Protein AF-0000000083242405 (afdb_homodimer)

Solvent-accessible surface area (backbone atoms only — not comparable to full-atom values): 25392 Å² total; per-residue (Å²): 108,53,30,30,40,33,35,47,27,71,52,56,59,34,28,47,38,51,38,48,43,45,71,73,47,88,52,34,34,43,33,23,27,67,63,62,59,68,63,43,49,52,61,54,36,59,93,52,54,70,72,42,44,67,35,54,45,79,42,64,30,45,69,85,36,66,68,34,47,46,50,44,35,52,49,46,50,68,76,40,66,87,40,29,43,36,38,34,40,42,54,46,70,65,72,58,78,29,75,48,53,79,61,64,45,73,70,58,47,52,51,39,37,39,40,33,31,48,23,53,52,53,48,44,37,55,46,54,80,42,46,38,56,53,84,82,57,97,62,54,23,42,39,36,39,50,39,42,73,67,17,12,50,70,73,59,82,79,42,44,25,48,60,39,26,14,24,23,19,16,34,48,28,42,25,31,26,50,17,48,50,30,40,72,64,14,42,81,26,26,36,19,25,26,34,16,66,67,50,45,73,29,81,79,39,54,91,47,57,87,77,45,58,69,92,60,52,34,52,44,66,57,36,40,53,34,47,54,50,41,62,72,65,58,52,82,88,54,49,35,37,32,28,37,52,84,61,44,78,50,66,59,109,52,29,31,39,34,33,46,27,70,52,57,60,31,27,47,38,52,38,47,43,44,72,74,47,89,52,36,35,43,33,23,28,67,64,63,59,68,63,43,50,53,60,56,36,58,92,52,53,70,73,41,44,67,35,55,43,79,42,65,31,44,68,84,36,65,69,33,48,45,50,44,36,52,49,44,50,68,76,39,66,86,40,28,44,37,38,36,39,42,54,46,68,64,73,56,76,28,76,50,54,79,61,66,44,73,70,58,46,52,53,37,37,38,40,33,31,47,24,54,52,53,47,43,37,55,47,53,80,42,46,36,56,52,82,83,56,97,59,54,21,41,38,37,37,50,40,42,72,67,18,12,50,70,75,59,83,79,42,43,25,48,60,39,26,15,25,23,20,17,35,46,27,41,26,32,26,49,16,48,50,30,39,73,63,15,41,83,26,26,36,20,24,26,34,16,67,67,50,45,72,30,81,80,40,54,92,47,57,85,78,44,60,68,91,60,51,35,52,44,67,58,38,39,54,33,46,53,50,43,60,73,66,57,50,83,88,53,49,35,38,33,30,37,50,84,59,44,79,50,65,58

pLDDT: mean 96.56, std 4.3, range [77.0, 99.0]

Structure (mmCIF, N/CA/C/O backbone):
data_AF-0000000083242405-model_v1
#
loop_
_entity.id
_entity.type
_entity.pdbx_description
1 polymer Bgt-4537
#
loop_
_atom_site.group_PDB
_atom_site.id
_atom_site.type_symbol
_atom_site.label_atom_id
_atom_site.label_alt_id
_atom_site.label_comp_id
_atom_site.label_asym_id
_atom_site.label_entity_id
_atom_site.label_seq_id
_atom_site.pdbx_PDB_ins_code
_atom_site.Cartn_x
_atom_site.Cartn_y
_atom_site.Cartn_z
_atom_site.occupancy
_atom_site.B_iso_or_equiv
_atom_site.auth_seq_id
_atom_site.auth_comp_id
_atom_site.auth_asym_id
_atom_site.auth_atom_id
_atom_site.pdbx_PDB_model_num
ATOM 1 N N . MET A 1 1 ? 11.172 -29.344 -17.969 1 77.12 1 MET A N 1
ATOM 2 C CA . MET A 1 1 ? 9.992 -29.656 -17.172 1 77.12 1 MET A CA 1
ATOM 3 C C . MET A 1 1 ? 9.625 -28.5 -16.266 1 77.12 1 MET A C 1
ATOM 5 O O . MET A 1 1 ? 10.461 -27.641 -15.969 1 77.12 1 MET A O 1
ATOM 9 N N . ALA A 1 2 ? 8.297 -28.188 -16.031 1 94.62 2 ALA A N 1
ATOM 10 C CA . ALA A 1 2 ? 7.762 -27 -15.383 1 94.62 2 ALA A CA 1
ATOM 11 C C . ALA A 1 2 ? 6.801 -27.359 -14.258 1 94.62 2 ALA A C 1
ATOM 13 O O . ALA A 1 2 ? 6.367 -28.516 -14.156 1 94.62 2 ALA A O 1
ATOM 14 N N . TRP A 1 3 ? 6.672 -26.516 -13.273 1 98 3 TRP A N 1
ATOM 15 C CA . TRP A 1 3 ? 5.645 -26.672 -12.25 1 98 3 TRP A CA 1
ATOM 16 C C . TRP A 1 3 ? 4.945 -25.344 -11.969 1 98 3 TRP A C 1
ATOM 18 O O . TRP A 1 3 ? 5.367 -24.297 -12.461 1 98 3 TRP A O 1
ATOM 28 N N . SER A 1 4 ? 3.787 -25.453 -11.25 1 98.69 4 SER A N 1
ATOM 29 C CA . SER A 1 4 ? 3 -24.281 -10.891 1 98.69 4 SER A CA 1
ATOM 30 C C . SER A 1 4 ? 2.848 -24.156 -9.375 1 98.69 4 SER A C 1
ATOM 32 O O . SER A 1 4 ? 2.84 -25.172 -8.664 1 98.69 4 SER A O 1
ATOM 34 N N . LEU A 1 5 ? 2.809 -22.969 -8.922 1 98.94 5 LEU A N 1
ATOM 35 C CA . LEU A 1 5 ? 2.512 -22.641 -7.535 1 98.94 5 LEU A CA 1
ATOM 36 C C . LEU A 1 5 ? 1.135 -21.984 -7.41 1 98.94 5 LEU A C 1
ATOM 38 O O . LEU A 1 5 ? 0.806 -21.062 -8.156 1 98.94 5 LEU A O 1
ATOM 42 N N . VAL A 1 6 ? 0.273 -22.484 -6.551 1 98.94 6 VAL A N 1
ATOM 43 C CA . VAL A 1 6 ? -1.009 -21.875 -6.215 1 98.94 6 VAL A CA 1
ATOM 44 C C . VAL A 1 6 ? -1.101 -21.672 -4.703 1 98.94 6 VAL A C 1
ATOM 46 O O . VAL A 1 6 ? -1.102 -22.641 -3.936 1 98.94 6 VAL A O 1
ATOM 49 N N . THR A 1 7 ? -1.199 -20.469 -4.258 1 98.88 7 THR A N 1
ATOM 50 C CA . THR A 1 7 ? -1.2 -20.188 -2.826 1 98.88 7 THR A CA 1
ATOM 51 C C . THR A 1 7 ? -2.107 -19.016 -2.498 1 98.88 7 THR A C 1
ATOM 53 O O . THR A 1 7 ? -1.985 -17.938 -3.1 1 98.88 7 THR A O 1
ATOM 56 N N . PRO A 1 8 ? -3.086 -19.141 -1.518 1 98.62 8 PRO A N 1
ATOM 57 C CA . PRO A 1 8 ? -3.492 -20.422 -0.936 1 98.62 8 PRO A CA 1
ATOM 58 C C . PRO A 1 8 ? -4.488 -21.188 -1.811 1 98.62 8 PRO A C 1
ATOM 60 O O . PRO A 1 8 ? -4.922 -20.672 -2.846 1 98.62 8 PRO A O 1
ATOM 63 N N . ALA A 1 9 ? -4.789 -22.422 -1.416 1 98.62 9 ALA A N 1
ATOM 64 C CA . ALA A 1 9 ? -5.598 -23.25 -2.314 1 98.62 9 ALA A CA 1
ATOM 65 C C . ALA A 1 9 ? -6.695 -23.984 -1.549 1 98.62 9 ALA A C 1
ATOM 67 O O . ALA A 1 9 ? -7.316 -24.906 -2.074 1 98.62 9 ALA A O 1
ATOM 68 N N . SER A 1 10 ? -6.965 -23.656 -0.3 1 97.94 10 SER A N 1
ATOM 69 C CA . SER A 1 10 ? -7.898 -24.422 0.527 1 97.94 10 SER A CA 1
ATOM 70 C C . SER A 1 10 ? -9.344 -24.094 0.178 1 97.94 10 SER A C 1
ATOM 72 O O . SER A 1 10 ? -10.25 -24.875 0.443 1 97.94 10 SER A O 1
ATOM 74 N N . ARG A 1 11 ? -9.617 -22.875 -0.32 1 95.62 11 ARG A N 1
ATOM 75 C CA . ARG A 1 11 ? -10.961 -22.438 -0.695 1 95.62 11 ARG A CA 1
ATOM 76 C C . ARG A 1 11 ? -10.906 -21.359 -1.776 1 95.62 11 ARG A C 1
ATOM 78 O O . ARG A 1 11 ? -9.828 -20.969 -2.215 1 95.62 11 ARG A O 1
ATOM 85 N N . GLY A 1 12 ? -12.039 -20.984 -2.221 1 95.56 12 GLY A N 1
ATOM 86 C CA . GLY A 1 12 ? -12.156 -19.844 -3.115 1 95.56 12 GLY A CA 1
ATOM 87 C C . GLY A 1 12 ? -11.484 -20.078 -4.457 1 95.56 12 GLY A C 1
ATOM 88 O O . GLY A 1 12 ? -11.531 -21.172 -5.008 1 95.56 12 GLY A O 1
ATOM 89 N N . ILE A 1 13 ? -10.93 -19.031 -5.004 1 97.94 13 ILE A N 1
ATOM 90 C CA . ILE A 1 13 ? -10.359 -19.016 -6.348 1 97.94 13 ILE A CA 1
ATOM 91 C C . ILE A 1 13 ? -9.172 -19.969 -6.41 1 97.94 13 ILE A C 1
ATOM 93 O O . ILE A 1 13 ? -9.023 -20.734 -7.371 1 97.94 13 ILE A O 1
ATOM 97 N N . GLY A 1 14 ? -8.328 -20.016 -5.336 1 98.62 14 GLY A N 1
ATOM 98 C CA . GLY A 1 14 ? -7.164 -20.875 -5.316 1 98.62 14 GLY A CA 1
ATOM 99 C C . GLY A 1 14 ? -7.52 -22.359 -5.391 1 98.62 14 GLY A C 1
ATOM 100 O O . GLY A 1 14 ? -6.828 -23.125 -6.059 1 98.62 14 GLY A O 1
ATOM 101 N N . PHE A 1 15 ? -8.57 -22.719 -4.727 1 98.69 15 PHE A N 1
ATOM 102 C CA . PHE A 1 15 ? -9.047 -24.094 -4.746 1 98.69 15 PHE A CA 1
ATOM 103 C C . PHE A 1 15 ? -9.445 -24.516 -6.16 1 98.69 15 PHE A C 1
ATOM 105 O O . PHE A 1 15 ? -8.953 -25.516 -6.68 1 98.69 15 PHE A O 1
ATOM 112 N N . HIS A 1 16 ? -10.211 -23.719 -6.805 1 98.62 16 HIS A N 1
ATOM 113 C CA . HIS A 1 16 ? -10.719 -24.031 -8.133 1 98.62 16 HIS A CA 1
ATOM 114 C C . HIS A 1 16 ? -9.609 -23.953 -9.18 1 98.62 16 HIS A C 1
ATOM 116 O O . HIS A 1 16 ? -9.609 -24.703 -10.156 1 98.62 16 HIS A O 1
ATOM 122 N N . LEU A 1 17 ? -8.711 -23.031 -8.992 1 98.88 17 LEU A N 1
ATOM 123 C CA . LEU A 1 17 ? -7.578 -22.922 -9.906 1 98.88 17 LEU A CA 1
ATOM 124 C C . LEU A 1 17 ? -6.703 -24.172 -9.844 1 98.88 17 LEU A C 1
ATOM 126 O O . LEU A 1 17 ? -6.273 -24.672 -10.883 1 98.88 17 LEU A O 1
ATOM 130 N N . THR A 1 18 ? -6.453 -24.641 -8.641 1 98.88 18 THR A N 1
ATOM 131 C CA . THR A 1 18 ? -5.648 -25.844 -8.484 1 98.88 18 THR A CA 1
ATOM 132 C C . THR A 1 18 ? -6.281 -27.016 -9.219 1 98.88 18 THR A C 1
ATOM 134 O O . THR A 1 18 ? -5.605 -27.703 -9.984 1 98.88 18 THR A O 1
ATOM 137 N N . ARG A 1 19 ? -7.547 -27.203 -9.055 1 98.69 19 ARG A N 1
ATOM 138 C CA . ARG A 1 19 ? -8.258 -28.281 -9.734 1 98.69 19 ARG A CA 1
ATOM 139 C C . ARG A 1 19 ? -8.211 -28.094 -11.242 1 98.69 19 ARG A C 1
ATOM 141 O O . ARG A 1 19 ? -8.016 -29.062 -11.984 1 98.69 19 ARG A O 1
ATOM 148 N N . HIS A 1 20 ? -8.43 -26.891 -11.672 1 98.44 20 HIS A N 1
ATOM 149 C CA . HIS A 1 20 ? -8.383 -26.578 -13.094 1 98.44 20 HIS A CA 1
ATOM 150 C C . HIS A 1 20 ? -7.027 -26.938 -13.695 1 98.44 20 HIS A C 1
ATOM 152 O O . HIS A 1 20 ? -6.961 -27.578 -14.742 1 98.44 20 HIS A O 1
ATOM 158 N N . LEU A 1 21 ? -5.965 -26.594 -13.023 1 98.44 21 LEU A N 1
ATOM 159 C CA . LEU A 1 21 ? -4.621 -26.875 -13.523 1 98.44 21 LEU A CA 1
ATOM 160 C C . LEU A 1 21 ? -4.367 -28.375 -13.57 1 98.44 21 LEU A C 1
ATOM 162 O O . LEU A 1 21 ? -3.811 -28.875 -14.547 1 98.44 21 LEU A O 1
ATOM 166 N N . LEU A 1 22 ? -4.781 -29.078 -12.57 1 98.44 22 LEU A N 1
ATOM 167 C CA . LEU A 1 22 ? -4.578 -30.531 -12.516 1 98.44 22 LEU A CA 1
ATOM 168 C C . LEU A 1 22 ? -5.387 -31.234 -13.602 1 98.44 22 LEU A C 1
ATOM 170 O O . LEU A 1 22 ? -4.977 -32.281 -14.102 1 98.44 22 LEU A O 1
ATOM 174 N N . SER A 1 23 ? -6.469 -30.562 -14.008 1 97.44 23 SER A N 1
ATOM 175 C CA . SER A 1 23 ? -7.367 -31.188 -14.977 1 97.44 23 SER A CA 1
ATOM 176 C C . SER A 1 23 ? -6.973 -30.828 -16.406 1 97.44 23 SER A C 1
ATOM 178 O O . SER A 1 23 ? -7.27 -31.578 -17.344 1 97.44 23 SER A O 1
ATOM 180 N N . THR A 1 24 ? -6.309 -29.719 -16.562 1 96.12 24 THR A N 1
ATOM 181 C CA . THR A 1 24 ? -6.176 -29.203 -17.922 1 96.12 24 THR A CA 1
ATOM 182 C C . THR A 1 24 ? -4.711 -29.172 -18.344 1 96.12 24 THR A C 1
ATOM 184 O O . THR A 1 24 ? -4.406 -28.938 -19.516 1 96.12 24 THR A O 1
ATOM 187 N N . THR A 1 25 ? -3.797 -29.344 -17.453 1 95.56 25 THR A N 1
ATOM 188 C CA . THR A 1 25 ? -2.375 -29.359 -17.781 1 95.56 25 THR A CA 1
ATOM 189 C C . THR A 1 25 ? -1.729 -30.656 -17.297 1 95.56 25 THR A C 1
ATOM 191 O O . THR A 1 25 ? -2.371 -31.469 -16.625 1 95.56 25 THR A O 1
ATOM 194 N N . GLN A 1 26 ? -0.455 -30.891 -17.688 1 95.38 26 GLN A N 1
ATOM 195 C CA . GLN A 1 26 ? 0.288 -32.062 -17.266 1 95.38 26 GLN A CA 1
ATOM 196 C C . GLN A 1 26 ? 1.382 -31.703 -16.266 1 95.38 26 GLN A C 1
ATOM 198 O O . GLN A 1 26 ? 2.145 -32.562 -15.836 1 95.38 26 GLN A O 1
ATOM 203 N N . ILE A 1 27 ? 1.459 -30.469 -15.898 1 94.5 27 ILE A N 1
ATOM 204 C CA . ILE A 1 27 ? 2.578 -30.047 -15.062 1 94.5 27 ILE A CA 1
ATOM 205 C C . ILE A 1 27 ? 2.207 -30.203 -13.586 1 94.5 27 ILE A C 1
ATOM 207 O O . ILE A 1 27 ? 1.05 -30.016 -13.211 1 94.5 27 ILE A O 1
ATOM 211 N N . PRO A 1 28 ? 3.168 -30.5 -12.703 1 98 28 PRO A N 1
ATOM 212 C CA . PRO A 1 28 ? 2.941 -30.578 -11.258 1 98 28 PRO A CA 1
ATOM 213 C C . PRO A 1 28 ? 2.5 -29.25 -10.656 1 98 28 PRO A C 1
ATOM 215 O O . PRO A 1 28 ? 2.854 -28.188 -11.172 1 98 28 PRO A O 1
ATOM 218 N N . VAL A 1 29 ? 1.685 -29.359 -9.609 1 98.81 29 VAL A N 1
ATOM 219 C CA . VAL A 1 29 ? 1.188 -28.188 -8.891 1 98.81 29 VAL A CA 1
ATOM 220 C C . VAL A 1 29 ? 1.582 -28.266 -7.422 1 98.81 29 VAL A C 1
ATOM 222 O O . VAL A 1 29 ? 1.274 -29.25 -6.746 1 98.81 29 VAL A O 1
ATOM 225 N N . LEU A 1 30 ? 2.365 -27.328 -6.934 1 98.94 30 LEU A N 1
ATOM 226 C CA . LEU A 1 30 ? 2.504 -27.094 -5.5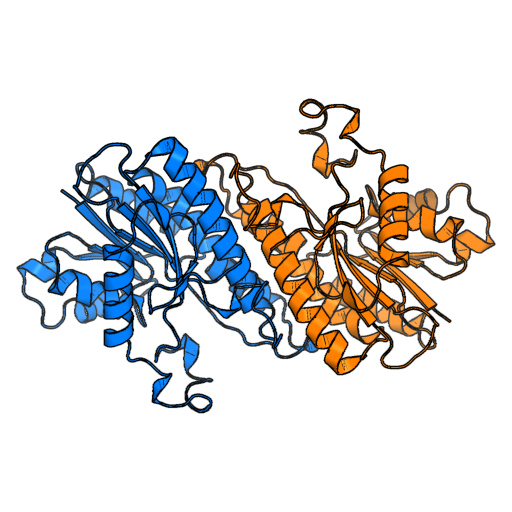 1 98.94 30 LEU A CA 1
ATOM 227 C C . LEU A 1 30 ? 1.429 -26.141 -4.996 1 98.94 30 LEU A C 1
ATOM 229 O O . LEU A 1 30 ? 1.359 -24.984 -5.438 1 98.94 30 LEU A O 1
ATOM 233 N N . ALA A 1 31 ? 0.563 -26.578 -4.148 1 98.94 31 ALA A N 1
ATOM 234 C CA . ALA A 1 31 ? -0.509 -25.797 -3.547 1 98.94 31 ALA A CA 1
ATOM 235 C C . ALA A 1 31 ? -0.327 -25.688 -2.037 1 98.94 31 ALA A C 1
ATOM 237 O O . ALA A 1 31 ? 0.392 -26.484 -1.432 1 98.94 31 ALA A O 1
ATOM 238 N N . THR A 1 32 ? -0.93 -24.656 -1.444 1 98.94 32 THR A N 1
ATOM 239 C CA . THR A 1 32 ? -0.753 -24.484 -0.006 1 98.94 32 THR A CA 1
ATOM 240 C C . THR A 1 32 ? -2.104 -24.359 0.693 1 98.94 32 THR A C 1
ATOM 242 O O . THR A 1 32 ? -3.084 -23.922 0.086 1 98.94 32 THR A O 1
ATOM 245 N N . ALA A 1 33 ? -2.139 -24.766 1.857 1 98.75 33 ALA A N 1
ATOM 246 C CA . ALA A 1 33 ? -3.256 -24.578 2.779 1 98.75 33 ALA A CA 1
ATOM 247 C C . ALA A 1 33 ? -2.76 -24.359 4.207 1 98.75 33 ALA A C 1
ATOM 249 O O . ALA A 1 33 ? -1.672 -24.812 4.566 1 98.75 33 ALA A O 1
ATOM 250 N N . ARG A 1 34 ? -3.527 -23.75 4.984 1 96.69 34 ARG A N 1
ATOM 251 C CA . ARG A 1 34 ? -3.102 -23.391 6.336 1 96.69 34 ARG A CA 1
ATOM 252 C C . ARG A 1 34 ? -3.379 -24.531 7.309 1 96.69 34 ARG A C 1
ATOM 254 O O . ARG A 1 34 ? -2.619 -24.75 8.258 1 96.69 34 ARG A O 1
ATOM 261 N N . LYS A 1 35 ? -4.445 -25.156 7.102 1 96.44 35 LYS A N 1
ATOM 262 C CA . LYS A 1 35 ? -4.867 -26.219 8.023 1 96.44 35 LYS A CA 1
ATOM 263 C C . LYS A 1 35 ? -5.602 -27.328 7.281 1 96.44 35 LYS A C 1
ATOM 265 O O . LYS A 1 35 ? -5.902 -27.203 6.09 1 96.44 35 LYS A O 1
ATOM 270 N N . ASP A 1 36 ? -5.766 -28.438 7.945 1 97.19 36 ASP A N 1
ATOM 271 C CA . ASP A 1 36 ? -6.574 -29.562 7.488 1 97.19 36 ASP A CA 1
ATOM 272 C C . ASP A 1 36 ? -6.102 -30.062 6.125 1 97.19 36 ASP A C 1
ATOM 274 O O . ASP A 1 36 ? -6.902 -30.203 5.199 1 97.19 36 ASP A O 1
ATOM 278 N N . LEU A 1 37 ? -4.836 -30.375 6.008 1 98.38 37 LEU A N 1
ATOM 279 C CA . LEU A 1 37 ? -4.234 -30.719 4.723 1 98.38 37 LEU A CA 1
ATOM 280 C C . LEU A 1 37 ? -4.875 -31.969 4.129 1 98.38 37 LEU A C 1
ATOM 282 O O . LEU A 1 37 ? -5.133 -32.031 2.922 1 98.38 37 LEU A O 1
ATOM 286 N N . ALA A 1 38 ? -5.109 -32.938 4.938 1 98.19 38 ALA A N 1
ATOM 287 C CA . ALA A 1 38 ? -5.668 -34.188 4.441 1 98.19 38 ALA A CA 1
ATOM 288 C C . ALA A 1 38 ? -7.023 -33.969 3.775 1 98.19 38 ALA A C 1
ATOM 290 O O . ALA A 1 38 ? -7.262 -34.438 2.666 1 98.19 38 ALA A O 1
ATOM 291 N N . SER A 1 39 ? -7.914 -33.219 4.453 1 98.56 39 SER A N 1
ATOM 292 C CA . SER A 1 39 ? -9.234 -32.906 3.906 1 98.56 39 SER A CA 1
ATOM 293 C C . SER A 1 39 ? -9.141 -32.062 2.65 1 98.56 39 SER A C 1
ATOM 295 O O . SER A 1 39 ? -9.867 -32.281 1.682 1 98.56 39 SER A O 1
ATOM 297 N N . VAL A 1 40 ? -8.289 -31.062 2.715 1 98.75 40 VAL A N 1
ATOM 298 C CA . VAL A 1 40 ? -8.102 -30.188 1.568 1 98.75 40 VAL A CA 1
ATOM 299 C C . VAL A 1 40 ? -7.582 -30.984 0.377 1 98.75 40 VAL A C 1
ATOM 301 O O . VAL A 1 40 ? -8.078 -30.844 -0.742 1 98.75 40 VAL A O 1
ATOM 304 N N . GLU A 1 41 ? -6.637 -31.828 0.604 1 98.75 41 GLU A N 1
ATOM 305 C CA . GLU A 1 41 ? -6.066 -32.656 -0.465 1 98.75 41 GLU A CA 1
ATOM 306 C C . GLU A 1 41 ? -7.121 -33.562 -1.099 1 98.75 41 GLU A C 1
ATOM 308 O O . GLU A 1 41 ? -7.215 -33.625 -2.324 1 98.75 41 GLU A O 1
ATOM 313 N N . ALA A 1 42 ? -7.852 -34.25 -0.265 1 98.62 42 ALA A N 1
ATOM 314 C CA . ALA A 1 42 ? -8.906 -35.125 -0.761 1 98.62 42 ALA A CA 1
ATOM 315 C C . ALA A 1 42 ? -9.891 -34.344 -1.641 1 98.62 42 ALA A C 1
ATOM 317 O O . ALA A 1 42 ? -10.312 -34.844 -2.688 1 98.62 42 ALA A O 1
ATOM 318 N N . ALA A 1 43 ? -10.227 -33.156 -1.192 1 98.75 43 ALA A N 1
ATOM 319 C CA . ALA A 1 43 ? -11.18 -32.344 -1.945 1 98.75 43 ALA A CA 1
ATOM 320 C C . ALA A 1 43 ? -10.578 -31.891 -3.271 1 98.75 43 ALA A C 1
ATOM 322 O O . ALA A 1 43 ? -11.266 -31.875 -4.297 1 98.75 43 ALA A O 1
ATOM 323 N N . LEU A 1 44 ? -9.352 -31.547 -3.279 1 98.81 44 LEU A N 1
ATOM 324 C CA . LEU A 1 44 ? -8.672 -31.031 -4.465 1 98.81 44 LEU A CA 1
ATOM 325 C C . LEU A 1 44 ? -8.578 -32.094 -5.551 1 98.81 44 LEU A C 1
ATOM 327 O O . LEU A 1 44 ? -8.68 -31.781 -6.738 1 98.81 44 LEU A O 1
ATOM 331 N N . VAL A 1 45 ? -8.445 -33.344 -5.184 1 98.62 45 VAL A N 1
ATOM 332 C CA . VAL A 1 45 ? -8.18 -34.375 -6.191 1 98.62 45 VAL A CA 1
ATOM 333 C C . VAL A 1 45 ? -9.438 -35.188 -6.441 1 98.62 45 VAL A C 1
ATOM 335 O O . VAL A 1 45 ? -9.43 -36.125 -7.242 1 98.62 45 VAL A O 1
ATOM 338 N N . ALA A 1 46 ? -10.469 -34.844 -5.695 1 98.5 46 ALA A N 1
ATOM 339 C CA . ALA A 1 46 ? -11.711 -35.594 -5.863 1 98.5 46 ALA A CA 1
ATOM 340 C C . ALA A 1 46 ? -12.141 -35.625 -7.328 1 98.5 46 ALA A C 1
ATOM 342 O O . ALA A 1 46 ? -12.219 -34.594 -7.98 1 98.5 46 ALA A O 1
ATOM 343 N N . GLY A 1 47 ? -12.344 -36.781 -7.848 1 98 47 GLY A N 1
ATOM 344 C CA . GLY A 1 47 ? -12.852 -36.969 -9.203 1 98 47 GLY A CA 1
ATOM 345 C C . GLY A 1 47 ? -11.758 -36.906 -10.25 1 98 47 GLY A C 1
ATOM 346 O O . GLY A 1 47 ? -12.023 -37.094 -11.445 1 98 47 GLY A O 1
ATOM 347 N N . LEU A 1 48 ? -10.508 -36.688 -9.914 1 97.81 48 LEU A N 1
ATOM 348 C CA . LEU A 1 48 ? -9.391 -36.688 -10.852 1 97.81 48 LEU A CA 1
ATOM 349 C C . LEU A 1 48 ? -8.781 -38.062 -11 1 97.81 48 LEU A C 1
ATOM 351 O O . LEU A 1 48 ? -8.977 -38.938 -10.133 1 97.81 48 LEU A O 1
ATOM 355 N N . SER A 1 49 ? -8.109 -38.312 -12.109 1 97.62 49 SER A N 1
ATOM 356 C CA . SER A 1 49 ? -7.375 -39.562 -12.289 1 97.62 49 SER A CA 1
ATOM 357 C C . SER A 1 49 ? -6.23 -39.688 -11.289 1 97.62 49 SER A C 1
ATOM 359 O O . SER A 1 49 ? -5.762 -38.688 -10.758 1 97.62 49 SER A O 1
ATOM 361 N N . ALA A 1 50 ? -5.754 -40.844 -11.086 1 97.44 50 ALA A N 1
ATOM 362 C CA . ALA A 1 50 ? -4.617 -41.094 -10.195 1 97.44 50 ALA A CA 1
ATOM 363 C C . ALA A 1 50 ? -3.377 -40.344 -10.688 1 97.44 50 ALA A C 1
ATOM 365 O O . ALA A 1 50 ? -2.605 -39.812 -9.883 1 97.44 50 ALA A O 1
ATOM 366 N N . ALA A 1 51 ? -3.264 -40.344 -11.984 1 97.5 51 ALA A N 1
ATOM 367 C CA . ALA A 1 51 ? -2.113 -39.656 -12.578 1 97.5 51 ALA A CA 1
ATOM 368 C C . ALA A 1 51 ? -2.156 -38.156 -12.312 1 97.5 51 ALA A C 1
ATOM 370 O O . ALA A 1 51 ? -1.131 -37.562 -12 1 97.5 51 ALA A O 1
ATOM 371 N N . ALA A 1 52 ? -3.355 -37.562 -12.422 1 97.69 52 ALA A N 1
ATOM 372 C CA . ALA A 1 52 ? -3.523 -36.125 -12.141 1 97.69 52 ALA A CA 1
ATOM 373 C C . ALA A 1 52 ? -3.316 -35.844 -10.656 1 97.69 52 ALA A C 1
ATOM 375 O O . ALA A 1 52 ? -2.646 -34.875 -10.305 1 97.69 52 ALA A O 1
ATOM 376 N N . ALA A 1 53 ? -3.863 -36.656 -9.781 1 98.19 53 ALA A N 1
ATOM 377 C CA . ALA A 1 53 ? -3.754 -36.5 -8.336 1 98.19 53 ALA A CA 1
ATOM 378 C C . ALA A 1 53 ? -2.299 -36.562 -7.883 1 98.19 53 ALA A C 1
ATOM 380 O O . ALA A 1 53 ? -1.892 -35.844 -6.969 1 98.19 53 ALA A O 1
ATOM 381 N N . ALA A 1 54 ? -1.516 -37.375 -8.57 1 97.88 54 ALA A N 1
ATOM 382 C CA . ALA A 1 54 ? -0.121 -37.594 -8.195 1 97.88 54 ALA A CA 1
ATOM 383 C C . ALA A 1 54 ? 0.728 -36.375 -8.469 1 97.88 54 ALA A C 1
ATOM 385 O O . ALA A 1 54 ? 1.837 -36.25 -7.945 1 97.88 54 ALA A O 1
ATOM 386 N N . ARG A 1 55 ? 0.205 -35.438 -9.281 1 98.06 55 ARG A N 1
ATOM 387 C CA . ARG A 1 55 ? 0.946 -34.25 -9.641 1 98.06 55 ARG A CA 1
ATOM 388 C C . ARG A 1 55 ? 0.75 -33.156 -8.602 1 98.06 55 ARG A C 1
ATOM 390 O O . ARG A 1 55 ? 1.396 -32.094 -8.672 1 98.06 55 ARG A O 1
ATOM 397 N N . LEU A 1 56 ? -0.137 -33.375 -7.625 1 98.75 56 LEU A N 1
ATOM 398 C CA . LEU A 1 56 ? -0.372 -32.375 -6.57 1 98.75 56 LEU A CA 1
ATOM 399 C C . LEU A 1 56 ? 0.614 -32.594 -5.422 1 98.75 56 LEU A C 1
ATOM 401 O O . LEU A 1 56 ? 0.789 -33.688 -4.926 1 98.75 56 LEU A O 1
ATOM 405 N N . THR A 1 57 ? 1.334 -31.594 -5.031 1 98.69 57 THR A N 1
ATOM 406 C CA . THR A 1 57 ? 2.021 -31.453 -3.752 1 98.69 57 THR A CA 1
ATOM 407 C C . THR A 1 57 ? 1.352 -30.391 -2.885 1 98.69 57 THR A C 1
ATOM 409 O O . THR A 1 57 ? 1.328 -29.219 -3.242 1 98.69 57 THR A O 1
ATOM 412 N N . LEU A 1 58 ? 0.712 -30.812 -1.802 1 98.81 58 LEU A N 1
ATOM 413 C CA . LEU A 1 58 ? 0.069 -29.875 -0.881 1 98.81 58 LEU A CA 1
ATOM 414 C C . LEU A 1 58 ? 0.917 -29.672 0.371 1 98.81 58 LEU A C 1
ATOM 416 O O . LEU A 1 58 ? 1.295 -30.641 1.031 1 98.81 58 LEU A O 1
ATOM 420 N N . VAL A 1 59 ? 1.279 -28.438 0.688 1 98.75 59 VAL A N 1
ATOM 421 C CA . VAL A 1 59 ? 2.109 -28.156 1.855 1 98.75 59 VAL A CA 1
ATOM 422 C C . VAL A 1 59 ? 1.408 -27.156 2.764 1 98.75 59 VAL A C 1
ATOM 424 O O . VAL A 1 59 ? 0.563 -26.375 2.309 1 98.75 59 VAL A O 1
ATOM 427 N N . GLN A 1 60 ? 1.74 -27.188 4.031 1 98.81 60 GLN A N 1
ATOM 428 C CA . GLN A 1 60 ? 1.162 -26.281 5.02 1 98.81 60 GLN A CA 1
ATOM 429 C C . GLN A 1 60 ? 1.863 -24.922 5 1 98.81 60 GLN A C 1
ATOM 431 O O . GLN A 1 60 ? 3.08 -24.844 5.176 1 98.81 60 GLN A O 1
ATOM 436 N N . VAL A 1 61 ? 1.056 -23.875 4.785 1 98.81 61 VAL A N 1
ATOM 437 C CA . VAL A 1 61 ? 1.591 -22.516 4.84 1 98.81 61 VAL A CA 1
ATOM 438 C C . VAL A 1 61 ? 0.592 -21.594 5.535 1 98.81 61 VAL A C 1
ATOM 440 O O . VAL A 1 61 ? -0.596 -21.594 5.207 1 98.81 61 VAL A O 1
ATOM 443 N N . ASP A 1 62 ? 1.04 -20.969 6.59 1 98.69 62 ASP A N 1
ATOM 444 C CA . ASP A 1 62 ? 0.419 -19.75 7.09 1 98.69 62 ASP A CA 1
ATOM 445 C C . ASP A 1 62 ? 1.096 -18.516 6.508 1 98.69 62 ASP A C 1
ATOM 447 O O . ASP A 1 62 ? 2.236 -18.203 6.855 1 98.69 62 ASP A O 1
ATOM 451 N N . LEU A 1 63 ? 0.381 -17.797 5.684 1 98.44 63 LEU A N 1
ATOM 452 C CA . LEU A 1 63 ? 0.976 -16.734 4.891 1 98.44 63 LEU A CA 1
ATOM 453 C C . LEU A 1 63 ? 1.385 -15.562 5.773 1 98.44 63 LEU A C 1
ATOM 455 O O . LEU A 1 63 ? 2.107 -14.664 5.332 1 98.44 63 LEU A O 1
ATOM 459 N N . THR A 1 64 ? 0.958 -15.531 7.055 1 97.31 64 THR A N 1
ATOM 460 C CA . THR A 1 64 ? 1.394 -14.484 7.973 1 97.31 64 THR A CA 1
ATOM 461 C C . THR A 1 64 ? 2.598 -14.953 8.789 1 97.31 64 THR A C 1
ATOM 463 O O . THR A 1 64 ? 3.057 -14.242 9.688 1 97.31 64 THR A O 1
ATOM 466 N N . ASP A 1 65 ? 3.1 -16.156 8.492 1 98.31 65 ASP A N 1
ATOM 467 C CA . ASP A 1 65 ? 4.285 -16.734 9.125 1 98.31 65 ASP A CA 1
ATOM 468 C C . ASP A 1 65 ? 5.363 -17.047 8.086 1 98.31 65 ASP A C 1
ATOM 470 O O . ASP A 1 65 ? 5.285 -18.047 7.371 1 98.31 65 ASP A O 1
ATOM 474 N N . GLU A 1 66 ? 6.41 -16.297 8.062 1 98.5 66 GLU A N 1
ATOM 475 C CA . GLU A 1 66 ? 7.438 -16.438 7.035 1 98.5 66 GLU A CA 1
ATOM 476 C C . GLU A 1 66 ? 8.109 -17.812 7.117 1 98.5 66 GLU A C 1
ATOM 478 O O . GLU A 1 66 ? 8.508 -18.375 6.098 1 98.5 66 GLU A O 1
ATOM 483 N N . GLY A 1 67 ? 8.289 -18.266 8.352 1 98.69 67 GLY A N 1
ATOM 484 C CA . GLY A 1 67 ? 8.891 -19.578 8.508 1 98.69 67 GLY A CA 1
ATOM 485 C C . GLY A 1 67 ? 8.172 -20.656 7.73 1 98.69 67 GLY A C 1
ATOM 486 O O . GLY A 1 67 ? 8.805 -21.531 7.133 1 98.69 67 GLY A O 1
ATOM 487 N N . SER A 1 68 ? 6.863 -20.641 7.711 1 98.75 68 SER A N 1
ATOM 488 C CA . SER A 1 68 ? 6.09 -21.641 6.977 1 98.75 68 SER A CA 1
ATOM 489 C C . SER A 1 68 ? 6.25 -21.453 5.469 1 98.75 68 SER A C 1
ATOM 491 O O . SER A 1 68 ? 6.25 -22.438 4.719 1 98.75 68 SER A O 1
ATOM 493 N N . ILE A 1 69 ? 6.395 -20.219 4.988 1 98.88 69 ILE A N 1
ATOM 494 C CA . ILE A 1 69 ? 6.637 -19.938 3.576 1 98.88 69 ILE A CA 1
ATOM 495 C C . ILE A 1 69 ? 8 -20.484 3.17 1 98.88 69 ILE A C 1
ATOM 497 O O . ILE A 1 69 ? 8.133 -21.125 2.133 1 98.88 69 ILE A O 1
ATOM 501 N N . ALA A 1 70 ? 8.969 -20.219 4.02 1 98.81 70 ALA A N 1
ATOM 502 C CA . ALA A 1 70 ? 10.32 -20.703 3.775 1 98.81 70 ALA A CA 1
ATOM 503 C C . ALA A 1 70 ? 10.344 -22.234 3.709 1 98.81 70 ALA A C 1
ATOM 505 O O . ALA A 1 70 ? 11.031 -22.812 2.863 1 98.81 70 ALA A O 1
ATOM 506 N N . ALA A 1 71 ? 9.648 -22.875 4.594 1 98.81 71 ALA A N 1
ATOM 507 C CA . ALA A 1 71 ? 9.57 -24.328 4.609 1 98.81 71 ALA A CA 1
ATOM 508 C C . ALA A 1 71 ? 8.945 -24.859 3.322 1 98.81 71 ALA A C 1
ATOM 510 O O . ALA A 1 71 ? 9.391 -25.875 2.777 1 98.81 71 ALA A O 1
ATOM 511 N N . ALA A 1 72 ? 7.906 -24.203 2.867 1 98.88 72 ALA A N 1
ATOM 512 C CA . ALA A 1 72 ? 7.273 -24.578 1.609 1 98.88 72 ALA A CA 1
ATOM 513 C C . ALA A 1 72 ? 8.242 -24.453 0.441 1 98.88 72 ALA A C 1
ATOM 515 O O . ALA A 1 72 ? 8.297 -25.328 -0.433 1 98.88 72 ALA A O 1
ATOM 516 N N . ALA A 1 73 ? 9.016 -23.391 0.399 1 98.75 73 ALA A N 1
ATOM 517 C CA . ALA A 1 73 ? 10.016 -23.188 -0.647 1 98.75 73 ALA A CA 1
ATOM 518 C C . ALA A 1 73 ? 11.078 -24.281 -0.596 1 98.75 73 ALA A C 1
ATOM 520 O O . ALA A 1 73 ? 11.555 -24.75 -1.636 1 98.75 73 ALA A O 1
ATOM 521 N N . ALA A 1 74 ? 11.445 -24.656 0.615 1 98.62 74 ALA A N 1
ATOM 522 C CA . ALA A 1 74 ? 12.406 -25.75 0.765 1 98.62 74 ALA A CA 1
ATOM 523 C C . ALA A 1 74 ? 11.859 -27.062 0.19 1 98.62 74 ALA A C 1
ATOM 525 O O . ALA A 1 74 ? 12.586 -27.812 -0.457 1 98.62 74 ALA A O 1
ATOM 526 N N . THR A 1 75 ? 10.625 -27.312 0.416 1 98.44 75 THR A N 1
ATOM 527 C CA . THR A 1 75 ? 9.969 -28.484 -0.169 1 98.44 75 THR A CA 1
ATOM 528 C C . THR A 1 75 ? 10.008 -28.406 -1.693 1 98.44 75 THR A C 1
ATOM 530 O O . THR A 1 75 ? 10.305 -29.406 -2.355 1 98.44 75 THR A O 1
ATOM 533 N N . ALA A 1 76 ? 9.688 -27.25 -2.215 1 98.38 76 ALA A N 1
ATOM 534 C CA . ALA A 1 76 ? 9.727 -27.062 -3.664 1 98.38 76 ALA A CA 1
ATOM 535 C C . ALA A 1 76 ? 11.125 -27.328 -4.215 1 98.38 76 ALA A C 1
ATOM 537 O O . ALA A 1 76 ? 11.273 -27.953 -5.273 1 98.38 76 ALA A O 1
ATOM 538 N N . ARG A 1 77 ? 12.133 -26.859 -3.488 1 97.81 77 ARG A N 1
ATOM 539 C CA . ARG A 1 77 ? 13.508 -27.047 -3.92 1 97.81 77 ARG A CA 1
ATOM 540 C C . ARG A 1 77 ? 13.844 -28.531 -4.051 1 97.81 77 ARG A C 1
ATOM 542 O O . ARG A 1 77 ? 14.555 -28.922 -4.977 1 97.81 77 ARG A O 1
ATOM 549 N N . THR A 1 78 ? 13.375 -29.312 -3.17 1 97.19 78 THR A N 1
ATOM 550 C CA . THR A 1 78 ? 13.633 -30.734 -3.164 1 97.19 78 THR A CA 1
ATOM 551 C C . THR A 1 78 ? 12.797 -31.453 -4.23 1 97.19 78 THR A C 1
ATOM 553 O O . THR A 1 78 ? 13.32 -32.25 -5.016 1 97.19 78 THR A O 1
ATOM 556 N N . ARG A 1 79 ? 11.602 -31.094 -4.328 1 96.12 79 ARG A N 1
ATOM 557 C CA . ARG A 1 79 ? 10.648 -31.797 -5.18 1 96.12 79 ARG A CA 1
ATOM 558 C C . ARG A 1 79 ? 10.859 -31.438 -6.648 1 96.12 79 ARG A C 1
ATOM 560 O O . ARG A 1 79 ? 10.664 -32.281 -7.527 1 96.12 79 ARG A O 1
ATOM 567 N N . PHE A 1 80 ? 11.234 -30.172 -6.859 1 96.62 80 PHE A N 1
ATOM 568 C CA . PHE A 1 80 ? 11.281 -29.688 -8.234 1 96.62 80 PHE A CA 1
ATOM 569 C C . PHE A 1 80 ? 12.695 -29.266 -8.609 1 96.62 80 PHE A C 1
ATOM 571 O O . PHE A 1 80 ? 12.883 -28.297 -9.367 1 96.62 80 PHE A O 1
ATOM 578 N N . ALA A 1 81 ? 13.789 -29.797 -8.102 1 91.94 81 ALA A N 1
ATOM 579 C CA . ALA A 1 81 ? 15.195 -29.438 -8.227 1 91.94 81 ALA A CA 1
ATOM 580 C C . ALA A 1 81 ? 15.594 -29.266 -9.695 1 91.94 81 ALA A C 1
ATOM 582 O O . ALA A 1 81 ? 16.422 -28.422 -10.023 1 91.94 81 ALA A O 1
ATOM 583 N N . LYS A 1 82 ? 15.008 -29.969 -10.688 1 90.38 82 LYS A N 1
ATOM 584 C CA . LYS A 1 82 ? 15.461 -29.906 -12.078 1 90.38 82 LYS A CA 1
ATOM 585 C C . LYS A 1 82 ? 14.422 -29.219 -12.961 1 90.38 82 LYS A C 1
ATOM 587 O O . LYS A 1 82 ? 14.484 -29.328 -14.188 1 90.38 82 LYS A O 1
ATOM 592 N N . THR A 1 83 ? 13.477 -28.609 -12.305 1 94.06 83 THR A N 1
ATOM 593 C CA . THR A 1 83 ? 12.414 -27.938 -13.047 1 94.06 83 THR A CA 1
ATOM 594 C C . THR A 1 83 ? 12.242 -26.5 -12.562 1 94.06 83 THR A C 1
ATOM 596 O O . THR A 1 83 ? 12.867 -26.094 -11.578 1 94.06 83 THR A O 1
ATOM 599 N N . ARG A 1 84 ? 11.57 -25.75 -13.375 1 97.31 84 ARG A N 1
ATOM 600 C CA . ARG A 1 84 ? 11.414 -24.328 -13.094 1 97.31 84 ARG A CA 1
ATOM 601 C C . ARG A 1 84 ? 9.945 -23.953 -12.891 1 97.31 84 ARG A C 1
ATOM 603 O O . ARG A 1 84 ? 9.055 -24.625 -13.43 1 97.31 84 ARG A O 1
ATOM 610 N N . LEU A 1 85 ? 9.812 -22.953 -12.07 1 98.38 85 LEU A N 1
ATOM 611 C CA . LEU A 1 85 ? 8.477 -22.406 -11.859 1 98.38 85 LEU A CA 1
ATOM 612 C C . LEU A 1 85 ? 7.977 -21.703 -13.117 1 98.38 85 LEU A C 1
ATOM 614 O O . LEU A 1 85 ? 8.633 -20.797 -13.633 1 98.38 85 LEU A O 1
ATOM 618 N N . ARG A 1 86 ? 6.797 -22.125 -13.609 1 97.25 86 ARG A N 1
ATOM 619 C CA . ARG A 1 86 ? 6.25 -21.594 -14.852 1 97.25 86 ARG A CA 1
ATOM 620 C C . ARG A 1 86 ? 5.082 -20.656 -14.57 1 97.25 86 ARG A C 1
ATOM 622 O O . ARG A 1 86 ? 4.898 -19.656 -15.273 1 97.25 86 ARG A O 1
ATOM 629 N N . ARG A 1 87 ? 4.285 -21.047 -13.656 1 98.19 87 ARG A N 1
ATOM 630 C CA . ARG A 1 87 ? 3.135 -20.2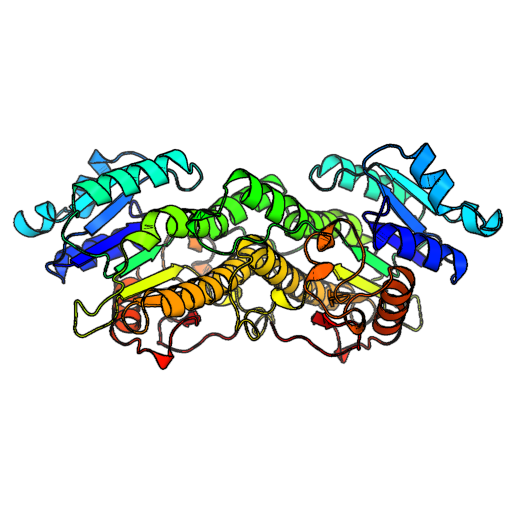34 -13.25 1 98.19 87 ARG A CA 1
ATOM 631 C C . ARG A 1 87 ? 3.053 -20.125 -11.734 1 98.19 87 ARG A C 1
ATOM 633 O O . ARG A 1 87 ? 2.992 -21.141 -11.039 1 98.19 87 ARG A O 1
ATOM 640 N N . ALA A 1 88 ? 3.156 -18.984 -11.258 1 98.88 88 ALA A N 1
ATOM 641 C CA . ALA A 1 88 ? 2.941 -18.703 -9.836 1 98.88 88 ALA A CA 1
ATOM 642 C C . ALA A 1 88 ? 1.697 -17.844 -9.625 1 98.88 88 ALA A C 1
ATOM 644 O O . ALA A 1 88 ? 1.591 -16.75 -10.188 1 98.88 88 ALA A O 1
ATOM 645 N N . PHE A 1 89 ? 0.78 -18.391 -8.883 1 98.94 89 PHE A N 1
ATOM 646 C CA . PHE A 1 89 ? -0.443 -17.672 -8.531 1 98.94 89 PHE A CA 1
ATOM 647 C C . PHE A 1 89 ? -0.472 -17.344 -7.047 1 98.94 89 PHE A C 1
ATOM 649 O O . PHE A 1 89 ? -0.767 -18.203 -6.219 1 98.94 89 PHE A O 1
ATOM 656 N N . CYS A 1 90 ? -0.169 -16.109 -6.707 1 98.88 90 CYS A N 1
ATOM 657 C CA . CYS A 1 90 ? -0.226 -15.57 -5.352 1 98.88 90 CYS A CA 1
ATOM 658 C C . CYS A 1 90 ? -1.563 -14.891 -5.09 1 98.88 90 CYS A C 1
ATOM 660 O O . CYS A 1 90 ? -1.753 -13.727 -5.453 1 98.88 90 CYS A O 1
ATOM 662 N N . LEU A 1 91 ? -2.461 -15.531 -4.305 1 98.69 91 LEU A N 1
ATOM 663 C CA . LEU A 1 91 ? -3.873 -15.172 -4.355 1 98.69 91 LEU A CA 1
ATOM 664 C C . LEU A 1 91 ? -4.379 -14.773 -2.973 1 98.69 91 LEU A C 1
ATOM 666 O O . LEU A 1 91 ? -5.586 -14.805 -2.717 1 98.69 91 LEU A O 1
ATOM 670 N N . PRO A 1 92 ? -3.512 -14.508 -2.031 1 97.75 92 PRO A N 1
ATOM 671 C CA . PRO A 1 92 ? -4.082 -14.141 -0.734 1 97.75 92 PRO A CA 1
ATOM 672 C C . PRO A 1 92 ? -4.898 -12.852 -0.798 1 97.75 92 PRO A C 1
ATOM 674 O O . PRO A 1 92 ? -4.684 -12.023 -1.686 1 97.75 92 PRO A O 1
ATOM 677 N N . GLY A 1 93 ? -5.844 -12.781 0.104 1 96.12 93 GLY A N 1
ATOM 678 C CA . GLY A 1 93 ? -6.598 -11.539 0.211 1 96.12 93 GLY A CA 1
ATOM 679 C C . GLY A 1 93 ? -7.641 -11.57 1.312 1 96.12 93 GLY A C 1
ATOM 680 O O . GLY A 1 93 ? -8.258 -12.609 1.563 1 96.12 93 GLY A O 1
ATOM 681 N N . GLN A 1 94 ? -7.844 -10.555 1.923 1 96.75 94 GLN A N 1
ATOM 682 C CA . GLN A 1 94 ? -8.984 -10.289 2.795 1 96.75 94 GLN A CA 1
ATOM 683 C C . GLN A 1 94 ? -9.539 -8.883 2.568 1 96.75 94 GLN A C 1
ATOM 685 O O . GLN A 1 94 ? -8.812 -7.988 2.133 1 96.75 94 GLN A O 1
ATOM 690 N N . LEU A 1 95 ? -10.797 -8.781 2.793 1 96.38 95 LEU A N 1
ATOM 691 C CA . LEU A 1 95 ? -11.484 -7.523 2.51 1 96.38 95 LEU A CA 1
ATOM 692 C C . LEU A 1 95 ? -12.258 -7.039 3.734 1 96.38 95 LEU A C 1
ATOM 694 O O . LEU A 1 95 ? -13.086 -7.77 4.281 1 96.38 95 LEU A O 1
ATOM 698 N N . TRP A 1 96 ? -11.914 -5.918 4.223 1 94.94 96 TRP A N 1
ATOM 699 C CA . TRP A 1 96 ? -12.711 -5.113 5.145 1 94.94 96 TRP A CA 1
ATOM 700 C C . TRP A 1 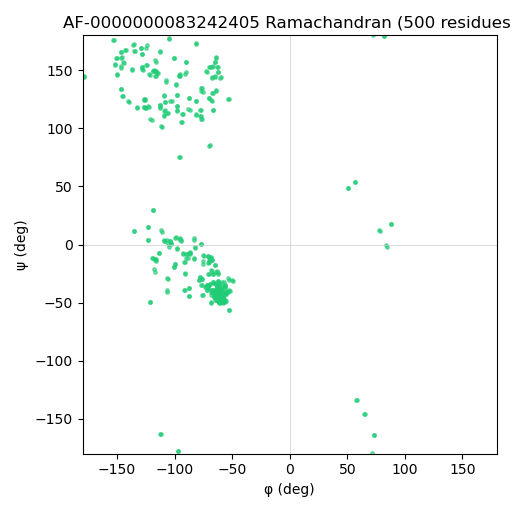96 ? -13.172 -3.822 4.484 1 94.94 96 TRP A C 1
ATOM 702 O O . TRP A 1 96 ? -12.352 -2.98 4.109 1 94.94 96 TRP A O 1
ATOM 712 N N . ALA A 1 97 ? -14.414 -3.637 4.34 1 94.19 97 ALA A N 1
ATOM 713 C CA . ALA A 1 97 ? -14.961 -2.539 3.547 1 94.19 97 ALA A CA 1
ATOM 714 C C . ALA A 1 97 ? -15.305 -1.343 4.43 1 94.19 97 ALA A C 1
ATOM 716 O O . ALA A 1 97 ? -16.484 -1.061 4.676 1 94.19 97 ALA A O 1
ATOM 717 N N . GLU A 1 98 ? -14.32 -0.589 4.883 1 97.81 98 GLU A N 1
ATOM 718 C CA . GLU A 1 98 ? -14.586 0.637 5.629 1 97.81 98 GLU A CA 1
ATOM 719 C C . GLU A 1 98 ? -15.25 1.689 4.746 1 97.81 98 GLU A C 1
ATOM 721 O O . GLU A 1 98 ? -14.742 2.014 3.67 1 97.81 98 GLU A O 1
ATOM 726 N N . ARG A 1 99 ? -16.344 2.283 5.195 1 96.62 99 ARG A N 1
ATOM 727 C CA . ARG A 1 99 ? -17.047 3.279 4.402 1 96.62 99 ARG A CA 1
ATOM 728 C C . ARG A 1 99 ? -16.688 4.691 4.848 1 96.62 99 ARG A C 1
ATOM 730 O O . ARG A 1 99 ? -16.938 5.66 4.125 1 96.62 99 ARG A O 1
ATOM 737 N N . ALA A 1 100 ? -16.141 4.793 6.004 1 97.94 100 ALA A N 1
ATOM 738 C CA . ALA A 1 100 ? -15.742 6.074 6.582 1 97.94 100 ALA A CA 1
ATOM 739 C C . ALA A 1 100 ? -14.539 5.91 7.508 1 97.94 100 ALA A C 1
ATOM 741 O O . ALA A 1 100 ? -14.281 4.812 8.008 1 97.94 100 ALA A O 1
ATOM 742 N N . PRO A 1 101 ? -13.82 7.039 7.773 1 98.62 101 PRO A N 1
ATOM 743 C CA . PRO A 1 101 ? -12.625 6.984 8.625 1 98.62 101 PRO A CA 1
ATOM 744 C C . PRO A 1 101 ? -12.914 6.398 10.008 1 98.62 101 PRO A C 1
ATOM 746 O O . PRO A 1 101 ? -12.086 5.664 10.555 1 98.62 101 PRO A O 1
ATOM 749 N N . ARG A 1 102 ? -14.07 6.637 10.57 1 98.12 102 ARG A N 1
ATOM 750 C CA . ARG A 1 102 ? -14.391 6.188 11.922 1 98.12 102 ARG A CA 1
ATOM 751 C C . ARG A 1 102 ? -14.422 4.664 12 1 98.12 102 ARG A C 1
ATOM 753 O O . ARG A 1 102 ? -14.359 4.09 13.086 1 98.12 102 ARG A O 1
ATOM 760 N N . GLN A 1 103 ? -14.516 3.965 10.891 1 98.5 103 GLN A N 1
ATOM 761 C CA . GLN A 1 103 ? -14.641 2.512 10.844 1 98.5 103 GLN A CA 1
ATOM 762 C C . GLN A 1 103 ? -13.273 1.845 10.781 1 98.5 103 GLN A C 1
ATOM 764 O O . GLN A 1 103 ? -13.172 0.618 10.844 1 98.5 103 GLN A O 1
ATOM 769 N N . LEU A 1 104 ? -12.234 2.68 10.602 1 98.81 104 LEU A N 1
ATOM 770 C CA . LEU A 1 104 ? -10.891 2.115 10.57 1 98.81 104 LEU A CA 1
ATOM 771 C C . LEU A 1 104 ? -10.531 1.486 11.914 1 98.81 104 LEU A C 1
ATOM 773 O O . LEU A 1 104 ? -10.852 2.043 12.969 1 98.81 104 LEU A O 1
ATOM 777 N N . ASP A 1 105 ? -10.016 0.278 11.875 1 98.38 105 ASP A N 1
ATOM 778 C CA . ASP A 1 105 ? -9.633 -0.506 13.047 1 98.38 105 ASP A CA 1
ATOM 779 C C . ASP A 1 105 ? -8.18 -0.97 12.945 1 98.38 105 ASP A C 1
ATOM 781 O O . ASP A 1 105 ? -7.797 -1.613 11.969 1 98.38 105 ASP A O 1
ATOM 785 N N . ALA A 1 106 ? -7.383 -0.651 13.961 1 98.62 106 ALA A N 1
ATOM 786 C CA . ALA A 1 106 ? -5.941 -0.898 13.914 1 98.62 106 ALA A CA 1
ATOM 787 C C . ALA A 1 106 ? -5.648 -2.371 13.648 1 98.62 106 ALA A C 1
ATOM 789 O O . ALA A 1 106 ? -4.797 -2.701 12.812 1 98.62 106 ALA A O 1
ATOM 790 N N . ALA A 1 107 ? -6.277 -3.23 14.383 1 98.5 107 ALA A N 1
ATOM 791 C CA . ALA A 1 107 ? -6.035 -4.664 14.227 1 98.5 107 ALA A CA 1
ATOM 792 C C . ALA A 1 107 ? -6.395 -5.129 12.812 1 98.5 107 ALA A C 1
ATOM 794 O O . ALA A 1 107 ? -5.66 -5.91 12.211 1 98.5 107 ALA A O 1
ATOM 795 N N . GLN A 1 108 ? -7.5 -4.641 12.234 1 98.44 108 GLN A N 1
ATOM 796 C CA . GLN A 1 108 ? -7.934 -4.996 10.891 1 98.44 108 GLN A CA 1
ATOM 797 C C . GLN A 1 108 ? -6.973 -4.445 9.836 1 98.44 108 GLN A C 1
ATOM 799 O O . GLN A 1 108 ? -6.688 -5.113 8.844 1 98.44 108 GLN A O 1
ATOM 804 N N . LEU A 1 109 ? -6.539 -3.227 10.07 1 98.88 109 LEU A N 1
ATOM 805 C CA . LEU A 1 109 ? -5.559 -2.637 9.172 1 98.88 109 LEU A CA 1
ATOM 806 C C . LEU A 1 109 ? -4.305 -3.5 9.094 1 98.88 109 LEU A C 1
ATOM 808 O O . LEU A 1 109 ? -3.852 -3.848 7.996 1 98.88 109 LEU A O 1
ATOM 812 N N . HIS A 1 110 ? -3.783 -3.859 10.258 1 98.75 110 HIS A N 1
ATOM 813 C CA . HIS A 1 110 ? -2.578 -4.68 10.289 1 98.75 110 HIS A CA 1
ATOM 814 C C . HIS A 1 110 ? -2.812 -6.031 9.625 1 98.75 110 HIS A C 1
ATOM 816 O O . HIS A 1 110 ? -1.964 -6.508 8.867 1 98.75 110 HIS A O 1
ATOM 822 N N . ALA A 1 111 ? -3.928 -6.629 9.898 1 98.62 111 ALA A N 1
ATOM 823 C CA . ALA A 1 111 ? -4.25 -7.926 9.305 1 98.62 111 ALA A CA 1
ATOM 824 C C . ALA A 1 111 ? -4.363 -7.828 7.789 1 98.62 111 ALA A C 1
ATOM 826 O O . ALA A 1 111 ? -3.869 -8.695 7.066 1 98.62 111 ALA A O 1
ATOM 827 N N . THR A 1 112 ? -4.992 -6.797 7.277 1 98.75 112 THR A N 1
ATOM 828 C CA . THR A 1 112 ? -5.184 -6.598 5.844 1 98.75 112 THR A CA 1
ATOM 829 C C . THR A 1 112 ? -3.838 -6.457 5.133 1 98.75 112 THR A C 1
ATOM 831 O O . THR A 1 112 ? -3.58 -7.148 4.145 1 98.75 112 THR A O 1
ATOM 834 N N . PHE A 1 113 ? -2.945 -5.648 5.637 1 98.88 113 PHE A N 1
ATOM 835 C CA . PHE A 1 113 ? -1.666 -5.441 4.965 1 98.88 113 PHE A CA 1
ATOM 836 C C . PHE A 1 113 ? -0.78 -6.676 5.098 1 98.88 113 PHE A C 1
ATOM 838 O O . PHE A 1 113 ? -0.013 -6.996 4.188 1 98.88 113 PHE A O 1
ATOM 845 N N . ALA A 1 114 ? -0.866 -7.359 6.262 1 98.81 114 ALA A N 1
ATOM 846 C CA . ALA A 1 114 ? -0.095 -8.586 6.445 1 98.81 114 ALA A CA 1
ATOM 847 C C . ALA A 1 114 ? -0.437 -9.617 5.375 1 98.81 114 ALA A C 1
ATOM 849 O O . ALA A 1 114 ? 0.457 -10.203 4.762 1 98.81 114 ALA A O 1
ATOM 850 N N . LEU A 1 115 ? -1.69 -9.75 5.129 1 98.69 115 LEU A N 1
ATOM 851 C CA . LEU A 1 115 ? -2.123 -10.82 4.238 1 98.69 115 LEU A CA 1
ATOM 852 C C . LEU A 1 115 ? -2.107 -10.352 2.783 1 98.69 115 LEU A C 1
ATOM 854 O O . LEU A 1 115 ? -1.64 -11.078 1.902 1 98.69 115 LEU A O 1
ATOM 858 N N . ASN A 1 116 ? -2.598 -9.148 2.48 1 98.81 116 ASN A N 1
ATOM 859 C CA . ASN A 1 116 ? -2.793 -8.703 1.105 1 98.81 116 ASN A CA 1
ATOM 860 C C . ASN A 1 116 ? -1.481 -8.258 0.467 1 98.81 116 ASN A C 1
ATOM 862 O O . ASN A 1 116 ? -1.323 -8.336 -0.753 1 98.81 116 ASN A O 1
ATOM 866 N N . THR A 1 117 ? -0.581 -7.75 1.278 1 98.94 117 THR A N 1
ATOM 867 C CA . THR A 1 117 ? 0.573 -7.082 0.69 1 98.94 117 THR A CA 1
ATOM 868 C C . THR A 1 117 ? 1.872 -7.738 1.148 1 98.94 117 THR A C 1
ATOM 870 O O . THR A 1 117 ? 2.709 -8.117 0.325 1 98.94 117 THR A O 1
ATOM 873 N N . ILE A 1 118 ? 2.014 -7.934 2.412 1 98.94 118 ILE A N 1
ATOM 874 C CA . ILE A 1 118 ? 3.277 -8.422 2.953 1 98.94 118 ILE A CA 1
ATOM 875 C C . ILE A 1 118 ? 3.459 -9.891 2.586 1 98.94 118 ILE A C 1
ATOM 877 O O . ILE A 1 118 ? 4.562 -10.32 2.24 1 98.94 118 ILE A O 1
ATOM 881 N N . ALA A 1 119 ? 2.389 -10.672 2.631 1 98.94 119 ALA A N 1
ATOM 882 C CA . ALA A 1 119 ? 2.475 -12.078 2.248 1 98.94 119 ALA A CA 1
ATOM 883 C C . ALA A 1 119 ? 2.979 -12.227 0.816 1 98.94 119 ALA A C 1
ATOM 885 O O . ALA A 1 119 ? 3.918 -12.984 0.558 1 98.94 119 ALA A O 1
ATOM 886 N N . PRO A 1 120 ? 2.432 -11.516 -0.142 1 98.94 120 PRO A N 1
ATOM 887 C CA . PRO A 1 120 ? 2.975 -11.578 -1.501 1 98.94 120 PRO A CA 1
ATOM 888 C C . PRO A 1 120 ? 4.461 -11.227 -1.557 1 98.94 120 PRO A C 1
ATOM 890 O O . PRO A 1 120 ? 5.219 -11.852 -2.301 1 98.94 120 PRO A O 1
ATOM 893 N N . LEU A 1 121 ? 4.922 -10.25 -0.83 1 98.94 121 LEU A N 1
ATOM 894 C CA . LEU A 1 121 ? 6.332 -9.883 -0.777 1 98.94 121 LEU A CA 1
ATOM 895 C C . LEU A 1 121 ? 7.176 -11.047 -0.257 1 98.94 121 LEU A C 1
ATOM 897 O O . LEU A 1 121 ? 8.242 -11.336 -0.802 1 98.94 121 LEU A O 1
ATOM 901 N N . LEU A 1 122 ? 6.703 -11.688 0.744 1 98.94 122 LEU A N 1
ATOM 902 C CA . LEU A 1 122 ? 7.453 -12.797 1.33 1 98.94 122 LEU A CA 1
ATOM 903 C C . LEU A 1 122 ? 7.449 -14.008 0.404 1 98.94 122 LEU A C 1
ATOM 905 O O . LEU A 1 122 ? 8.43 -14.75 0.348 1 98.94 122 LEU A O 1
ATOM 909 N N . LEU A 1 123 ? 6.348 -14.219 -0.304 1 98.94 123 LEU A N 1
ATOM 910 C CA . LEU A 1 123 ? 6.324 -15.266 -1.324 1 98.94 123 LEU A CA 1
ATOM 911 C C . LEU A 1 123 ? 7.359 -14.984 -2.408 1 98.94 123 LEU A C 1
ATOM 913 O O . LEU A 1 123 ? 8.062 -15.898 -2.848 1 98.94 123 LEU A O 1
ATOM 917 N N . ILE A 1 124 ? 7.445 -13.758 -2.846 1 98.94 124 ILE A N 1
ATOM 918 C CA . ILE A 1 124 ? 8.453 -13.352 -3.824 1 98.94 124 ILE A CA 1
ATOM 919 C C . ILE A 1 124 ? 9.844 -13.648 -3.281 1 98.94 124 ILE A C 1
ATOM 921 O O . ILE A 1 124 ? 10.68 -14.242 -3.979 1 98.94 124 ILE A O 1
ATOM 925 N N . LYS A 1 125 ? 10.078 -13.32 -2.043 1 98.94 125 LYS A N 1
ATOM 926 C CA . LYS A 1 125 ? 11.375 -13.539 -1.406 1 98.94 125 LYS A CA 1
ATOM 927 C C . LYS A 1 125 ? 11.789 -15 -1.507 1 98.94 125 LYS A C 1
ATOM 929 O O . LYS A 1 125 ? 12.93 -15.305 -1.863 1 98.94 125 LYS A O 1
ATOM 934 N N . HIS A 1 126 ? 10.914 -15.875 -1.307 1 98.88 126 HIS A N 1
ATOM 935 C CA . HIS A 1 126 ? 11.297 -17.266 -1.09 1 98.88 126 HIS A CA 1
ATOM 936 C C . HIS A 1 126 ? 11.117 -18.094 -2.357 1 98.88 126 HIS A C 1
ATOM 938 O O . HIS A 1 126 ? 11.742 -19.141 -2.516 1 98.88 126 HIS A O 1
ATOM 944 N N . PHE A 1 127 ? 10.281 -17.609 -3.344 1 98.88 127 PHE A N 1
ATOM 945 C CA . PHE A 1 127 ? 9.953 -18.484 -4.469 1 98.88 127 PHE A CA 1
ATOM 946 C C . PHE A 1 127 ? 10.484 -17.891 -5.773 1 98.88 127 PHE A C 1
ATOM 948 O O . PHE A 1 127 ? 10.531 -18.578 -6.793 1 98.88 127 PHE A O 1
ATOM 955 N N . SER A 1 128 ? 10.898 -16.609 -5.797 1 98.31 128 SER A N 1
ATOM 956 C CA . SER A 1 128 ? 11.273 -15.961 -7.051 1 98.31 128 SER A CA 1
ATOM 957 C C . SER A 1 128 ? 12.469 -16.656 -7.699 1 98.31 128 SER A C 1
ATOM 959 O O . SER A 1 128 ? 12.609 -16.641 -8.922 1 98.31 128 SER A O 1
ATOM 961 N N . ALA A 1 129 ? 13.289 -17.328 -6.875 1 97.06 129 ALA A N 1
ATOM 962 C CA . ALA A 1 129 ? 14.508 -17.953 -7.379 1 97.06 129 ALA A CA 1
ATOM 963 C C . ALA A 1 129 ? 14.195 -19.156 -8.258 1 97.06 129 ALA A C 1
ATOM 965 O O . ALA A 1 129 ? 15.062 -19.656 -8.977 1 97.06 129 ALA A O 1
ATOM 966 N N . PHE A 1 130 ? 13 -19.641 -8.234 1 98.31 130 PHE A N 1
ATOM 967 C CA . PHE A 1 130 ? 12.617 -20.812 -9.016 1 98.31 130 PHE A CA 1
ATOM 968 C C . PHE A 1 130 ? 12.273 -20.422 -10.445 1 98.31 130 PHE A C 1
ATOM 970 O O . PHE A 1 130 ? 12.102 -21.281 -11.312 1 98.31 130 PHE A O 1
ATOM 977 N N . LEU A 1 131 ? 12.094 -19.078 -10.766 1 98.38 131 LEU A N 1
ATOM 978 C CA . LEU A 1 131 ? 11.758 -18.625 -12.109 1 98.38 131 LEU A CA 1
ATOM 979 C C . LEU A 1 131 ? 12.953 -18.766 -13.055 1 98.38 131 LEU A C 1
ATOM 981 O O . LEU A 1 131 ? 14.102 -18.641 -12.625 1 98.38 131 LEU A O 1
ATOM 985 N N . PRO A 1 132 ? 12.695 -19.016 -14.32 1 96.94 132 PRO A N 1
ATOM 986 C CA . PRO A 1 132 ? 13.789 -19.297 -15.242 1 96.94 132 PRO A CA 1
ATOM 987 C C . PRO A 1 132 ? 14.555 -18.047 -15.664 1 96.94 132 PRO A C 1
ATOM 989 O O . PRO A 1 132 ? 13.945 -17.047 -16.047 1 96.94 132 PRO A O 1
ATOM 992 N N . ALA A 1 133 ? 15.805 -18.125 -15.648 1 94.25 133 ALA A N 1
ATOM 993 C CA . ALA A 1 133 ? 16.672 -17.047 -16.109 1 94.25 133 ALA A CA 1
ATOM 994 C C . ALA A 1 133 ? 17 -17.203 -17.594 1 94.25 133 ALA A C 1
ATOM 996 O O . ALA A 1 133 ? 17.516 -16.266 -18.219 1 94.25 133 ALA A O 1
ATOM 997 N N . THR A 1 134 ? 16.734 -18.375 -18.125 1 93.31 134 THR A N 1
ATOM 998 C CA . THR A 1 134 ? 16.969 -18.688 -19.531 1 93.31 134 THR A CA 1
ATOM 999 C C . THR A 1 134 ? 15.719 -19.297 -20.172 1 93.31 134 THR A C 1
ATOM 1001 O O . THR A 1 134 ? 14.773 -19.656 -19.453 1 93.31 134 THR A O 1
ATOM 1004 N N . ALA A 1 135 ? 15.773 -19.391 -21.469 1 89.81 135 ALA A N 1
ATOM 1005 C CA . ALA A 1 135 ? 14.648 -19.938 -22.219 1 89.81 135 ALA A CA 1
ATOM 1006 C C . ALA A 1 135 ? 14.445 -21.422 -21.906 1 89.81 135 ALA A C 1
ATOM 1008 O O . ALA A 1 135 ? 15.336 -22.234 -22.141 1 89.81 135 ALA A O 1
ATOM 1009 N N . VAL A 1 136 ? 13.375 -21.688 -21.344 1 88.31 136 VAL A N 1
ATOM 1010 C CA . VAL A 1 136 ? 13.047 -23.078 -21.047 1 88.31 136 VAL A CA 1
ATOM 1011 C C . VAL A 1 136 ? 11.797 -23.484 -21.828 1 88.31 136 VAL A C 1
ATOM 1013 O O . VAL A 1 136 ? 11.539 -24.688 -22.016 1 88.31 136 VAL A O 1
ATOM 1016 N N . ALA A 1 137 ? 10.992 -22.531 -22.203 1 88.12 137 ALA A N 1
ATOM 1017 C CA . ALA A 1 137 ? 9.758 -22.75 -22.953 1 88.12 137 ALA A CA 1
ATOM 1018 C C . ALA A 1 137 ? 9.555 -21.641 -23.984 1 88.12 137 ALA A C 1
ATOM 1020 O O . ALA A 1 137 ? 10.258 -20.625 -23.953 1 88.12 137 ALA A O 1
ATOM 1021 N N . ALA A 1 138 ? 8.633 -21.938 -24.812 1 87.31 138 ALA A N 1
ATOM 1022 C CA . ALA A 1 138 ? 8.336 -20.969 -25.875 1 87.31 138 ALA A CA 1
ATOM 1023 C C . ALA A 1 138 ? 7.656 -19.734 -25.312 1 87.31 138 ALA A C 1
ATOM 1025 O O . ALA A 1 138 ? 7.785 -18.641 -25.875 1 87.31 138 ALA A O 1
ATOM 1026 N N . THR A 1 139 ? 6.996 -19.953 -24.188 1 91 139 THR A N 1
ATOM 1027 C CA . THR A 1 139 ? 6.309 -18.828 -23.562 1 91 139 THR A CA 1
ATOM 1028 C C . THR A 1 139 ? 6.941 -18.5 -22.219 1 91 139 THR A C 1
ATOM 1030 O O . THR A 1 139 ? 7.469 -19.375 -21.531 1 91 139 THR A O 1
ATOM 1033 N N . PRO A 1 140 ? 6.934 -17.281 -21.844 1 94.81 140 PRO A N 1
ATOM 1034 C CA . PRO A 1 140 ? 7.551 -16.859 -20.594 1 94.81 140 PRO A CA 1
ATOM 1035 C C . PRO A 1 140 ? 6.82 -17.406 -19.359 1 94.81 140 PRO A C 1
ATOM 1037 O O . PRO A 1 140 ? 5.621 -17.688 -19.438 1 94.81 140 PRO A O 1
ATOM 1040 N N . ALA A 1 141 ? 7.566 -17.578 -18.234 1 97.19 141 ALA A N 1
ATOM 1041 C CA . ALA A 1 141 ? 6.957 -17.797 -16.938 1 97.19 141 ALA A CA 1
ATOM 1042 C C . ALA A 1 141 ? 6.207 -16.562 -16.453 1 97.19 141 ALA A C 1
ATOM 1044 O O . ALA A 1 141 ? 6.609 -15.438 -16.734 1 97.19 141 ALA A O 1
ATOM 1045 N N . VAL A 1 142 ? 5.09 -16.781 -15.773 1 98.38 142 VAL A N 1
ATOM 1046 C CA . VAL A 1 142 ? 4.285 -15.664 -15.312 1 98.38 142 VAL A CA 1
ATOM 1047 C C . VAL A 1 142 ? 4.043 -15.789 -13.805 1 98.38 142 VAL A C 1
ATOM 1049 O O . VAL A 1 142 ? 3.635 -16.844 -13.328 1 98.38 142 VAL A O 1
ATOM 1052 N N . TRP A 1 143 ? 4.406 -14.75 -13.086 1 98.88 143 TRP A N 1
ATOM 1053 C CA . TRP A 1 143 ? 4.062 -14.555 -11.68 1 98.88 143 TRP A CA 1
ATOM 1054 C C . TRP A 1 143 ? 2.855 -13.641 -11.531 1 98.88 143 TRP A C 1
ATOM 1056 O O . TRP A 1 143 ? 2.912 -12.461 -11.906 1 98.88 143 TRP A O 1
ATOM 1066 N N . LEU A 1 144 ? 1.772 -14.156 -11.023 1 98.94 144 LEU A N 1
ATOM 1067 C CA . LEU A 1 144 ? 0.545 -13.383 -10.883 1 98.94 144 LEU A CA 1
ATOM 1068 C C . LEU A 1 144 ? 0.263 -13.062 -9.422 1 98.94 144 LEU A C 1
ATOM 1070 O O . LEU A 1 144 ? 0.214 -13.961 -8.586 1 98.94 144 LEU A O 1
ATOM 1074 N N . ASN A 1 145 ? 0.137 -11.781 -9.078 1 98.94 145 ASN A N 1
ATOM 1075 C CA . ASN A 1 145 ? -0.365 -11.32 -7.785 1 98.94 145 ASN A CA 1
ATOM 1076 C C . ASN A 1 145 ? -1.839 -10.93 -7.859 1 98.94 145 ASN A C 1
ATOM 1078 O O . ASN A 1 145 ? -2.256 -10.242 -8.797 1 98.94 145 ASN A O 1
ATOM 1082 N N . MET A 1 146 ? -2.582 -11.344 -6.84 1 98.75 146 MET A N 1
ATOM 1083 C CA . MET A 1 146 ? -4.004 -11.016 -6.812 1 98.75 146 MET A CA 1
ATOM 1084 C C . MET A 1 146 ? -4.223 -9.57 -6.387 1 98.75 146 MET A C 1
ATOM 1086 O O . MET A 1 146 ? -3.92 -9.203 -5.25 1 98.75 146 MET A O 1
ATOM 1090 N N . SER A 1 147 ? -4.645 -8.789 -7.281 1 98.75 147 SER A N 1
ATOM 1091 C CA . SER A 1 147 ? -5.059 -7.414 -7.02 1 98.75 147 SER A CA 1
ATOM 1092 C C . SER A 1 147 ? -6.562 -7.242 -7.223 1 98.75 147 SER A C 1
ATOM 1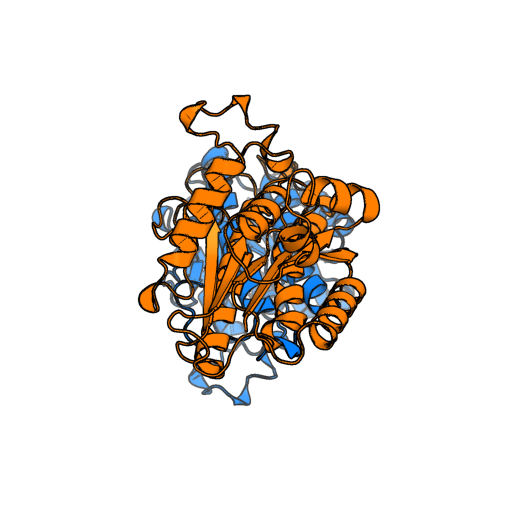094 O O . SER A 1 147 ? -7.336 -8.172 -6.992 1 98.75 147 SER A O 1
ATOM 1096 N N . ALA A 1 148 ? -7.051 -6.117 -7.355 1 98.38 148 ALA A N 1
ATOM 1097 C CA . ALA A 1 148 ? -8.43 -5.723 -7.617 1 98.38 148 ALA A CA 1
ATOM 1098 C C . ALA A 1 148 ? -8.492 -4.391 -8.359 1 98.38 148 ALA A C 1
ATOM 1100 O O . ALA A 1 148 ? -7.551 -3.596 -8.297 1 98.38 148 ALA A O 1
ATOM 1101 N N . ARG A 1 149 ? -9.555 -4.195 -9.078 1 97.81 149 ARG A N 1
ATOM 1102 C CA . ARG A 1 149 ? -9.742 -2.924 -9.773 1 97.81 149 ARG A CA 1
ATOM 1103 C C . ARG A 1 149 ? -9.688 -1.754 -8.797 1 97.81 149 ARG A C 1
ATOM 1105 O O . ARG A 1 149 ? -9.133 -0.699 -9.117 1 97.81 149 ARG A O 1
ATOM 1112 N N . VAL A 1 150 ? -10.219 -1.93 -7.574 1 98 150 VAL A N 1
ATOM 1113 C CA . VAL A 1 150 ? -10.289 -0.846 -6.602 1 98 150 VAL A CA 1
ATOM 1114 C C . VAL A 1 150 ? -8.883 -0.473 -6.137 1 98 150 VAL A C 1
ATOM 1116 O O . VAL A 1 150 ? -8.688 0.562 -5.496 1 98 150 VAL A O 1
ATOM 1119 N N . GLY A 1 151 ? -7.875 -1.277 -6.465 1 98.62 151 GLY A N 1
ATOM 1120 C CA . GLY A 1 151 ? -6.492 -0.929 -6.176 1 98.62 151 GLY A CA 1
ATOM 1121 C C . GLY A 1 151 ? -5.965 0.197 -7.047 1 98.62 151 GLY A C 1
ATOM 1122 O O . GLY A 1 151 ? -4.871 0.712 -6.812 1 98.62 151 GLY A O 1
ATOM 1123 N N . SER A 1 152 ? -6.707 0.592 -8.07 1 98.88 152 SER A N 1
ATOM 1124 C CA . SER A 1 152 ? -6.355 1.718 -8.93 1 98.88 152 SER A CA 1
ATOM 1125 C C . SER A 1 152 ? -6.668 3.049 -8.25 1 98.88 152 SER A C 1
ATOM 1127 O O . SER A 1 152 ? -7.832 3.361 -7.988 1 98.88 152 SER A O 1
ATOM 1129 N N . THR A 1 153 ? -5.609 3.791 -7.996 1 98.81 153 THR A N 1
ATOM 1130 C CA . THR A 1 153 ? -5.812 5.145 -7.484 1 98.81 153 THR A CA 1
ATOM 1131 C C . THR A 1 153 ? -6.375 6.055 -8.57 1 98.81 153 THR A C 1
ATOM 1133 O O . THR A 1 153 ? -7.23 6.898 -8.297 1 98.81 153 THR A O 1
ATOM 1136 N N . THR A 1 154 ? -5.953 5.816 -9.812 1 98.5 154 THR A N 1
ATOM 1137 C CA . THR A 1 154 ? -6.379 6.594 -10.969 1 98.5 154 THR A CA 1
ATOM 1138 C C . THR A 1 154 ? -7.883 6.453 -11.188 1 98.5 154 THR A C 1
ATOM 1140 O O . THR A 1 154 ? -8.562 7.43 -11.508 1 98.5 154 THR A O 1
ATOM 1143 N N . ASP A 1 155 ? -8.406 5.289 -10.945 1 97.44 155 ASP A N 1
ATOM 1144 C CA . ASP A 1 155 ? -9.805 4.996 -11.273 1 97.44 155 ASP A CA 1
ATOM 1145 C C . ASP A 1 155 ? -10.695 5.117 -10.039 1 97.44 155 ASP A C 1
ATOM 1147 O O . ASP A 1 155 ? -11.875 4.758 -10.078 1 97.44 155 ASP A O 1
ATOM 1151 N N . ASN A 1 156 ? -10.156 5.566 -8.93 1 98.44 156 ASN A N 1
ATOM 1152 C CA . ASN A 1 156 ? -10.938 5.684 -7.707 1 98.44 156 ASN A CA 1
ATOM 1153 C C . ASN A 1 156 ? -11.867 6.898 -7.746 1 98.44 156 ASN A C 1
ATOM 1155 O O . ASN A 1 156 ? -11.406 8.039 -7.625 1 98.44 156 ASN A O 1
ATOM 1159 N N . ARG A 1 157 ? -13.172 6.684 -7.875 1 97.19 157 ARG A N 1
ATOM 1160 C CA . ARG A 1 157 ? -14.141 7.773 -7.922 1 97.19 157 ARG A CA 1
ATOM 1161 C C . ARG A 1 157 ? -15.141 7.664 -6.773 1 97.19 157 ARG A C 1
ATOM 1163 O O . ARG A 1 157 ? -15.898 8.602 -6.512 1 97.19 157 ARG A O 1
ATOM 1170 N N . LEU A 1 158 ? -15.094 6.504 -6.109 1 96.12 158 LEU A N 1
ATOM 1171 C CA . LEU A 1 158 ? -16.156 6.242 -5.145 1 96.12 158 LEU A CA 1
ATOM 1172 C C . LEU A 1 158 ? -15.641 6.391 -3.717 1 96.12 158 LEU A C 1
ATOM 1174 O O . LEU A 1 158 ? -16.391 6.746 -2.812 1 96.12 158 LEU A O 1
ATOM 1178 N N . GLY A 1 159 ? -14.375 6.129 -3.508 1 97.56 159 GLY A N 1
ATOM 1179 C CA . GLY A 1 159 ? -13.828 6.129 -2.16 1 97.56 159 GLY A CA 1
ATOM 1180 C C . GLY A 1 159 ? -14.25 4.918 -1.346 1 97.56 159 GLY A C 1
ATOM 1181 O O . GLY A 1 159 ? -14.594 3.877 -1.905 1 97.56 159 GLY A O 1
ATOM 1182 N N . GLY A 1 160 ? -14.07 5 -0.005 1 97.75 160 GLY A N 1
ATOM 1183 C CA . GLY A 1 160 ? -14.352 3.857 0.849 1 97.75 160 GLY A CA 1
ATOM 1184 C C . GLY A 1 160 ? -13.328 2.744 0.705 1 97.75 160 GLY A C 1
ATOM 1185 O O . GLY A 1 160 ? -12.336 2.893 -0.015 1 97.75 160 GLY A O 1
ATOM 1186 N N . TRP A 1 161 ? -13.57 1.632 1.514 1 98.12 161 TRP A N 1
ATOM 1187 C CA . TRP A 1 161 ? -12.711 0.457 1.48 1 98.12 161 TRP A CA 1
ATOM 1188 C C . TRP A 1 161 ? -11.242 0.853 1.634 1 98.12 161 TRP A C 1
ATOM 1190 O O . TRP A 1 161 ? -10.391 0.4 0.87 1 98.12 161 TRP A O 1
ATOM 1200 N N . TYR A 1 162 ? -10.969 1.662 2.609 1 98.81 162 TYR A N 1
ATOM 1201 C CA . TYR A 1 162 ? -9.672 2.309 2.779 1 98.81 162 TYR A CA 1
ATOM 1202 C C . TYR A 1 162 ? -8.547 1.284 2.762 1 98.81 162 TYR A C 1
ATOM 1204 O O . TYR A 1 162 ? -7.637 1.366 1.931 1 98.81 162 TYR A O 1
ATOM 1212 N N . SER A 1 163 ? -8.625 0.297 3.662 1 98.75 163 SER A N 1
ATOM 1213 C CA . SER A 1 163 ? -7.531 -0.654 3.824 1 98.75 163 SER A CA 1
ATOM 1214 C C . SER A 1 163 ? -7.383 -1.54 2.594 1 98.75 163 SER A C 1
ATOM 1216 O O . SER A 1 163 ? -6.262 -1.825 2.16 1 98.75 163 SER A O 1
ATOM 1218 N N . TYR A 1 164 ? -8.516 -1.951 2.012 1 98.75 164 TYR A N 1
ATOM 1219 C CA . TYR A 1 164 ? -8.477 -2.848 0.862 1 98.75 164 TYR A CA 1
ATOM 1220 C C . TYR A 1 164 ? -7.895 -2.145 -0.358 1 98.75 164 TYR A C 1
ATOM 1222 O O . TYR A 1 164 ? -6.969 -2.658 -0.995 1 98.75 164 TYR A O 1
ATOM 1230 N N . ARG A 1 165 ? -8.398 -0.914 -0.69 1 98.88 165 ARG A N 1
ATOM 1231 C CA . ARG A 1 165 ? -7.879 -0.133 -1.808 1 98.88 165 ARG A CA 1
ATOM 1232 C C . ARG A 1 165 ? -6.379 0.093 -1.665 1 98.88 165 ARG A C 1
ATOM 1234 O O . ARG A 1 165 ? -5.617 -0.14 -2.607 1 98.88 165 ARG A O 1
ATOM 1241 N N . ALA A 1 166 ? -5.992 0.506 -0.5 1 98.94 166 ALA A N 1
ATOM 1242 C CA . ALA A 1 166 ? -4.59 0.833 -0.259 1 98.94 166 ALA A CA 1
ATOM 1243 C C . ALA A 1 166 ? -3.711 -0.409 -0.372 1 98.94 166 ALA A C 1
ATOM 1245 O O . ALA A 1 166 ? -2.623 -0.357 -0.953 1 98.94 166 ALA A O 1
ATOM 1246 N N . SER A 1 167 ? -4.152 -1.531 0.179 1 98.94 167 SER A N 1
ATOM 1247 C CA . SER A 1 167 ? -3.369 -2.762 0.131 1 98.94 167 SER A CA 1
ATOM 1248 C C . SER A 1 167 ? -3.199 -3.252 -1.303 1 98.94 167 SER A C 1
ATOM 1250 O O . SER A 1 167 ? -2.143 -3.775 -1.664 1 98.94 167 SER A O 1
ATOM 1252 N N . LYS A 1 168 ? -4.262 -3.117 -2.096 1 98.94 168 LYS A N 1
ATOM 1253 C CA . LYS A 1 168 ? -4.191 -3.582 -3.479 1 98.94 168 LYS A CA 1
ATOM 1254 C C . LYS A 1 168 ? -3.395 -2.613 -4.348 1 98.94 168 LYS A C 1
ATOM 1256 O O . LYS A 1 168 ? -2.715 -3.029 -5.285 1 98.94 168 LYS A O 1
ATOM 1261 N N . ALA A 1 169 ? -3.398 -1.297 -4.023 1 98.94 169 ALA A N 1
ATOM 1262 C CA . ALA A 1 169 ? -2.469 -0.366 -4.656 1 98.94 169 ALA A CA 1
ATOM 1263 C C . ALA A 1 169 ? -1.021 -0.754 -4.371 1 98.94 169 ALA A C 1
ATOM 1265 O O . ALA A 1 169 ? -0.166 -0.688 -5.254 1 98.94 169 ALA A O 1
ATOM 1266 N N . ALA A 1 170 ? -0.773 -1.138 -3.152 1 99 170 ALA A N 1
ATOM 1267 C CA . ALA A 1 170 ? 0.556 -1.603 -2.766 1 99 170 ALA A CA 1
ATOM 1268 C C . ALA A 1 170 ? 0.952 -2.85 -3.551 1 99 170 ALA A C 1
ATOM 1270 O O . ALA A 1 170 ? 2.094 -2.973 -3.998 1 99 170 ALA A O 1
ATOM 1271 N N . VAL A 1 171 ? 0.026 -3.742 -3.738 1 98.94 171 VAL A N 1
ATOM 1272 C CA . VAL A 1 171 ? 0.286 -4.965 -4.492 1 98.94 171 VAL A CA 1
ATOM 1273 C C . VAL A 1 171 ? 0.678 -4.617 -5.926 1 98.94 171 VAL A C 1
ATOM 1275 O O . VAL A 1 171 ? 1.59 -5.223 -6.492 1 98.94 171 VAL A O 1
ATOM 1278 N N . ASN A 1 172 ? -0.015 -3.678 -6.551 1 98.94 172 ASN A N 1
ATOM 1279 C CA . ASN A 1 172 ? 0.336 -3.236 -7.895 1 98.94 172 ASN A CA 1
ATOM 1280 C C . ASN A 1 172 ? 1.756 -2.68 -7.949 1 98.94 172 ASN A C 1
ATOM 1282 O O . ASN A 1 172 ? 2.496 -2.947 -8.898 1 98.94 172 ASN A O 1
ATOM 1286 N N . SER A 1 173 ? 2.102 -1.892 -6.938 1 98.94 173 SER A N 1
ATOM 1287 C CA . SER A 1 173 ? 3.459 -1.367 -6.844 1 98.94 173 SER A CA 1
ATOM 1288 C C . SER A 1 173 ? 4.48 -2.494 -6.711 1 98.94 173 SER A C 1
ATOM 1290 O O . SER A 1 173 ? 5.508 -2.488 -7.391 1 98.94 173 SER A O 1
ATOM 1292 N N . VAL A 1 174 ? 4.211 -3.482 -5.871 1 98.94 174 VAL A N 1
ATOM 1293 C CA . VAL A 1 174 ? 5.066 -4.648 -5.672 1 98.94 174 VAL A CA 1
ATOM 1294 C C . VAL A 1 174 ? 5.25 -5.387 -6.996 1 98.94 174 VAL A C 1
ATOM 1296 O O . VAL A 1 174 ? 6.363 -5.773 -7.348 1 98.94 174 VAL A O 1
ATOM 1299 N N . THR A 1 175 ? 4.168 -5.539 -7.727 1 98.94 175 THR A N 1
ATOM 1300 C CA . THR A 1 175 ? 4.18 -6.266 -8.992 1 98.94 175 THR A CA 1
ATOM 1301 C C . THR A 1 175 ? 5.094 -5.574 -10 1 98.94 175 THR A C 1
ATOM 1303 O O . THR A 1 175 ? 5.93 -6.223 -10.633 1 98.94 175 THR A O 1
ATOM 1306 N N . LYS A 1 176 ? 4.922 -4.273 -10.125 1 98.94 176 LYS A N 1
ATOM 1307 C CA . LYS A 1 176 ? 5.754 -3.506 -11.047 1 98.94 176 LYS A CA 1
ATOM 1308 C C . LYS A 1 176 ? 7.23 -3.607 -10.68 1 98.94 176 LYS A C 1
ATOM 1310 O O . LYS A 1 176 ? 8.07 -3.869 -11.539 1 98.94 176 LYS A O 1
ATOM 1315 N N . THR A 1 177 ? 7.531 -3.432 -9.43 1 98.94 177 THR A N 1
ATOM 1316 C CA . THR A 1 177 ? 8.906 -3.48 -8.945 1 98.94 177 THR A CA 1
ATOM 1317 C C . THR A 1 177 ? 9.508 -4.863 -9.164 1 98.94 177 THR A C 1
ATOM 1319 O O . THR A 1 177 ? 10.648 -4.984 -9.625 1 98.94 177 THR A O 1
ATOM 1322 N N . PHE A 1 178 ? 8.773 -5.91 -8.828 1 98.94 178 PHE A N 1
ATOM 1323 C CA . PHE A 1 178 ? 9.25 -7.277 -9 1 98.94 178 PHE A CA 1
ATOM 1324 C C . PHE A 1 178 ? 9.477 -7.59 -10.477 1 98.94 178 PHE A C 1
ATOM 1326 O O . PHE A 1 178 ? 10.445 -8.266 -10.828 1 98.94 178 PHE A O 1
ATOM 1333 N N . ASP A 1 179 ? 8.578 -7.102 -11.328 1 98.88 179 ASP A N 1
ATOM 1334 C CA . ASP A 1 179 ? 8.742 -7.336 -12.766 1 98.88 179 ASP A CA 1
ATOM 1335 C C . ASP A 1 179 ? 10.039 -6.73 -13.273 1 98.88 179 ASP A C 1
ATOM 1337 O O . ASP A 1 179 ? 10.711 -7.312 -14.133 1 98.88 179 ASP A O 1
ATOM 1341 N N . LEU A 1 180 ? 10.328 -5.551 -12.805 1 98.75 180 LEU A N 1
ATOM 1342 C CA . LEU A 1 180 ? 11.594 -4.93 -13.195 1 98.75 180 LEU A CA 1
ATOM 1343 C C . LEU A 1 180 ? 12.773 -5.781 -12.75 1 98.75 180 LEU A C 1
ATOM 1345 O O . LEU A 1 180 ? 13.773 -5.891 -13.469 1 98.75 180 LEU A O 1
ATOM 1349 N N . HIS A 1 181 ? 12.672 -6.355 -11.594 1 98.81 181 HIS A N 1
ATOM 1350 C CA . HIS A 1 181 ? 13.688 -7.293 -11.141 1 98.81 181 HIS A CA 1
ATOM 1351 C C . HIS A 1 181 ? 13.781 -8.5 -12.062 1 98.81 181 HIS A C 1
ATOM 1353 O O . HIS A 1 181 ? 14.875 -8.922 -12.43 1 98.81 181 HIS A O 1
ATOM 1359 N N . LEU A 1 182 ? 12.617 -9.047 -12.438 1 98.5 182 LEU A N 1
ATOM 1360 C CA . LEU A 1 182 ? 12.586 -10.203 -13.32 1 98.5 182 LEU A CA 1
ATOM 1361 C C . LEU A 1 182 ? 13.18 -9.859 -14.688 1 98.5 182 LEU A C 1
ATOM 1363 O O . LEU A 1 182 ? 13.875 -10.672 -15.289 1 98.5 182 LEU A O 1
ATOM 1367 N N . GLN A 1 183 ? 12.844 -8.68 -15.156 1 97.75 183 GLN A N 1
ATOM 1368 C CA . GLN A 1 183 ? 13.398 -8.242 -16.438 1 97.75 183 GLN A CA 1
ATOM 1369 C C . GLN A 1 183 ? 14.922 -8.234 -16.391 1 97.75 183 GLN A C 1
ATOM 1371 O O . GLN A 1 183 ? 15.578 -8.664 -17.344 1 97.75 183 GLN A O 1
ATOM 1376 N N . ALA A 1 184 ? 15.477 -7.773 -15.328 1 97.69 184 ALA A N 1
ATOM 1377 C CA . ALA A 1 184 ? 16.922 -7.703 -15.18 1 97.69 184 ALA A CA 1
ATOM 1378 C C . ALA A 1 184 ? 17.531 -9.094 -15.023 1 97.69 184 ALA A C 1
ATOM 1380 O O . ALA A 1 184 ? 18.578 -9.398 -15.609 1 97.69 184 ALA A O 1
ATOM 1381 N N . ARG A 1 185 ? 16.859 -9.93 -14.359 1 97.19 185 ARG A N 1
ATOM 1382 C CA . ARG A 1 185 ? 17.422 -11.219 -13.992 1 97.19 185 ARG A CA 1
ATOM 1383 C C . ARG A 1 185 ? 17.094 -12.273 -15.039 1 97.19 185 ARG A C 1
ATOM 1385 O O . ARG A 1 185 ? 17.922 -13.148 -15.32 1 97.19 185 ARG A O 1
ATOM 1392 N N . CYS A 1 186 ? 15.867 -12.234 -15.586 1 96.94 186 CYS A N 1
ATOM 1393 C CA . CYS A 1 186 ? 15.344 -13.32 -16.406 1 96.94 186 CYS A CA 1
ATOM 1394 C C . CYS A 1 186 ? 15.148 -12.875 -17.844 1 96.94 186 CYS A C 1
ATOM 1396 O O . CYS A 1 186 ? 14.836 -13.688 -18.719 1 96.94 186 CYS A O 1
ATOM 1398 N N . GLY A 1 187 ? 15.32 -11.57 -18.125 1 96.06 187 GLY A N 1
ATOM 1399 C CA . GLY A 1 187 ? 15 -11.078 -19.453 1 96.06 187 GLY A CA 1
ATOM 1400 C C . GLY A 1 187 ? 13.562 -11.328 -19.859 1 96.06 187 GLY A C 1
ATOM 1401 O O . GLY A 1 187 ? 12.641 -11.047 -19.094 1 96.06 187 GLY A O 1
ATOM 1402 N N . PRO A 1 188 ? 13.336 -11.82 -21.062 1 95.56 188 PRO A N 1
ATOM 1403 C CA . PRO A 1 188 ? 11.969 -12.055 -21.516 1 95.56 188 PRO A CA 1
ATOM 1404 C C . PRO A 1 188 ? 11.398 -13.391 -21.047 1 95.56 188 PRO A C 1
ATOM 1406 O O . PRO A 1 188 ? 10.297 -13.781 -21.453 1 95.56 188 PRO A O 1
ATOM 1409 N N . HIS A 1 189 ? 12.117 -14.125 -20.25 1 96.25 189 HIS A N 1
ATOM 1410 C CA . HIS A 1 189 ? 11.766 -15.508 -19.938 1 96.25 189 HIS A CA 1
ATOM 1411 C C . HIS A 1 189 ? 10.836 -15.586 -18.734 1 96.25 189 HIS A C 1
ATOM 1413 O O . HIS A 1 189 ? 10.273 -16.641 -18.438 1 96.25 189 HIS A O 1
ATOM 1419 N N . ALA A 1 190 ? 10.656 -14.477 -17.984 1 97.69 190 ALA A N 1
ATOM 1420 C CA . ALA A 1 190 ? 9.719 -14.398 -16.875 1 97.69 190 ALA A CA 1
ATOM 1421 C C . ALA A 1 190 ? 9.18 -12.977 -16.703 1 97.69 190 ALA A C 1
ATOM 1423 O O . ALA A 1 190 ? 9.891 -12 -16.953 1 97.69 190 ALA A O 1
ATOM 1424 N N . MET A 1 191 ? 7.969 -12.883 -16.297 1 98.25 191 MET A N 1
ATOM 1425 C CA . MET A 1 191 ? 7.34 -11.586 -16.031 1 98.25 191 MET A CA 1
ATOM 1426 C C . MET A 1 191 ? 6.359 -11.68 -14.867 1 98.25 191 MET A C 1
ATOM 1428 O O . MET A 1 191 ? 5.988 -12.773 -14.453 1 98.25 191 MET A O 1
ATOM 1432 N N . ALA A 1 192 ? 6.023 -10.562 -14.297 1 98.81 192 ALA A N 1
ATOM 1433 C CA . ALA A 1 192 ? 5.02 -10.461 -13.242 1 98.81 192 ALA A CA 1
ATOM 1434 C C . ALA A 1 192 ? 3.83 -9.617 -13.688 1 98.81 192 ALA A C 1
ATOM 1436 O O . ALA A 1 192 ? 3.98 -8.711 -14.508 1 98.81 192 ALA A O 1
ATOM 1437 N N . MET A 1 193 ? 2.689 -9.93 -13.164 1 98.81 193 MET A N 1
ATOM 1438 C CA . MET A 1 193 ? 1.472 -9.156 -13.383 1 98.81 193 MET A CA 1
ATOM 1439 C C . MET A 1 193 ? 0.581 -9.188 -12.148 1 98.81 193 MET A C 1
ATOM 1441 O O . MET A 1 193 ? 0.682 -10.094 -11.328 1 98.81 193 MET A O 1
ATOM 1445 N N . SER A 1 194 ? -0.179 -8.156 -12.008 1 98.75 194 SER A N 1
ATOM 1446 C CA . SER A 1 194 ? -1.299 -8.203 -11.07 1 98.75 194 SER A CA 1
ATOM 1447 C C . SER A 1 194 ? -2.617 -8.453 -11.797 1 98.75 194 SER A C 1
ATOM 1449 O O . SER A 1 194 ? -2.705 -8.281 -13.016 1 98.75 194 SER A O 1
ATOM 1451 N N . TYR A 1 195 ? -3.643 -8.914 -11.031 1 98.88 195 TYR A N 1
ATOM 1452 C CA . TYR A 1 195 ? -4.836 -9.422 -11.711 1 98.88 195 TYR A CA 1
ATOM 1453 C C . TYR A 1 195 ? -6.086 -9.125 -10.891 1 98.88 195 TYR A C 1
ATOM 1455 O O . TYR A 1 195 ? -6.086 -9.281 -9.664 1 98.88 195 TYR A O 1
ATOM 1463 N N . HIS A 1 196 ? -7.09 -8.641 -11.516 1 98.69 196 HIS A N 1
ATOM 1464 C CA . HIS A 1 196 ? -8.438 -8.477 -10.977 1 98.69 196 HIS A CA 1
ATOM 1465 C C . HIS A 1 196 ? -9.398 -9.508 -11.555 1 98.69 196 HIS A C 1
ATOM 1467 O O . HIS A 1 196 ? -9.766 -9.438 -12.727 1 98.69 196 HIS A O 1
ATOM 1473 N N . PRO A 1 197 ? -9.883 -10.391 -10.773 1 97.94 197 PRO A N 1
ATOM 1474 C CA . PRO A 1 197 ? -10.664 -11.516 -11.289 1 97.94 197 PRO A CA 1
ATOM 1475 C C . PRO A 1 197 ? -12.125 -11.156 -11.547 1 97.94 197 PRO A C 1
ATOM 1477 O O . PRO A 1 197 ? -12.875 -11.961 -12.094 1 97.94 197 PRO A O 1
ATOM 1480 N N . GLY A 1 198 ? -12.492 -9.914 -11.219 1 95.88 198 GLY A N 1
ATOM 1481 C CA . GLY A 1 198 ? -13.914 -9.625 -11.109 1 95.88 198 GLY A CA 1
ATOM 1482 C C . GLY A 1 198 ? -14.508 -10.031 -9.773 1 95.88 198 GLY A C 1
ATOM 1483 O O . GLY A 1 198 ? -13.781 -10.43 -8.859 1 95.88 198 GLY A O 1
ATOM 1484 N N . THR A 1 199 ? -15.766 -9.812 -9.562 1 94.44 199 THR A N 1
ATOM 1485 C CA . THR A 1 199 ? -16.422 -10.266 -8.336 1 94.44 199 THR A CA 1
ATOM 1486 C C . THR A 1 199 ? -16.797 -11.742 -8.438 1 94.44 199 THR A C 1
ATOM 1488 O O . THR A 1 199 ? -17.656 -12.109 -9.227 1 94.44 199 THR A O 1
ATOM 1491 N N . VAL A 1 200 ? -16.109 -12.531 -7.633 1 94.69 200 VAL A N 1
ATOM 1492 C CA . VAL A 1 200 ? -16.25 -13.977 -7.695 1 94.69 200 VAL A CA 1
ATOM 1493 C C . VAL A 1 200 ? -17.016 -14.477 -6.477 1 94.69 200 VAL A C 1
ATOM 1495 O O . VAL A 1 200 ? -16.812 -13.984 -5.363 1 94.69 200 VAL A O 1
ATOM 1498 N N . LYS A 1 201 ? -17.875 -15.414 -6.633 1 92.31 201 LYS A N 1
ATOM 1499 C CA . LYS A 1 201 ? -18.656 -16 -5.547 1 92.31 201 LYS A CA 1
ATOM 1500 C C . LYS A 1 201 ? -17.781 -16.812 -4.613 1 92.31 201 LYS A C 1
ATOM 1502 O O . LYS A 1 201 ? -17.656 -18.031 -4.777 1 92.31 201 LYS A O 1
ATOM 1507 N N . THR A 1 202 ? -17.188 -16.172 -3.678 1 92.75 202 THR A N 1
ATOM 1508 C CA . THR A 1 202 ? -16.359 -16.75 -2.611 1 92.75 202 THR A CA 1
ATOM 1509 C C . THR A 1 202 ? -16.703 -16.109 -1.269 1 92.75 202 THR A C 1
ATOM 1511 O O . THR A 1 202 ? -17.484 -15.156 -1.209 1 92.75 202 THR A O 1
ATOM 1514 N N . ASP A 1 203 ? -16.172 -16.641 -0.216 1 86.94 203 ASP A N 1
ATOM 1515 C CA . ASP A 1 203 ? -16.406 -16.078 1.113 1 86.94 203 ASP A CA 1
ATOM 1516 C C . ASP A 1 203 ? -15.977 -14.625 1.185 1 86.94 203 ASP A C 1
ATOM 1518 O O . ASP A 1 203 ? -16.578 -13.828 1.907 1 86.94 203 ASP A O 1
ATOM 1522 N N . LEU A 1 204 ? -14.969 -14.211 0.465 1 85.75 204 LEU A N 1
ATOM 1523 C CA . LEU A 1 204 ? -14.414 -12.859 0.479 1 85.75 204 LEU A CA 1
ATOM 1524 C C . LEU A 1 204 ? -15.461 -11.844 0.022 1 85.75 204 LEU A C 1
ATOM 1526 O O . LEU A 1 204 ? -15.516 -10.727 0.547 1 85.75 204 LEU A O 1
ATOM 1530 N N . SER A 1 205 ? -16.344 -12.234 -0.855 1 85.75 205 SER A N 1
ATOM 1531 C CA . SER A 1 205 ? -17.266 -11.297 -1.479 1 85.75 205 SER A CA 1
ATOM 1532 C C . SER A 1 205 ? -18.703 -11.508 -0.978 1 85.75 205 SER A C 1
ATOM 1534 O O . SER A 1 205 ? -19.641 -10.891 -1.48 1 85.75 205 SER A O 1
ATOM 1536 N N . LYS A 1 206 ? -18.953 -12.398 -0.037 1 86.56 206 LYS A N 1
ATOM 1537 C CA . LYS A 1 206 ? -20.266 -12.875 0.392 1 86.56 206 LYS A CA 1
ATOM 1538 C C . LYS A 1 206 ? -21.188 -11.711 0.739 1 86.56 206 LYS A C 1
ATOM 1540 O O . LYS A 1 206 ? -22.375 -11.711 0.364 1 86.56 206 LYS A O 1
ATOM 1545 N N . ASN A 1 207 ? -20.641 -10.734 1.358 1 83.38 207 ASN A N 1
ATOM 1546 C CA . ASN A 1 207 ? -21.453 -9.617 1.834 1 83.38 207 ASN A CA 1
ATOM 1547 C C . ASN A 1 207 ? -21.828 -8.672 0.696 1 83.38 207 ASN A C 1
ATOM 1549 O O . ASN A 1 207 ? -22.625 -7.762 0.882 1 83.38 207 ASN A O 1
ATOM 1553 N N . TYR A 1 208 ? -21.375 -9 -0.507 1 83.69 208 TYR A N 1
ATOM 1554 C CA . TYR A 1 208 ? -21.594 -8.055 -1.599 1 83.69 208 TYR A CA 1
ATOM 1555 C C . TYR A 1 208 ? -22.359 -8.711 -2.742 1 83.69 208 TYR A C 1
ATOM 1557 O O . TYR A 1 208 ? -22.625 -8.078 -3.768 1 83.69 208 TYR A O 1
ATOM 1565 N N . TRP A 1 209 ? -22.75 -9.969 -2.521 1 81.81 209 TRP A N 1
ATOM 1566 C CA . TRP A 1 209 ? -23.438 -10.727 -3.564 1 81.81 209 TRP A CA 1
ATOM 1567 C C . TRP A 1 209 ? -24.766 -10.07 -3.932 1 81.81 209 TRP A C 1
ATOM 1569 O O . TRP A 1 209 ? -25.125 -10.016 -5.105 1 81.81 209 TRP A O 1
ATOM 1579 N N . ASP A 1 210 ? -25.359 -9.477 -2.904 1 79.31 210 ASP A N 1
ATOM 1580 C CA . ASP A 1 210 ? -26.734 -8.984 -3.092 1 79.31 210 ASP A CA 1
ATOM 1581 C C . ASP A 1 210 ? -26.734 -7.574 -3.676 1 79.31 210 ASP A C 1
ATOM 1583 O O . ASP A 1 210 ? -27.781 -7.066 -4.078 1 79.31 210 ASP A O 1
ATOM 1587 N N . THR A 1 211 ? -25.594 -7.008 -3.75 1 77.31 211 THR A N 1
ATOM 1588 C CA . THR A 1 211 ? -25.531 -5.629 -4.219 1 77.31 211 THR A CA 1
ATOM 1589 C C . THR A 1 211 ? -25.172 -5.578 -5.703 1 77.31 211 THR A C 1
ATOM 1591 O O . THR A 1 211 ? -25.203 -4.512 -6.316 1 77.31 211 THR A O 1
ATOM 1594 N N . LEU A 1 212 ? -24.922 -6.707 -6.27 1 78.81 212 LEU A N 1
ATOM 1595 C CA . LEU A 1 212 ? -24.469 -6.73 -7.656 1 78.81 212 LEU A CA 1
ATOM 1596 C C . LEU A 1 212 ? -25.469 -7.461 -8.539 1 78.81 212 LEU A C 1
ATOM 1598 O O . LEU A 1 212 ? -26.141 -8.398 -8.094 1 78.81 212 LEU A O 1
ATOM 1602 N N . PRO A 1 213 ? -25.547 -6.926 -9.734 1 79.06 213 PRO A N 1
ATOM 1603 C CA . PRO A 1 213 ? -26.297 -7.746 -10.695 1 79.06 213 PRO A CA 1
ATOM 1604 C C . PRO A 1 213 ? -25.656 -9.125 -10.891 1 79.06 213 PRO A C 1
ATOM 1606 O O . PRO A 1 213 ? -24.438 -9.266 -10.859 1 79.06 213 PRO A O 1
ATOM 1609 N N . PRO A 1 214 ? -26.547 -10.086 -11.062 1 78.88 214 PRO A N 1
ATOM 1610 C CA . PRO A 1 214 ? -26.078 -11.469 -11.195 1 78.88 214 PRO A CA 1
ATOM 1611 C C . PRO A 1 214 ? -25.016 -11.625 -12.281 1 78.88 214 PRO A C 1
ATOM 1613 O O . PRO A 1 214 ? -24.094 -12.445 -12.148 1 78.88 214 PRO A O 1
ATOM 1616 N N . GLU A 1 215 ? -25.125 -10.781 -13.273 1 81.12 215 GLU A N 1
ATOM 1617 C CA . GLU A 1 215 ? -24.203 -10.922 -14.398 1 81.12 215 GLU A CA 1
ATOM 1618 C C . GLU A 1 215 ? -22.812 -10.422 -14.031 1 81.12 215 GLU A C 1
ATOM 1620 O O . GLU A 1 215 ? -21.844 -10.695 -14.75 1 81.12 215 GLU A O 1
ATOM 1625 N N . LYS A 1 216 ? -22.75 -9.781 -12.883 1 84.19 216 LYS A N 1
ATOM 1626 C CA . LYS A 1 216 ? -21.453 -9.25 -12.453 1 84.19 216 LYS A CA 1
ATOM 1627 C C . LYS A 1 216 ? -20.844 -10.125 -11.359 1 84.19 216 LYS A C 1
ATOM 1629 O O . LYS A 1 216 ? -19.781 -9.805 -10.82 1 84.19 216 LYS A O 1
ATOM 1634 N N . LEU A 1 217 ? -21.562 -11.211 -11.07 1 90.56 217 LEU A N 1
ATOM 1635 C CA . LEU A 1 217 ? -21.094 -12.188 -10.094 1 90.56 217 LEU A CA 1
ATOM 1636 C C . LEU A 1 217 ? -20.672 -13.484 -10.789 1 90.56 217 LEU A C 1
ATOM 1638 O O . LEU A 1 217 ? -21.5 -14.188 -11.352 1 90.56 217 LEU A O 1
ATOM 1642 N N . PHE A 1 218 ? -19.375 -13.758 -10.695 1 94.69 218 PHE A N 1
ATOM 1643 C CA . PHE A 1 218 ? -18.828 -14.891 -11.438 1 94.69 218 PHE A CA 1
ATOM 1644 C C . PHE A 1 218 ? -18.766 -16.141 -10.57 1 94.69 218 PHE A C 1
ATOM 1646 O O . PHE A 1 218 ? -18.5 -16.047 -9.367 1 94.69 218 PHE A O 1
ATOM 1653 N N . SER A 1 219 ? -19 -17.312 -11.234 1 94.75 219 SER A N 1
ATOM 1654 C CA . SER A 1 219 ? -18.625 -18.562 -10.578 1 94.75 219 SER A CA 1
ATOM 1655 C C . SER A 1 219 ? -17.109 -18.703 -10.484 1 94.75 219 SER A C 1
ATOM 1657 O O . SER A 1 219 ? -16.375 -18.156 -11.305 1 94.75 219 SER A O 1
ATOM 1659 N N . PRO A 1 220 ? -16.625 -19.422 -9.5 1 95.12 220 PRO A N 1
ATOM 1660 C CA . PRO A 1 220 ? -15.188 -19.641 -9.414 1 95.12 220 PRO A CA 1
ATOM 1661 C C . PRO A 1 220 ? -14.625 -20.312 -10.664 1 95.12 220 PRO A C 1
ATOM 1663 O O . PRO A 1 220 ? -13.516 -20 -11.094 1 95.12 220 PRO A O 1
ATOM 1666 N N . GLU A 1 221 ? -15.352 -21.25 -11.312 1 95.44 221 GLU A N 1
ATOM 1667 C CA . GLU A 1 221 ? -14.906 -21.938 -12.523 1 95.44 221 GLU A CA 1
ATOM 1668 C C . GLU A 1 221 ? -14.719 -20.969 -13.68 1 95.44 221 GLU A C 1
ATOM 1670 O O . GLU A 1 221 ? -13.719 -21.031 -14.398 1 95.44 221 GLU A O 1
ATOM 1675 N N . PHE A 1 222 ? -15.68 -20.094 -13.82 1 96.81 222 PHE A N 1
ATOM 1676 C CA . PHE A 1 222 ? -15.57 -19.062 -14.852 1 96.81 222 PHE A CA 1
ATOM 1677 C C . PHE A 1 222 ? -14.359 -18.172 -14.586 1 96.81 222 PHE A C 1
ATOM 1679 O O . PHE A 1 222 ? -13.594 -17.875 -15.508 1 96.81 222 PHE A O 1
ATOM 1686 N N . ALA A 1 223 ? -14.203 -17.75 -13.359 1 97.94 223 ALA A N 1
ATOM 1687 C CA . ALA A 1 223 ? -13.125 -16.844 -12.969 1 97.94 223 ALA A CA 1
ATOM 1688 C C . ALA A 1 223 ? -11.766 -17.469 -13.25 1 97.94 223 ALA A C 1
ATOM 1690 O O . ALA A 1 223 ? -10.859 -16.797 -13.766 1 97.94 223 ALA A O 1
ATOM 1691 N N . VAL A 1 224 ? -11.602 -18.734 -12.977 1 98.19 224 VAL A N 1
ATOM 1692 C CA . VAL A 1 224 ? -10.312 -19.375 -13.164 1 98.19 224 VAL A CA 1
ATOM 1693 C C . VAL A 1 224 ? -10.047 -19.578 -14.656 1 98.19 224 VAL A C 1
ATOM 1695 O O . VAL A 1 224 ? -8.898 -19.5 -15.102 1 98.19 224 VAL A O 1
ATOM 1698 N N . GLY A 1 225 ? -11.117 -19.891 -15.43 1 97.94 225 GLY A N 1
ATOM 1699 C CA . GLY A 1 225 ? -10.961 -19.953 -16.875 1 97.94 225 GLY A CA 1
ATOM 1700 C C . GLY A 1 225 ? -10.453 -18.656 -17.469 1 97.94 225 GLY A C 1
ATOM 1701 O O . GLY A 1 225 ? -9.516 -18.656 -18.281 1 97.94 225 GLY A O 1
ATOM 1702 N N . LYS A 1 226 ? -11.055 -17.562 -17.062 1 98.31 226 LYS A N 1
ATOM 1703 C CA . LYS A 1 226 ? -10.648 -16.234 -17.562 1 98.31 226 LYS A CA 1
ATOM 1704 C C . LYS A 1 226 ? -9.227 -15.906 -17.109 1 98.31 226 LYS A C 1
ATOM 1706 O O . LYS A 1 226 ? -8.438 -15.367 -17.891 1 98.31 226 LYS A O 1
ATOM 1711 N N . MET A 1 227 ? -8.914 -16.266 -15.906 1 98.69 227 MET A N 1
ATOM 1712 C CA . MET A 1 227 ? -7.582 -16 -15.367 1 98.69 227 MET A CA 1
ATOM 1713 C C . MET A 1 227 ? -6.508 -16.703 -16.188 1 98.69 227 MET A C 1
ATOM 1715 O O . MET A 1 227 ? -5.52 -16.094 -16.594 1 98.69 227 MET A O 1
ATOM 1719 N N . THR A 1 228 ? -6.68 -18.031 -16.453 1 98.12 228 THR A N 1
ATOM 1720 C CA . THR A 1 228 ? -5.684 -18.797 -17.188 1 98.12 228 THR A CA 1
ATOM 1721 C C . THR A 1 228 ? -5.598 -18.312 -18.641 1 98.12 228 THR A C 1
ATOM 1723 O O . THR A 1 228 ? -4.512 -18.281 -19.219 1 98.12 228 THR A O 1
ATOM 1726 N N . GLU A 1 229 ? -6.734 -17.859 -19.172 1 97.94 229 GLU A N 1
ATOM 1727 C CA . GLU A 1 229 ? -6.738 -17.297 -20.516 1 97.94 229 GLU A CA 1
ATOM 1728 C C . GLU A 1 229 ? -5.898 -16.016 -20.578 1 97.94 229 GLU A C 1
ATOM 1730 O O . GLU A 1 229 ? -5.074 -15.859 -21.484 1 97.94 229 GLU A O 1
ATOM 1735 N N . VAL A 1 230 ? -6.098 -15.109 -19.625 1 98.19 230 VAL A N 1
ATOM 1736 C CA . VAL A 1 230 ? -5.355 -13.852 -19.594 1 98.19 230 VAL A CA 1
ATOM 1737 C C . VAL A 1 230 ? -3.867 -14.141 -19.422 1 98.19 230 VAL A C 1
ATOM 1739 O O . VAL A 1 230 ? -3.031 -13.555 -20.109 1 98.19 230 VAL A O 1
ATOM 1742 N N . VAL A 1 231 ? -3.51 -15.031 -18.547 1 97.69 231 VAL A N 1
ATOM 1743 C CA . VAL A 1 231 ? -2.119 -15.375 -18.266 1 97.69 231 VAL A CA 1
ATOM 1744 C C . VAL A 1 231 ? -1.479 -15.984 -19.516 1 97.69 231 VAL A C 1
ATOM 1746 O O . VAL A 1 231 ? -0.354 -15.633 -19.875 1 97.69 231 VAL A O 1
ATOM 1749 N N . ASP A 1 232 ? -2.168 -16.891 -20.203 1 95.31 232 ASP A N 1
ATOM 1750 C CA . ASP A 1 232 ? -1.648 -17.594 -21.359 1 95.31 232 ASP A CA 1
ATOM 1751 C C . ASP A 1 232 ? -1.452 -16.656 -22.547 1 95.31 232 ASP A C 1
ATOM 1753 O O . ASP A 1 232 ? -0.637 -16.922 -23.422 1 95.31 232 ASP A O 1
ATOM 1757 N N . ASN A 1 233 ? -2.176 -15.539 -22.516 1 94.5 233 ASN A N 1
ATOM 1758 C CA . ASN A 1 233 ? -2.131 -14.633 -23.656 1 94.5 233 ASN A CA 1
ATOM 1759 C C . ASN A 1 233 ? -1.261 -13.414 -23.375 1 94.5 233 ASN A C 1
ATOM 1761 O O . ASN A 1 233 ? -1.172 -12.5 -24.188 1 94.5 233 ASN A O 1
ATOM 1765 N N . LEU A 1 234 ? -0.699 -13.375 -22.203 1 92.69 234 LEU A N 1
ATOM 1766 C CA . LEU A 1 234 ? 0.152 -12.234 -21.859 1 92.69 234 LEU A CA 1
ATOM 1767 C C . LEU A 1 234 ? 1.448 -12.266 -22.656 1 92.69 234 LEU A C 1
ATOM 1769 O O . LEU A 1 234 ? 2.107 -13.305 -22.75 1 92.69 234 LEU A O 1
ATOM 1773 N N . ASP A 1 235 ? 1.771 -11.156 -23.359 1 88.44 235 ASP A N 1
ATOM 1774 C CA . ASP A 1 235 ? 3.062 -11.039 -24.031 1 88.44 235 ASP A CA 1
ATOM 1775 C C . ASP A 1 235 ? 3.996 -10.109 -23.266 1 88.44 235 ASP A C 1
ATOM 1777 O O . ASP A 1 235 ? 3.611 -9.539 -22.234 1 88.44 235 ASP A O 1
ATOM 1781 N N . VAL A 1 236 ? 5.195 -9.992 -23.75 1 86.5 236 VAL A N 1
ATOM 1782 C CA . VAL A 1 236 ? 6.25 -9.297 -23.016 1 86.5 236 VAL A CA 1
ATOM 1783 C C . VAL A 1 236 ? 5.879 -7.828 -22.844 1 86.5 236 VAL A C 1
ATOM 1785 O O . VAL A 1 236 ? 6.25 -7.199 -21.859 1 86.5 236 VAL A O 1
ATOM 1788 N N . ASP A 1 237 ? 5.027 -7.332 -23.703 1 89.5 237 ASP A N 1
ATOM 1789 C CA . ASP A 1 237 ? 4.621 -5.934 -23.625 1 89.5 237 ASP A CA 1
ATOM 1790 C C . ASP A 1 237 ? 3.639 -5.711 -22.469 1 89.5 237 ASP A C 1
ATOM 1792 O O . ASP A 1 237 ? 3.408 -4.574 -22.062 1 89.5 237 ASP A O 1
ATOM 1796 N N . GLY A 1 238 ? 3.1 -6.754 -22 1 92.62 238 GLY A N 1
ATOM 1797 C CA . GLY A 1 238 ? 2.104 -6.676 -20.938 1 92.62 238 GLY A CA 1
ATOM 1798 C C . GLY A 1 238 ? 2.689 -6.863 -19.547 1 92.62 238 GLY A C 1
ATOM 1799 O O . GLY A 1 238 ? 1.959 -6.875 -18.562 1 92.62 238 GLY A O 1
ATOM 1800 N N . ARG A 1 239 ? 4.023 -6.953 -19.484 1 97.62 239 ARG A N 1
ATOM 1801 C CA . ARG A 1 239 ? 4.684 -7.207 -18.203 1 97.62 239 ARG A CA 1
ATOM 1802 C C . ARG A 1 239 ? 4.477 -6.043 -17.234 1 97.62 239 ARG A C 1
ATOM 1804 O O . ARG A 1 239 ? 4.375 -4.891 -17.656 1 97.62 239 ARG A O 1
ATOM 1811 N N . GLY A 1 240 ? 4.359 -6.316 -15.969 1 98.38 240 GLY A N 1
ATOM 1812 C CA . GLY A 1 240 ? 4.414 -5.359 -14.875 1 98.38 240 GLY A CA 1
ATOM 1813 C C . GLY A 1 240 ? 3.131 -4.566 -14.711 1 98.38 240 GLY A C 1
ATOM 1814 O O . GLY A 1 240 ? 3.107 -3.549 -14.008 1 98.38 240 GLY A O 1
ATOM 1815 N N . LYS A 1 241 ? 2.055 -4.996 -15.383 1 98.5 241 LYS A N 1
ATOM 1816 C CA . LYS A 1 241 ? 0.807 -4.238 -15.367 1 98.5 241 LYS A CA 1
ATOM 1817 C C . LYS A 1 241 ? -0.289 -5 -14.625 1 98.5 241 LYS A C 1
ATOM 1819 O O . LYS A 1 241 ? -0.112 -6.172 -14.273 1 98.5 241 LYS A O 1
ATOM 1824 N N . CYS A 1 242 ? -1.319 -4.32 -14.305 1 98.75 242 CYS A N 1
ATOM 1825 C CA . CYS A 1 242 ? -2.514 -4.93 -13.734 1 98.75 242 CYS A CA 1
ATOM 1826 C C . CYS A 1 242 ? -3.57 -5.172 -14.805 1 98.75 242 CYS A C 1
ATOM 1828 O O . CYS A 1 242 ? -3.936 -4.254 -15.539 1 98.75 242 CYS A O 1
ATOM 1830 N N . TYR A 1 243 ? -4.066 -6.375 -14.859 1 98.75 243 TYR A N 1
ATOM 1831 C CA . TYR A 1 243 ? -5.082 -6.738 -15.844 1 98.75 243 TYR A CA 1
ATOM 1832 C C . TYR A 1 243 ? -6.375 -7.172 -15.164 1 98.75 243 TYR A C 1
ATOM 1834 O O . TYR A 1 243 ? -6.344 -7.738 -14.07 1 98.75 243 TYR A O 1
ATOM 1842 N N . ASP A 1 244 ? -7.484 -6.898 -15.859 1 98.31 244 ASP A N 1
ATOM 1843 C CA . ASP A 1 244 ? -8.734 -7.477 -15.375 1 98.31 244 ASP A CA 1
ATOM 1844 C C . ASP A 1 244 ? -9.07 -8.766 -16.125 1 98.31 244 ASP A C 1
ATOM 1846 O O . ASP A 1 244 ? -8.297 -9.211 -16.984 1 98.31 244 ASP A O 1
ATOM 1850 N N . TRP A 1 245 ? -10.203 -9.367 -15.828 1 98 245 TRP A N 1
ATOM 1851 C CA . TRP A 1 245 ? -10.594 -10.688 -16.328 1 98 245 TRP A CA 1
ATOM 1852 C C . TRP A 1 245 ? -10.844 -10.656 -17.828 1 98 245 TRP A C 1
ATOM 1854 O O . TRP A 1 245 ? -10.883 -11.703 -18.469 1 98 245 TRP A O 1
ATOM 1864 N N . ARG A 1 246 ? -10.953 -9.477 -18.406 1 97.38 246 ARG A N 1
ATOM 1865 C CA . ARG A 1 246 ? -11.148 -9.352 -19.844 1 97.38 246 ARG A CA 1
ATOM 1866 C C . ARG A 1 246 ? -9.812 -9.203 -20.578 1 97.38 246 ARG A C 1
ATOM 1868 O O . ARG A 1 246 ? -9.773 -9.117 -21.797 1 97.38 246 ARG A O 1
ATOM 1875 N N . GLY A 1 247 ? -8.758 -9.055 -19.844 1 97.56 247 GLY A N 1
ATOM 1876 C CA . GLY A 1 247 ? -7.457 -8.828 -20.438 1 97.56 247 GLY A CA 1
ATOM 1877 C C . GLY A 1 247 ? -7.168 -7.359 -20.688 1 97.56 247 GLY A C 1
ATOM 1878 O O . GLY A 1 247 ? -6.312 -7.023 -21.516 1 97.56 247 GLY A O 1
ATOM 1879 N N . GLU A 1 248 ? -7.895 -6.535 -20.062 1 97.69 248 GLU A N 1
ATOM 1880 C CA . GLU A 1 248 ? -7.684 -5.098 -20.203 1 97.69 248 GLU A CA 1
ATOM 1881 C C . GLU A 1 248 ? -6.816 -4.555 -19.062 1 97.69 248 GLU A C 1
ATOM 1883 O O . GLU A 1 248 ? -6.945 -4.988 -17.922 1 97.69 248 GLU A O 1
ATOM 1888 N N . VAL A 1 249 ? -6.008 -3.582 -19.391 1 98.19 249 VAL A N 1
ATOM 1889 C CA . VAL A 1 249 ? -5.102 -2.998 -18.422 1 98.19 249 VAL A CA 1
ATOM 1890 C C . VAL A 1 249 ? -5.879 -2.076 -17.469 1 98.19 249 VAL A C 1
ATOM 1892 O O . VAL A 1 249 ? -6.715 -1.288 -17.922 1 98.19 249 VAL A O 1
ATOM 1895 N N . ILE A 1 250 ? -5.676 -2.219 -16.203 1 98.56 250 ILE A N 1
ATOM 1896 C CA . ILE A 1 250 ? -6.145 -1.299 -15.172 1 98.56 250 ILE A CA 1
ATOM 1897 C C . ILE A 1 250 ? -5.02 -0.347 -14.773 1 98.56 250 ILE A C 1
ATOM 1899 O O . ILE A 1 250 ? -3.947 -0.787 -14.352 1 98.56 250 ILE A O 1
ATOM 1903 N N . PRO A 1 251 ? -5.223 0.979 -14.969 1 98.56 251 PRO A N 1
ATOM 1904 C CA . PRO A 1 251 ? -4.148 1.906 -14.602 1 98.56 251 PRO A CA 1
ATOM 1905 C C . PRO A 1 251 ? -3.863 1.918 -13.102 1 98.56 251 PRO A C 1
ATOM 1907 O O . PRO A 1 251 ? -4.711 1.51 -12.305 1 98.56 251 PRO A O 1
ATOM 1910 N N . PRO A 1 252 ? -2.672 2.324 -12.734 1 98.25 252 PRO A N 1
ATOM 1911 C CA . PRO A 1 252 ? -2.389 2.402 -11.297 1 98.25 252 PRO A CA 1
ATOM 1912 C C . PRO A 1 252 ? -3.289 3.4 -10.57 1 98.25 252 PRO A C 1
ATOM 1914 O O . PRO A 1 252 ? -3.732 4.387 -11.172 1 98.25 252 PRO A O 1
ATOM 1917 N N . MET B 1 1 ? -11.398 30.906 13.992 1 77 1 MET B N 1
ATOM 1918 C CA . MET B 1 1 ? -10.031 30.641 14.43 1 77 1 MET B CA 1
ATOM 1919 C C . MET B 1 1 ? -9.586 29.25 14 1 77 1 MET B C 1
ATOM 1921 O O . MET B 1 1 ? -10.414 28.391 13.711 1 77 1 MET B O 1
ATOM 1925 N N . ALA B 1 2 ? -8.266 29.031 13.609 1 94.75 2 ALA B N 1
ATOM 1926 C CA . ALA B 1 2 ? -7.723 27.828 12.961 1 94.75 2 ALA B CA 1
ATOM 1927 C C . ALA B 1 2 ? -6.5 27.312 13.711 1 94.75 2 ALA B C 1
ATOM 1929 O O . ALA B 1 2 ? -5.934 28 14.555 1 94.75 2 ALA B O 1
ATOM 1930 N N . TRP B 1 3 ? -6.246 26.031 13.625 1 98 3 TRP B N 1
ATOM 1931 C CA . TRP B 1 3 ? -5.004 25.453 14.141 1 98 3 TRP B CA 1
ATOM 1932 C C . TRP B 1 3 ? -4.406 24.469 13.141 1 98 3 TRP B C 1
ATOM 1934 O O . TRP B 1 3 ? -5.039 24.141 12.133 1 98 3 TRP B O 1
ATOM 1944 N N . SER B 1 4 ? -3.117 24.094 13.398 1 98.69 4 SER B N 1
ATOM 1945 C CA . SER B 1 4 ? -2.4 23.172 12.539 1 98.69 4 SER B CA 1
ATOM 1946 C C . SER B 1 4 ? -1.923 21.953 13.32 1 98.69 4 SER B C 1
ATOM 1948 O O . SER B 1 4 ? -1.647 22.047 14.523 1 98.69 4 SER B O 1
ATOM 1950 N N . LEU B 1 5 ? -1.906 20.859 12.664 1 98.94 5 LEU B N 1
ATOM 1951 C CA . LEU B 1 5 ? -1.34 19.609 13.18 1 98.94 5 LEU B CA 1
ATOM 1952 C C . LEU B 1 5 ? -0.047 19.266 12.453 1 98.94 5 LEU B C 1
ATOM 1954 O O . LEU B 1 5 ? 0.004 19.281 11.219 1 98.94 5 LEU B O 1
ATOM 1958 N N . VAL B 1 6 ? 1.028 19 13.164 1 98.94 6 VAL B N 1
ATOM 1959 C CA . VAL B 1 6 ? 2.279 18.5 12.617 1 98.94 6 VAL B CA 1
ATOM 1960 C C . VAL B 1 6 ? 2.686 17.219 13.344 1 98.94 6 VAL B C 1
ATOM 1962 O O . VAL B 1 6 ? 2.965 17.25 14.547 1 98.94 6 VAL B O 1
ATOM 1965 N N . THR B 1 7 ? 2.756 16.141 12.656 1 98.88 7 THR B N 1
ATOM 1966 C CA . THR B 1 7 ? 3.053 14.867 13.312 1 98.88 7 THR B CA 1
ATOM 1967 C C . THR B 1 7 ? 3.879 13.961 12.398 1 98.88 7 THR B C 1
ATOM 1969 O O . THR B 1 7 ? 3.506 13.727 11.25 1 98.88 7 THR B O 1
ATOM 1972 N N . PRO B 1 8 ? 5.062 13.406 12.883 1 98.62 8 PRO B N 1
ATOM 1973 C CA . PRO B 1 8 ? 5.723 13.82 14.125 1 98.62 8 PRO B CA 1
ATOM 1974 C C . PRO B 1 8 ? 6.574 15.07 13.953 1 98.62 8 PRO B C 1
ATOM 1976 O O . PRO B 1 8 ? 6.699 15.594 12.844 1 98.62 8 PRO B O 1
ATOM 1979 N N . ALA B 1 9 ? 7.082 15.586 15.078 1 98.62 9 ALA B N 1
ATOM 1980 C CA . ALA B 1 9 ? 7.75 16.875 14.977 1 98.62 9 ALA B CA 1
ATOM 1981 C C . ALA B 1 9 ? 9.062 16.875 15.75 1 98.62 9 ALA B C 1
ATOM 1983 O O . ALA B 1 9 ? 9.648 17.938 16 1 98.62 9 ALA B O 1
ATOM 1984 N N . SER B 1 10 ? 9.578 15.75 16.203 1 97.94 10 SER B N 1
ATOM 1985 C CA . SER B 1 10 ? 10.75 15.703 17.078 1 97.94 10 SER B CA 1
ATOM 1986 C C . SER B 1 10 ? 12.039 15.906 16.281 1 97.94 10 SER B C 1
ATOM 1988 O O . SER B 1 10 ? 13.055 16.312 16.844 1 97.94 10 SER B O 1
ATOM 1990 N N . ARG B 1 11 ? 12.062 15.539 14.992 1 95.69 11 ARG B N 1
ATOM 1991 C CA . ARG B 1 11 ? 13.227 15.695 14.133 1 95.69 11 ARG B CA 1
ATOM 1992 C C . ARG B 1 11 ? 12.812 15.844 12.672 1 95.69 11 ARG B C 1
ATOM 1994 O O . ARG B 1 11 ? 11.625 15.828 12.352 1 95.69 11 ARG B O 1
ATOM 2001 N N . GLY B 1 12 ? 13.773 16.062 11.852 1 95.62 12 GLY B N 1
ATOM 2002 C CA . GLY B 1 12 ? 13.555 16.031 10.414 1 95.62 12 GLY B CA 1
ATOM 2003 C C . GLY B 1 12 ? 12.625 17.125 9.93 1 95.62 12 GLY B C 1
ATOM 2004 O O . GLY B 1 12 ? 12.672 18.25 10.438 1 95.62 12 GLY B O 1
ATOM 2005 N N . ILE B 1 13 ? 11.859 16.828 8.93 1 98 13 ILE B N 1
ATOM 2006 C CA . ILE B 1 13 ? 11 17.781 8.242 1 98 13 ILE B CA 1
ATOM 2007 C C . ILE B 1 13 ? 9.938 18.312 9.203 1 98 13 ILE B C 1
ATOM 2009 O O . ILE B 1 13 ? 9.664 19.516 9.234 1 98 13 ILE B O 1
ATOM 2013 N N . GLY B 1 14 ? 9.375 17.422 10.07 1 98.62 14 GLY B N 1
ATOM 2014 C CA . GLY B 1 14 ? 8.344 17.844 11.016 1 98.62 14 GLY B CA 1
ATOM 2015 C C . GLY B 1 14 ? 8.828 18.875 12.016 1 98.62 14 GLY B C 1
ATOM 2016 O O . GLY B 1 14 ? 8.094 19.797 12.359 1 98.62 14 GLY B O 1
ATOM 2017 N N . PHE B 1 15 ? 10.031 18.703 12.461 1 98.69 15 PHE B N 1
ATOM 2018 C CA . PHE B 1 15 ? 10.641 19.641 13.391 1 98.69 15 PHE B CA 1
ATOM 2019 C C . PHE B 1 15 ? 10.75 21.031 12.766 1 98.69 15 PHE B C 1
ATOM 2021 O O . PHE B 1 15 ? 10.273 22.016 13.336 1 98.69 15 PHE B O 1
ATOM 2028 N N . HIS B 1 16 ? 11.266 21.109 11.594 1 98.62 16 HIS B N 1
ATOM 2029 C CA . HIS B 1 16 ? 11.492 22.391 10.922 1 98.62 16 HIS B CA 1
ATOM 2030 C C . HIS B 1 16 ? 10.172 23.016 10.477 1 98.62 16 HIS B C 1
ATOM 2032 O O . HIS B 1 16 ? 10.031 24.234 10.469 1 98.62 16 HIS B O 1
ATOM 2038 N N . LEU B 1 17 ? 9.242 22.188 10.078 1 98.88 17 LEU B N 1
ATOM 2039 C CA . LEU B 1 17 ? 7.93 22.688 9.703 1 98.88 17 LEU B CA 1
ATOM 2040 C C . LEU B 1 17 ? 7.23 23.328 10.891 1 98.88 17 LEU B C 1
ATOM 2042 O O . LEU B 1 17 ? 6.637 24.406 10.758 1 98.88 17 LEU B O 1
ATOM 2046 N N . THR B 1 18 ? 7.305 22.688 12.039 1 98.88 18 THR B N 1
ATOM 2047 C CA . THR B 1 18 ? 6.688 23.234 13.234 1 98.88 18 THR B CA 1
ATOM 2048 C C . THR B 1 18 ? 7.262 24.625 13.547 1 98.88 18 THR B C 1
ATOM 2050 O O . THR B 1 18 ? 6.516 25.578 13.773 1 98.88 18 THR B O 1
ATOM 2053 N N . ARG B 1 19 ? 8.547 24.75 13.508 1 98.62 19 ARG B N 1
ATOM 2054 C CA . ARG B 1 19 ? 9.195 26.031 13.766 1 98.62 19 ARG B CA 1
ATOM 2055 C C . ARG B 1 19 ? 8.797 27.062 12.727 1 98.62 19 ARG B C 1
ATOM 2057 O O . ARG B 1 19 ? 8.547 28.219 13.055 1 98.62 19 ARG B O 1
ATOM 2064 N N . HIS B 1 20 ? 8.773 26.656 11.492 1 98.5 20 HIS B N 1
ATOM 2065 C CA . HIS B 1 20 ? 8.375 27.531 10.406 1 98.5 20 HIS B CA 1
ATOM 2066 C C . HIS B 1 20 ? 6.973 28.078 10.625 1 98.5 20 HIS B C 1
ATOM 2068 O O . HIS B 1 20 ? 6.742 29.281 10.492 1 98.5 20 HIS B O 1
ATOM 2074 N N . LEU B 1 21 ? 6.059 27.234 11 1 98.5 21 LEU B N 1
ATOM 2075 C CA . LEU B 1 21 ? 4.676 27.641 11.219 1 98.5 21 LEU B CA 1
ATOM 2076 C C . LEU B 1 21 ? 4.582 28.609 12.398 1 98.5 21 LEU B C 1
ATOM 2078 O O . LEU B 1 21 ? 3.881 29.625 12.32 1 98.5 21 LEU B O 1
ATOM 2082 N N . LEU B 1 22 ? 5.281 28.344 13.453 1 98.44 22 LEU B N 1
ATOM 2083 C CA . LEU B 1 22 ? 5.25 29.203 14.633 1 98.44 22 LEU B CA 1
ATOM 2084 C C . LEU B 1 22 ? 5.867 30.562 14.336 1 98.44 22 LEU B C 1
ATOM 2086 O O . LEU B 1 22 ? 5.473 31.562 14.922 1 98.44 22 LEU B O 1
ATOM 2090 N N . SER B 1 23 ? 6.754 30.562 13.344 1 97.44 23 SER B N 1
ATOM 2091 C CA . SER B 1 23 ? 7.477 31.797 13.031 1 97.44 23 SER B CA 1
ATOM 2092 C C . SER B 1 23 ? 6.738 32.625 11.984 1 97.44 23 SER B C 1
ATOM 2094 O O . SER B 1 23 ? 6.895 33.844 11.93 1 97.44 23 SER B O 1
ATOM 2096 N N . THR B 1 24 ? 5.949 31.969 11.188 1 96.12 24 THR B N 1
ATOM 2097 C CA . THR B 1 24 ? 5.461 32.656 10.008 1 96.12 24 THR B CA 1
ATOM 2098 C C . THR B 1 24 ? 3.943 32.812 10.062 1 96.12 24 THR B C 1
ATOM 2100 O O . THR B 1 24 ? 3.359 33.531 9.25 1 96.12 24 THR B O 1
ATOM 2103 N N . THR B 1 25 ? 3.275 32.156 10.93 1 95.56 25 THR B N 1
ATOM 2104 C CA . THR B 1 25 ? 1.827 32.25 11.062 1 95.56 25 THR B CA 1
ATOM 2105 C C . THR B 1 25 ? 1.448 32.625 12.492 1 95.56 25 THR B C 1
ATOM 2107 O O . THR B 1 25 ? 2.307 32.688 13.375 1 95.56 25 THR B O 1
ATOM 2110 N N . GLN B 1 26 ? 0.145 32.969 12.727 1 95.38 26 GLN B N 1
ATOM 2111 C CA . GLN B 1 26 ? -0.357 33.312 14.055 1 95.38 26 GLN B CA 1
ATOM 2112 C C . GLN B 1 26 ? -1.235 32.188 14.617 1 95.38 26 GLN B C 1
ATOM 2114 O O . GLN B 1 26 ? -1.802 32.312 15.703 1 95.38 26 GLN B O 1
ATOM 2119 N N . ILE B 1 27 ? -1.341 31.109 13.914 1 94.5 27 ILE B N 1
ATOM 2120 C CA . ILE B 1 27 ? -2.283 30.078 14.328 1 94.5 27 ILE B CA 1
ATOM 2121 C C . ILE B 1 27 ? -1.587 29.078 15.258 1 94.5 27 ILE B C 1
ATOM 2123 O O . ILE B 1 27 ? -0.401 28.781 15.086 1 94.5 27 ILE B O 1
ATOM 2127 N N . PRO B 1 28 ? -2.297 28.5 16.234 1 98.06 28 PRO B N 1
ATOM 2128 C CA . PRO B 1 28 ? -1.751 27.469 17.109 1 98.06 28 PRO B CA 1
ATOM 2129 C C . PRO B 1 28 ? -1.327 26.203 16.359 1 98.06 28 PRO B C 1
ATOM 2131 O O . PRO B 1 28 ? -1.897 25.891 15.312 1 98.06 28 PRO B O 1
ATOM 2134 N N . VAL B 1 29 ? -0.296 25.547 16.891 1 98.81 29 VAL B N 1
ATOM 2135 C CA . VAL B 1 29 ? 0.221 24.312 16.312 1 98.81 29 VAL B CA 1
ATOM 2136 C C . VAL B 1 29 ? 0.177 23.203 17.359 1 98.81 29 VAL B C 1
ATOM 2138 O O . VAL B 1 29 ? 0.727 23.344 18.453 1 98.81 29 VAL B O 1
ATOM 2141 N N . LEU B 1 30 ? -0.562 22.141 17.094 1 98.94 30 LEU B N 1
ATOM 2142 C CA . LEU B 1 30 ? -0.399 20.891 17.812 1 98.94 30 LEU B CA 1
ATOM 2143 C C . LEU B 1 30 ? 0.651 20 17.141 1 98.94 30 LEU B C 1
ATOM 2145 O O . LEU B 1 30 ? 0.492 19.625 15.984 1 98.94 30 LEU B O 1
ATOM 2149 N N . ALA B 1 31 ? 1.719 19.719 17.812 1 98.94 31 ALA B N 1
ATOM 2150 C CA . ALA B 1 31 ? 2.807 18.875 17.328 1 98.94 31 ALA B CA 1
ATOM 2151 C C . ALA B 1 31 ? 2.959 17.625 18.188 1 98.94 31 ALA B C 1
ATOM 2153 O O . ALA B 1 31 ? 2.482 17.594 19.328 1 98.94 31 ALA B O 1
ATOM 2154 N N . THR B 1 32 ? 3.578 16.594 17.625 1 98.94 32 THR B N 1
ATOM 2155 C CA . THR B 1 32 ? 3.715 15.375 18.406 1 98.94 32 THR B CA 1
ATOM 2156 C C . THR B 1 32 ? 5.168 14.906 18.422 1 98.94 32 THR B C 1
ATOM 2158 O O . THR B 1 32 ? 5.93 15.195 17.5 1 98.94 32 THR B O 1
ATOM 2161 N N . ALA B 1 33 ? 5.508 14.266 19.438 1 98.75 33 ALA B N 1
ATOM 2162 C CA . ALA B 1 33 ? 6.777 13.555 19.578 1 98.75 33 ALA B CA 1
ATOM 2163 C C . ALA B 1 33 ? 6.594 12.273 20.391 1 98.75 33 ALA B C 1
ATOM 2165 O O . ALA B 1 33 ? 5.676 12.172 21.203 1 98.75 33 ALA B O 1
ATOM 2166 N N . ARG B 1 34 ? 7.457 11.383 20.219 1 96.62 34 ARG B N 1
ATOM 2167 C CA . ARG B 1 34 ? 7.312 10.078 20.859 1 96.62 34 ARG B CA 1
ATOM 2168 C C . ARG B 1 34 ? 7.922 10.086 22.25 1 96.62 34 ARG B C 1
ATOM 2170 O O . ARG B 1 34 ? 7.426 9.406 23.156 1 96.62 34 ARG B O 1
ATOM 2177 N N . LYS B 1 35 ? 8.977 10.758 22.391 1 96.38 35 LYS B N 1
ATOM 2178 C CA . LYS B 1 35 ? 9.703 10.766 23.656 1 96.38 35 LYS B CA 1
ATOM 2179 C C . LYS B 1 35 ? 10.359 12.125 23.891 1 96.38 35 LYS B C 1
ATOM 2181 O O . LYS B 1 35 ? 10.375 12.984 23.016 1 96.38 35 LYS B O 1
ATOM 2186 N N . ASP B 1 36 ? 10.781 12.336 25.094 1 97.19 36 ASP B N 1
ATOM 2187 C CA . ASP B 1 36 ? 11.578 13.492 25.5 1 97.19 36 ASP B CA 1
ATOM 2188 C C . ASP B 1 36 ? 10.867 14.797 25.172 1 97.19 36 ASP B C 1
ATOM 2190 O O . ASP B 1 36 ? 11.445 15.68 24.531 1 97.19 36 ASP B O 1
ATOM 2194 N N . LEU B 1 37 ? 9.648 14.961 25.625 1 98.38 37 LEU B N 1
ATOM 2195 C CA . LEU B 1 37 ? 8.812 16.094 25.234 1 98.38 37 LEU B CA 1
ATOM 2196 C C . LEU B 1 37 ? 9.43 17.406 25.688 1 98.38 37 LEU B C 1
ATOM 2198 O O . LEU B 1 37 ? 9.414 18.391 24.953 1 98.38 37 LEU B O 1
ATOM 2202 N N . ALA B 1 38 ? 9.945 17.422 26.875 1 98.19 38 ALA B N 1
ATOM 2203 C CA . ALA B 1 38 ? 10.508 18.656 27.406 1 98.19 38 ALA B CA 1
ATOM 2204 C C . ALA B 1 38 ? 11.648 19.172 26.516 1 98.19 38 ALA B C 1
ATOM 2206 O O . ALA B 1 38 ? 11.688 20.359 26.172 1 98.19 38 ALA B O 1
ATOM 2207 N N . SER B 1 39 ? 12.586 18.266 26.156 1 98.56 39 SER B N 1
ATOM 2208 C CA . SER B 1 39 ? 13.711 18.641 25.312 1 98.56 39 SER B CA 1
ATOM 2209 C C . SER B 1 39 ? 13.242 19.047 23.922 1 98.56 39 SER B C 1
ATOM 2211 O O . SER B 1 39 ? 13.758 20 23.344 1 98.56 39 SER B O 1
ATOM 2213 N N . VAL B 1 40 ? 12.328 18.281 23.391 1 98.75 40 VAL B N 1
ATOM 2214 C CA . VAL B 1 40 ? 11.789 18.578 22.062 1 98.75 40 VAL B CA 1
ATOM 2215 C C . VAL B 1 40 ? 11.102 19.938 22.078 1 98.75 40 VAL B C 1
ATOM 2217 O O . VAL B 1 40 ? 11.32 20.766 21.172 1 98.75 40 VAL B O 1
ATOM 2220 N N . GLU B 1 41 ? 10.336 20.203 23.078 1 98.75 41 GLU B N 1
ATOM 2221 C CA . GLU B 1 41 ? 9.625 21.484 23.188 1 98.75 41 GLU B CA 1
ATOM 2222 C C . GLU B 1 41 ? 10.602 22.656 23.25 1 98.75 41 GLU B C 1
ATOM 2224 O O . GLU B 1 41 ? 10.422 23.656 22.562 1 98.75 41 GLU B O 1
ATOM 2229 N N . ALA B 1 42 ? 11.57 22.531 24.125 1 98.62 42 ALA B N 1
ATOM 2230 C CA . ALA B 1 42 ? 12.578 23.578 24.266 1 98.62 42 ALA B CA 1
ATOM 2231 C C . ALA B 1 42 ? 13.25 23.875 22.922 1 98.62 42 ALA B C 1
ATOM 2233 O O . ALA B 1 42 ? 13.484 25.031 22.578 1 98.62 42 ALA B O 1
ATOM 2234 N N . ALA B 1 43 ? 13.555 22.812 22.203 1 98.75 43 ALA B N 1
ATOM 2235 C CA . ALA B 1 43 ? 14.211 22.969 20.906 1 98.75 43 ALA B CA 1
ATOM 2236 C C . ALA B 1 43 ? 13.281 23.625 19.906 1 98.75 43 ALA B C 1
ATOM 2238 O O . ALA B 1 43 ? 13.711 24.484 19.109 1 98.75 43 ALA B O 1
ATOM 2239 N N . LEU B 1 44 ? 12.062 23.281 19.906 1 98.81 44 LEU B N 1
ATOM 2240 C CA . LEU B 1 44 ? 11.078 23.781 18.953 1 98.81 44 LEU B CA 1
ATOM 2241 C C . LEU B 1 44 ? 10.859 25.281 19.125 1 98.81 44 LEU B C 1
ATOM 2243 O O . LEU B 1 44 ? 10.648 26.016 18.156 1 98.81 44 LEU B O 1
ATOM 2247 N N . VAL B 1 45 ? 10.938 25.797 20.344 1 98.62 45 VAL B N 1
ATOM 2248 C CA . VAL B 1 45 ? 10.562 27.188 20.562 1 98.62 45 VAL B CA 1
ATOM 2249 C C . VAL B 1 45 ? 11.812 28.031 20.766 1 98.62 45 VAL B C 1
ATOM 2251 O O . VAL B 1 45 ? 11.719 29.234 21.016 1 98.62 45 VAL B O 1
ATOM 2254 N N . ALA B 1 46 ? 12.945 27.344 20.703 1 98.5 46 ALA B N 1
ATOM 2255 C CA . ALA B 1 46 ? 14.188 28.078 20.891 1 98.5 46 ALA B CA 1
ATOM 2256 C C . ALA B 1 46 ? 14.273 29.266 19.938 1 98.5 46 ALA B C 1
ATOM 2258 O O . ALA B 1 46 ? 14.094 29.125 18.734 1 98.5 46 ALA B O 1
ATOM 2259 N N . GLY B 1 47 ? 14.484 30.438 20.484 1 98 47 GLY B N 1
ATOM 2260 C CA . GLY B 1 47 ? 14.68 31.625 19.688 1 98 47 GLY B CA 1
ATOM 2261 C C . GLY B 1 47 ? 13.383 32.281 19.266 1 98 47 GLY B C 1
ATOM 2262 O O . GLY B 1 47 ? 13.391 33.344 18.609 1 98 47 GLY B O 1
ATOM 2263 N N . LEU B 1 48 ? 12.234 31.75 19.578 1 97.81 48 LEU B N 1
ATOM 2264 C CA . LEU B 1 48 ? 10.938 32.344 19.25 1 97.81 48 LEU B CA 1
ATOM 2265 C C . LEU B 1 48 ? 10.469 33.281 20.375 1 97.81 48 LEU B C 1
ATOM 2267 O O . LEU B 1 48 ? 10.945 33.188 21.5 1 97.81 48 LEU B O 1
ATOM 2271 N N . SER B 1 49 ? 9.594 34.219 20.047 1 97.56 49 SER B N 1
ATOM 2272 C CA . SER B 1 49 ? 8.977 35.062 21.047 1 97.56 49 SER B CA 1
ATOM 2273 C C . SER B 1 49 ? 8.102 34.25 22 1 97.56 49 SER B C 1
ATOM 2275 O O . SER B 1 49 ? 7.656 33.156 21.656 1 97.56 49 SER B O 1
ATOM 2277 N N . ALA B 1 50 ? 7.812 34.781 23.125 1 97.44 50 ALA B N 1
ATOM 2278 C CA . ALA B 1 50 ? 6.934 34.125 24.094 1 97.44 50 ALA B CA 1
ATOM 2279 C C . ALA B 1 50 ? 5.543 33.906 23.516 1 97.44 50 ALA B C 1
ATOM 2281 O O . ALA B 1 50 ? 4.918 32.875 23.766 1 97.44 50 ALA B O 1
ATOM 2282 N N . ALA B 1 51 ? 5.145 34.875 22.75 1 97.5 51 ALA B N 1
ATOM 2283 C CA . ALA B 1 51 ? 3.826 34.781 22.125 1 97.5 51 ALA B CA 1
ATOM 2284 C C . ALA B 1 51 ? 3.766 33.625 21.141 1 97.5 51 ALA B C 1
ATOM 2286 O O . ALA B 1 51 ? 2.773 32.906 21.078 1 97.5 51 ALA B O 1
ATOM 2287 N N . ALA B 1 52 ? 4.832 33.469 20.344 1 97.69 52 ALA B N 1
ATOM 2288 C CA . ALA B 1 52 ? 4.902 32.344 19.391 1 97.69 52 ALA B CA 1
ATOM 2289 C C . ALA B 1 52 ? 5.004 31.016 20.094 1 97.69 52 ALA B C 1
ATOM 2291 O O . ALA B 1 52 ? 4.332 30.047 19.719 1 97.69 52 ALA B O 1
ATOM 2292 N N . ALA B 1 53 ? 5.816 30.938 21.125 1 98.19 53 ALA B N 1
ATOM 2293 C CA . ALA B 1 53 ? 6.02 29.703 21.906 1 98.19 53 ALA B CA 1
ATOM 2294 C C . ALA B 1 53 ? 4.723 29.25 22.547 1 98.19 53 ALA B C 1
ATOM 2296 O O . ALA B 1 53 ? 4.457 28.047 22.656 1 98.19 53 ALA B O 1
ATOM 2297 N N . ALA B 1 54 ? 3.893 30.203 22.938 1 97.94 54 ALA B N 1
ATOM 2298 C CA . ALA B 1 54 ? 2.65 29.906 23.641 1 97.94 54 ALA B CA 1
ATOM 2299 C C . ALA B 1 54 ? 1.634 29.25 22.719 1 97.94 54 ALA B C 1
ATOM 2301 O O . ALA B 1 54 ? 0.661 28.656 23.188 1 97.94 54 ALA B O 1
ATOM 2302 N N . ARG B 1 55 ? 1.864 29.328 21.422 1 98.06 55 ARG B N 1
ATOM 2303 C CA . ARG B 1 55 ? 0.936 28.766 20.438 1 98.06 55 ARG B CA 1
ATOM 2304 C C . ARG B 1 55 ? 1.242 27.297 20.188 1 98.06 55 ARG B C 1
ATOM 2306 O O . ARG B 1 55 ? 0.49 26.609 19.484 1 98.06 55 ARG B O 1
ATOM 2313 N N . LEU B 1 56 ? 2.34 26.781 20.75 1 98.75 56 LEU B N 1
ATOM 2314 C CA . LEU B 1 56 ? 2.699 25.375 20.578 1 98.75 56 LEU B CA 1
ATOM 2315 C C . LEU B 1 56 ? 2.023 24.516 21.641 1 98.75 56 LEU B C 1
ATOM 2317 O O . LEU B 1 56 ? 2.088 24.828 22.828 1 98.75 56 LEU B O 1
ATOM 2321 N N . THR B 1 57 ? 1.317 23.516 21.281 1 98.69 57 THR B N 1
ATOM 2322 C CA . THR B 1 57 ? 0.926 22.375 22.094 1 98.69 57 THR B CA 1
ATOM 2323 C C . THR B 1 57 ? 1.661 21.109 21.656 1 98.69 57 THR B C 1
ATOM 2325 O O . THR B 1 57 ? 1.486 20.641 20.531 1 98.69 57 THR B O 1
ATOM 2328 N N . LEU B 1 58 ? 2.555 20.594 22.484 1 98.81 58 LEU B N 1
ATOM 2329 C CA . LEU B 1 58 ? 3.285 19.375 22.188 1 98.81 58 LEU B CA 1
ATOM 2330 C C . LEU B 1 58 ? 2.725 18.188 22.984 1 98.81 58 LEU B C 1
ATOM 2332 O O . LEU B 1 58 ? 2.605 18.266 24.203 1 98.81 58 LEU B O 1
ATOM 2336 N N . VAL B 1 59 ? 2.324 17.125 22.297 1 98.75 59 VAL B N 1
ATOM 2337 C CA . VAL B 1 59 ? 1.751 15.969 22.984 1 98.75 59 VAL B CA 1
ATOM 2338 C C . VAL B 1 59 ? 2.531 14.711 22.594 1 98.75 59 VAL B C 1
ATOM 2340 O O . VAL B 1 59 ? 3.168 14.664 21.547 1 98.75 59 VAL B O 1
ATOM 2343 N N . GLN B 1 60 ? 2.5 13.719 23.469 1 98.81 60 GLN B N 1
ATOM 2344 C CA . GLN B 1 60 ? 3.186 12.453 23.234 1 98.81 60 GLN B CA 1
ATOM 2345 C C . GLN B 1 60 ? 2.357 11.531 22.344 1 98.81 60 GLN B C 1
ATOM 2347 O O . GLN B 1 60 ? 1.21 11.219 22.672 1 98.81 60 GLN B O 1
ATOM 2352 N N . VAL B 1 61 ? 2.979 11.117 21.234 1 98.81 61 VAL B N 1
ATOM 2353 C CA . VAL B 1 61 ? 2.328 10.156 20.359 1 98.81 61 VAL B CA 1
ATOM 2354 C C . VAL B 1 61 ? 3.355 9.148 19.844 1 98.81 61 VAL B C 1
ATOM 2356 O O . VAL B 1 61 ? 4.434 9.531 19.375 1 98.81 61 VAL B O 1
ATOM 2359 N N . ASP B 1 62 ? 3.088 7.891 20.094 1 98.69 62 ASP B N 1
ATOM 2360 C CA . ASP B 1 62 ? 3.672 6.797 19.312 1 98.69 62 ASP B CA 1
ATOM 2361 C C . ASP B 1 62 ? 2.752 6.383 18.172 1 98.69 62 ASP B C 1
ATOM 2363 O O . ASP B 1 62 ? 1.692 5.797 18.406 1 98.69 62 ASP B O 1
ATOM 2367 N N . LEU B 1 63 ? 3.189 6.645 16.984 1 98.44 63 LEU B N 1
ATOM 2368 C CA . LEU B 1 63 ? 2.32 6.512 15.812 1 98.44 63 LEU B CA 1
ATOM 2369 C C . LEU B 1 63 ? 1.998 5.047 15.539 1 98.44 63 LEU B C 1
ATOM 2371 O O . LEU B 1 63 ? 1.102 4.738 14.75 1 98.44 63 LEU B O 1
ATOM 2375 N N . THR B 1 64 ? 2.695 4.102 16.188 1 97.31 64 THR B N 1
ATOM 2376 C CA . THR B 1 64 ? 2.367 2.686 16.047 1 97.31 64 THR B CA 1
ATOM 2377 C C . THR B 1 64 ? 1.436 2.229 17.156 1 97.31 64 THR B C 1
ATOM 2379 O O . THR B 1 64 ? 1.107 1.044 17.266 1 97.31 64 THR B O 1
ATOM 2382 N N . ASP B 1 65 ? 1.024 3.162 18.031 1 98.31 65 ASP B N 1
ATOM 2383 C CA . ASP B 1 65 ? 0.081 2.92 19.125 1 98.31 65 ASP B CA 1
ATOM 2384 C C . ASP B 1 65 ? -1.166 3.789 18.969 1 98.31 65 ASP B C 1
ATOM 2386 O O . ASP B 1 65 ? -1.144 4.98 19.297 1 98.31 65 ASP B O 1
ATOM 2390 N N . GLU B 1 66 ? -2.268 3.219 18.609 1 98.5 66 GLU B N 1
ATOM 2391 C CA . GLU B 1 66 ? -3.48 3.984 18.344 1 98.5 66 GLU B CA 1
ATOM 2392 C C . GLU B 1 66 ? -3.969 4.711 19.594 1 98.5 66 GLU B C 1
ATOM 2394 O O . GLU B 1 66 ? -4.523 5.809 19.5 1 98.5 66 GLU B O 1
ATOM 2399 N N . GLY B 1 67 ? -3.811 4.039 20.719 1 98.69 67 GLY B N 1
ATOM 2400 C CA . GLY B 1 67 ? -4.219 4.688 21.953 1 98.69 67 GLY B CA 1
ATOM 2401 C C . GLY B 1 67 ? -3.58 6.051 22.156 1 98.69 67 GLY B C 1
ATOM 2402 O O . GLY B 1 67 ? -4.238 6.988 22.609 1 98.69 67 GLY B O 1
ATOM 2403 N N . SER B 1 68 ? -2.318 6.199 21.828 1 98.75 68 SER B N 1
ATOM 2404 C CA . SER B 1 68 ? -1.633 7.48 21.969 1 98.75 68 SER B CA 1
ATOM 2405 C C . SER B 1 68 ? -2.15 8.5 20.969 1 98.75 68 SER B C 1
ATOM 2407 O O . SER B 1 68 ? -2.213 9.695 21.266 1 98.75 68 SER B O 1
ATOM 2409 N N . ILE B 1 69 ? -2.529 8.055 19.766 1 98.88 69 ILE B N 1
ATOM 2410 C CA . ILE B 1 69 ? -3.115 8.93 18.75 1 98.88 69 ILE B CA 1
ATOM 2411 C C . ILE B 1 69 ? -4.473 9.438 19.234 1 98.88 69 ILE B C 1
ATOM 2413 O O . ILE B 1 69 ? -4.766 10.633 19.125 1 98.88 69 ILE B O 1
ATOM 2417 N N . ALA B 1 70 ? -5.242 8.516 19.766 1 98.81 70 ALA B N 1
ATOM 2418 C CA . ALA B 1 70 ? -6.555 8.875 20.297 1 98.81 70 ALA B CA 1
ATOM 2419 C C . ALA B 1 70 ? -6.43 9.891 21.422 1 98.81 70 ALA B C 1
ATOM 2421 O O . ALA B 1 70 ? -7.223 10.828 21.516 1 98.81 70 ALA B O 1
ATOM 2422 N N . ALA B 1 71 ? -5.484 9.695 22.281 1 98.81 71 ALA B N 1
ATOM 2423 C CA . ALA B 1 71 ? -5.254 10.617 23.391 1 98.81 71 ALA B CA 1
ATOM 2424 C C . ALA B 1 71 ? -4.875 12 22.891 1 98.81 71 ALA B C 1
ATOM 2426 O O . ALA B 1 71 ? -5.32 13.016 23.422 1 98.81 71 ALA B O 1
ATOM 2427 N N . ALA B 1 72 ? -4.051 12.055 21.875 1 98.88 72 ALA B N 1
ATOM 2428 C CA . ALA B 1 72 ? -3.68 13.328 21.266 1 98.88 72 ALA B CA 1
ATOM 2429 C C . ALA B 1 72 ? -4.898 14.031 20.688 1 98.88 72 ALA B C 1
ATOM 2431 O O . ALA B 1 72 ? -5.051 15.25 20.828 1 98.88 72 ALA B O 1
ATOM 2432 N N . ALA B 1 73 ? -5.77 13.297 20.016 1 98.75 73 ALA B N 1
ATOM 2433 C CA . ALA B 1 73 ? -6.996 13.867 19.453 1 98.75 73 ALA B CA 1
ATOM 2434 C C . ALA B 1 73 ? -7.898 14.406 20.562 1 98.75 73 ALA B C 1
ATOM 2436 O O . ALA B 1 73 ? -8.547 15.438 20.406 1 98.75 73 ALA B O 1
ATOM 2437 N N . ALA B 1 74 ? -7.941 13.688 21.672 1 98.62 74 ALA B N 1
ATOM 2438 C CA . ALA B 1 74 ? -8.719 14.164 22.812 1 98.62 74 ALA B CA 1
ATOM 2439 C C . ALA B 1 74 ? -8.172 15.492 23.344 1 98.62 74 ALA B C 1
ATOM 2441 O O . ALA B 1 74 ? -8.945 16.391 23.688 1 98.62 74 ALA B O 1
ATOM 2442 N N . THR B 1 75 ? -6.902 15.617 23.391 1 98.44 75 THR B N 1
ATOM 2443 C CA . THR B 1 75 ? -6.273 16.875 23.781 1 98.44 75 THR B CA 1
ATOM 2444 C C . THR B 1 75 ? -6.664 17.984 22.812 1 98.44 75 THR B C 1
ATOM 2446 O O . THR B 1 75 ? -6.996 19.094 23.25 1 98.44 75 THR B O 1
ATOM 2449 N N . ALA B 1 76 ? -6.598 17.672 21.531 1 98.44 76 ALA B N 1
ATOM 2450 C CA . ALA B 1 76 ? -6.98 18.656 20.531 1 98.44 76 ALA B CA 1
ATOM 2451 C C . ALA B 1 76 ? -8.43 19.109 20.719 1 98.44 76 ALA B C 1
ATOM 2453 O O . ALA B 1 76 ? -8.742 20.297 20.594 1 98.44 76 ALA B O 1
ATOM 2454 N N . ARG B 1 77 ? -9.289 18.141 21.016 1 97.81 77 ARG B N 1
ATOM 2455 C CA . ARG B 1 77 ? -10.703 18.438 21.219 1 97.81 77 ARG B CA 1
ATOM 2456 C C . ARG B 1 77 ? -10.898 19.453 22.344 1 97.81 77 ARG B C 1
ATOM 2458 O O . ARG B 1 77 ? -11.75 20.328 22.25 1 97.81 77 ARG B O 1
ATOM 2465 N N . THR B 1 78 ? -10.164 19.328 23.375 1 97.19 78 THR B N 1
ATOM 2466 C CA . THR B 1 78 ? -10.258 20.219 24.531 1 97.19 78 THR B CA 1
ATOM 2467 C C . THR B 1 78 ? -9.617 21.562 24.234 1 97.19 78 THR B C 1
ATOM 2469 O O . THR B 1 78 ? -10.219 22.609 24.484 1 97.19 78 THR B O 1
ATOM 2472 N N . ARG B 1 79 ? -8.516 21.531 23.641 1 96.19 79 ARG B N 1
ATOM 2473 C CA . ARG B 1 79 ? -7.707 22.734 23.453 1 96.19 79 ARG B CA 1
ATOM 2474 C C . ARG B 1 79 ? -8.281 23.625 22.344 1 96.19 79 ARG B C 1
ATOM 2476 O O . ARG B 1 79 ? -8.195 24.844 22.406 1 96.19 79 ARG B O 1
ATOM 2483 N N . PHE B 1 80 ? -8.836 22.938 21.328 1 96.69 80 PHE B N 1
ATOM 2484 C CA . PHE B 1 80 ? -9.242 23.672 20.141 1 96.69 80 PHE B CA 1
ATOM 2485 C C . PHE B 1 80 ? -10.742 23.547 19.891 1 96.69 80 PHE B C 1
ATOM 2487 O O . PHE B 1 80 ? -11.188 23.484 18.75 1 96.69 80 PHE B O 1
ATOM 2494 N N . ALA B 1 81 ? -11.617 23.375 20.859 1 92.25 81 ALA B N 1
ATOM 2495 C CA . ALA B 1 81 ? -13.047 23.109 20.828 1 92.25 81 ALA B CA 1
ATOM 2496 C C . ALA B 1 81 ? -13.773 24.078 19.906 1 92.25 81 ALA B C 1
ATOM 2498 O O . ALA B 1 81 ? -14.75 23.703 19.25 1 92.25 81 ALA B O 1
ATOM 2499 N N . LYS B 1 82 ? -13.352 25.344 19.719 1 90.75 82 LYS B N 1
ATOM 2500 C CA . LYS B 1 82 ? -14.094 26.328 18.938 1 90.75 82 LYS B CA 1
ATOM 2501 C C . LYS B 1 82 ? -13.375 26.672 17.641 1 90.75 82 LYS B C 1
ATOM 2503 O O . LYS B 1 82 ? -13.695 27.672 17 1 90.75 82 LYS B O 1
ATOM 2508 N N . THR B 1 83 ? -12.375 25.891 17.359 1 94.19 83 THR B N 1
ATOM 2509 C CA . THR B 1 83 ? -11.594 26.141 16.156 1 94.19 83 THR B CA 1
ATOM 2510 C C . THR B 1 83 ? -11.477 24.875 15.312 1 94.19 83 THR B C 1
ATOM 2512 O O . THR B 1 83 ? -11.906 23.797 15.734 1 94.19 83 THR B O 1
ATOM 2515 N N . ARG B 1 84 ? -11.094 25.078 14.078 1 97.31 84 ARG B N 1
ATOM 2516 C CA . ARG B 1 84 ? -11.031 23.984 13.125 1 97.31 84 ARG B CA 1
ATOM 2517 C C . ARG B 1 84 ? -9.609 23.75 12.633 1 97.31 84 ARG B C 1
ATOM 2519 O O . ARG B 1 84 ? -8.797 24.688 12.609 1 97.31 84 ARG B O 1
ATOM 2526 N N . LEU B 1 85 ? -9.398 22.5 12.344 1 98.44 85 LEU B N 1
ATOM 2527 C CA . LEU B 1 85 ? -8.125 22.125 11.742 1 98.44 85 LEU B CA 1
ATOM 2528 C C . LEU B 1 85 ? -8 22.703 10.336 1 98.44 85 LEU B C 1
ATOM 2530 O O . LEU B 1 85 ? -8.852 22.453 9.484 1 98.44 85 LEU B O 1
ATOM 2534 N N . ARG B 1 86 ? -6.91 23.484 10.109 1 97.31 86 ARG B N 1
ATOM 2535 C CA . ARG B 1 86 ? -6.723 24.141 8.82 1 97.31 86 ARG B CA 1
ATOM 2536 C C . ARG B 1 86 ? -5.625 23.469 8.008 1 97.31 86 ARG B C 1
ATOM 2538 O O . ARG B 1 86 ? -5.707 23.391 6.781 1 97.31 86 ARG B O 1
ATOM 2545 N N . ARG B 1 87 ? -4.613 23.094 8.68 1 98.19 87 ARG B N 1
ATOM 2546 C CA . ARG B 1 87 ? -3.49 22.406 8.055 1 98.19 87 ARG B CA 1
ATOM 2547 C C . ARG B 1 87 ? -3.084 21.172 8.867 1 98.19 87 ARG B C 1
ATOM 2549 O O . ARG B 1 87 ? -2.76 21.281 10.055 1 98.19 87 ARG B O 1
ATOM 2556 N N . ALA B 1 88 ? -3.201 20.078 8.297 1 98.88 88 ALA B N 1
ATOM 2557 C CA . ALA B 1 88 ? -2.703 18.828 8.883 1 98.88 88 ALA B CA 1
ATOM 2558 C C . ALA B 1 88 ? -1.543 18.266 8.078 1 98.88 88 ALA B C 1
ATOM 2560 O O . ALA B 1 88 ? -1.682 18 6.875 1 98.88 88 ALA B O 1
ATOM 2561 N N . PHE B 1 89 ? -0.427 18.141 8.742 1 98.94 89 PHE B N 1
ATOM 2562 C CA . PHE B 1 89 ? 0.759 17.562 8.133 1 98.94 89 PHE B CA 1
ATOM 2563 C C . PHE B 1 89 ? 1.084 16.203 8.758 1 98.94 89 PHE B C 1
ATOM 2565 O O . PHE B 1 89 ? 1.651 16.141 9.852 1 98.94 89 PHE B O 1
ATOM 2572 N N . CYS B 1 90 ? 0.739 15.133 8.086 1 98.88 90 CYS B N 1
ATOM 2573 C CA . CYS B 1 90 ? 1.041 13.758 8.477 1 98.88 90 CYS B CA 1
ATOM 2574 C C . CYS B 1 90 ? 2.318 13.266 7.812 1 98.88 90 CYS B C 1
ATOM 2576 O O . CYS B 1 90 ? 2.291 12.828 6.66 1 98.88 90 CYS B O 1
ATOM 2578 N N . LEU B 1 91 ? 3.434 13.172 8.578 1 98.69 91 LEU B N 1
ATOM 2579 C CA . LEU B 1 91 ? 4.75 13.133 7.945 1 98.69 91 LEU B CA 1
ATOM 2580 C C . LEU B 1 91 ? 5.512 11.875 8.359 1 98.69 91 LEU B C 1
ATOM 2582 O O . LEU B 1 91 ? 6.738 11.828 8.242 1 98.69 91 LEU B O 1
ATOM 2586 N N . PRO B 1 92 ? 4.855 10.898 8.93 1 97.69 92 PRO B N 1
ATOM 2587 C CA . PRO B 1 92 ? 5.66 9.734 9.297 1 97.69 92 PRO B CA 1
ATOM 2588 C C . PRO B 1 92 ? 6.293 9.055 8.086 1 97.69 92 PRO B C 1
ATOM 2590 O O . PRO B 1 92 ? 5.789 9.172 6.969 1 97.69 92 PRO B O 1
ATOM 2593 N N . GLY B 1 93 ? 7.398 8.422 8.359 1 96.19 93 GLY B N 1
ATOM 2594 C CA . GLY B 1 93 ? 8.023 7.633 7.305 1 96.19 93 GLY B CA 1
ATOM 2595 C C . GLY B 1 93 ? 9.281 6.926 7.758 1 96.19 93 GLY B C 1
ATOM 2596 O O . GLY B 1 93 ? 10.047 7.465 8.562 1 96.19 93 GLY B O 1
ATOM 2597 N N . GLN B 1 94 ? 9.523 5.832 7.305 1 96.88 94 GLN B N 1
ATOM 2598 C CA . GLN B 1 94 ? 10.797 5.125 7.367 1 96.88 94 GLN B CA 1
ATOM 2599 C C . GLN B 1 94 ? 11.125 4.469 6.027 1 96.88 94 GLN B C 1
ATOM 2601 O O . GLN B 1 94 ? 10.227 4.156 5.246 1 96.88 94 GLN B O 1
ATOM 2606 N N . LEU B 1 95 ? 12.383 4.363 5.805 1 96.5 95 LEU B N 1
ATOM 2607 C CA . LEU B 1 95 ? 12.844 3.857 4.52 1 96.5 95 LEU B CA 1
ATOM 2608 C C . LEU B 1 95 ? 13.812 2.691 4.711 1 96.5 95 LEU B C 1
ATOM 2610 O O . LEU B 1 95 ? 14.82 2.824 5.406 1 96.5 95 LEU B O 1
ATOM 2614 N N . TRP B 1 96 ? 13.469 1.573 4.223 1 94.94 96 TRP B N 1
ATOM 2615 C CA . TRP B 1 96 ? 14.359 0.44 3.988 1 94.94 96 TRP B CA 1
ATOM 2616 C C . TRP B 1 96 ? 14.523 0.175 2.496 1 94.94 96 TRP B C 1
ATOM 2618 O O . TRP B 1 96 ? 13.547 -0.138 1.805 1 94.94 96 TRP B O 1
ATOM 2628 N N . ALA B 1 97 ? 15.672 0.277 2.002 1 94.19 97 ALA B N 1
ATOM 2629 C CA . ALA B 1 97 ? 15.914 0.244 0.561 1 94.19 97 ALA B CA 1
ATOM 2630 C C . ALA B 1 97 ? 16.312 -1.154 0.102 1 94.19 97 ALA B C 1
ATOM 2632 O O . ALA B 1 97 ? 17.484 -1.396 -0.217 1 94.19 97 ALA B O 1
ATOM 2633 N N . GLU B 1 98 ? 15.383 -2.072 0.005 1 97.81 98 GLU B N 1
ATOM 2634 C CA . GLU B 1 98 ? 15.68 -3.393 -0.545 1 97.81 98 GLU B CA 1
ATOM 2635 C C . GLU B 1 98 ? 16.016 -3.309 -2.031 1 97.81 98 GLU B C 1
ATOM 2637 O O . GLU B 1 98 ? 15.242 -2.744 -2.814 1 97.81 98 GLU B O 1
ATOM 2642 N N . ARG B 1 99 ? 17.109 -3.914 -2.463 1 96.62 99 ARG B N 1
ATOM 2643 C CA . ARG B 1 99 ? 17.516 -3.859 -3.863 1 96.62 99 ARG B CA 1
ATOM 2644 C C . ARG B 1 99 ? 17.109 -5.133 -4.602 1 96.62 99 ARG B C 1
ATOM 2646 O O . ARG B 1 99 ? 17.078 -5.16 -5.832 1 96.62 99 ARG B O 1
ATOM 2653 N N . ALA B 1 100 ? 16.812 -6.141 -3.857 1 97.94 100 ALA B N 1
ATOM 2654 C CA . ALA B 1 100 ? 16.422 -7.434 -4.406 1 97.94 100 ALA B CA 1
ATOM 2655 C C . ALA B 1 100 ? 15.484 -8.172 -3.453 1 97.94 100 ALA B C 1
ATOM 2657 O O . ALA B 1 100 ? 15.461 -7.895 -2.252 1 97.94 100 ALA B O 1
ATOM 2658 N N . PRO B 1 101 ? 14.727 -9.172 -3.994 1 98.62 101 PRO B N 1
ATOM 2659 C CA . PRO B 1 101 ? 13.773 -9.922 -3.172 1 98.62 101 PRO B CA 1
ATOM 2660 C C . PRO B 1 101 ? 14.422 -10.578 -1.957 1 98.62 101 PRO B C 1
ATOM 2662 O O . PRO B 1 101 ? 13.828 -10.625 -0.879 1 98.62 101 PRO B O 1
ATOM 2665 N N . ARG B 1 102 ? 15.633 -11.039 -2.062 1 98.12 102 ARG B N 1
ATOM 2666 C CA . ARG B 1 102 ? 16.297 -11.758 -0.98 1 98.12 102 ARG B CA 1
ATOM 2667 C C . ARG B 1 102 ? 16.516 -10.852 0.227 1 98.12 102 ARG B C 1
ATOM 2669 O O . ARG B 1 102 ? 16.766 -11.336 1.335 1 98.12 102 ARG B O 1
ATOM 2676 N N . GLN B 1 103 ? 16.438 -9.539 0.073 1 98.5 103 GLN B N 1
ATOM 2677 C CA . GLN B 1 103 ? 16.703 -8.57 1.133 1 98.5 103 GLN B CA 1
ATOM 2678 C C . GLN B 1 103 ? 15.438 -8.25 1.916 1 98.5 103 GLN B C 1
ATOM 2680 O O . GLN B 1 103 ? 15.484 -7.531 2.92 1 98.5 103 GLN B O 1
ATOM 2685 N N . LEU B 1 104 ? 14.297 -8.758 1.411 1 98.75 104 LEU B N 1
ATOM 2686 C CA . LEU B 1 104 ? 13.047 -8.516 2.131 1 98.75 104 LEU B CA 1
ATOM 2687 C C . LEU B 1 104 ? 13.078 -9.188 3.502 1 98.75 104 LEU B C 1
ATOM 2689 O O . LEU B 1 104 ? 13.57 -10.305 3.643 1 98.75 104 LEU B O 1
ATOM 2693 N N . ASP B 1 105 ? 12.688 -8.445 4.512 1 98.31 105 ASP B N 1
ATOM 2694 C CA . ASP B 1 105 ? 12.664 -8.883 5.906 1 98.31 105 ASP B CA 1
ATOM 2695 C C . ASP B 1 105 ? 11.281 -8.672 6.527 1 98.31 105 ASP B C 1
ATOM 2697 O O . ASP B 1 105 ? 10.758 -7.551 6.512 1 98.31 105 ASP B O 1
ATOM 2701 N N . ALA B 1 106 ? 10.703 -9.734 7.074 1 98.62 106 ALA B N 1
ATOM 2702 C CA . ALA B 1 106 ? 9.328 -9.695 7.559 1 98.62 106 ALA B CA 1
ATOM 2703 C C . ALA B 1 106 ? 9.141 -8.594 8.594 1 98.62 106 ALA B C 1
ATOM 2705 O O . ALA B 1 106 ? 8.172 -7.836 8.539 1 98.62 106 ALA B O 1
ATOM 2706 N N . ALA B 1 107 ? 10.016 -8.539 9.555 1 98.44 107 ALA B N 1
ATOM 2707 C CA . ALA B 1 107 ? 9.898 -7.539 10.609 1 98.44 107 ALA B CA 1
ATOM 2708 C C . ALA B 1 107 ? 9.984 -6.125 10.039 1 98.44 107 ALA B C 1
ATOM 2710 O O . ALA B 1 107 ? 9.219 -5.242 10.438 1 98.44 107 ALA B O 1
ATOM 2711 N N . GLN B 1 108 ? 10.875 -5.871 9.07 1 98.44 108 GLN B N 1
ATOM 2712 C CA . GLN B 1 108 ? 11.031 -4.566 8.43 1 98.44 108 GLN B CA 1
ATOM 2713 C C . GLN B 1 108 ? 9.805 -4.211 7.594 1 98.44 108 GLN B C 1
ATOM 2715 O O . GLN B 1 108 ? 9.375 -3.055 7.566 1 98.44 108 GLN B O 1
ATOM 2720 N N . LEU B 1 109 ? 9.297 -5.215 6.902 1 98.88 109 LEU B N 1
ATOM 2721 C CA . LEU B 1 109 ? 8.078 -5 6.125 1 98.88 109 LEU B CA 1
ATOM 2722 C C . LEU B 1 109 ? 6.941 -4.527 7.023 1 98.88 109 LEU B C 1
ATOM 2724 O O . LEU B 1 109 ? 6.293 -3.518 6.734 1 98.88 109 LEU B O 1
ATOM 2728 N N . HIS B 1 110 ? 6.738 -5.238 8.117 1 98.75 110 HIS B N 1
ATOM 2729 C CA . HIS B 1 110 ? 5.668 -4.875 9.039 1 98.75 110 HIS B CA 1
ATOM 2730 C C . HIS B 1 110 ? 5.891 -3.484 9.617 1 98.75 110 HIS B C 1
ATOM 2732 O O . HIS B 1 110 ? 4.949 -2.691 9.719 1 98.75 110 HIS B O 1
ATOM 2738 N N . ALA B 1 111 ? 7.098 -3.197 9.984 1 98.62 111 ALA B N 1
ATOM 2739 C CA . ALA B 1 111 ? 7.418 -1.89 10.555 1 98.62 111 ALA B CA 1
ATOM 2740 C C . ALA B 1 111 ? 7.176 -0.777 9.539 1 98.62 111 ALA B C 1
ATOM 2742 O O . ALA B 1 111 ? 6.633 0.276 9.883 1 98.62 111 ALA B O 1
ATOM 2743 N N . THR B 1 112 ? 7.555 -0.976 8.297 1 98.75 112 THR B N 1
ATOM 2744 C CA . THR B 1 112 ? 7.398 0.015 7.238 1 98.75 112 THR B CA 1
ATOM 2745 C C . THR B 1 112 ? 5.926 0.33 7.008 1 98.75 112 THR B C 1
ATOM 2747 O O . THR B 1 112 ? 5.527 1.496 7 1 98.75 112 THR B O 1
ATOM 2750 N N . PHE B 1 113 ? 5.082 -0.662 6.887 1 98.88 113 PHE B N 1
ATOM 2751 C CA . PHE B 1 113 ? 3.67 -0.417 6.613 1 98.88 113 PHE B CA 1
ATOM 2752 C C . PHE B 1 113 ? 2.977 0.167 7.84 1 98.88 113 PHE B C 1
ATOM 2754 O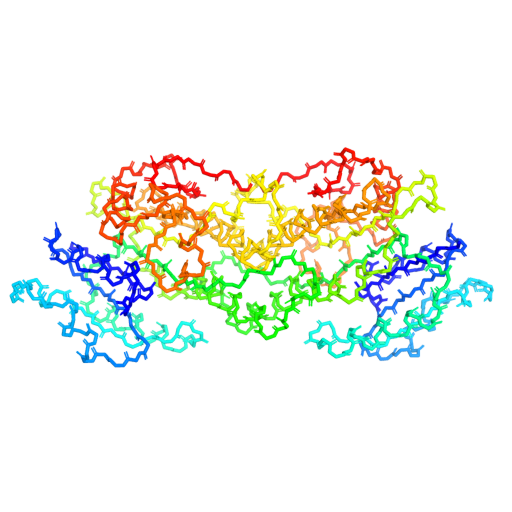 O . PHE B 1 113 ? 2.061 0.983 7.711 1 98.88 113 PHE B O 1
ATOM 2761 N N . ALA B 1 114 ? 3.398 -0.277 9.047 1 98.81 114 ALA B N 1
ATOM 2762 C CA . ALA B 1 114 ? 2.826 0.276 10.273 1 98.81 114 ALA B CA 1
ATOM 2763 C C . ALA B 1 114 ? 3.027 1.787 10.336 1 98.81 114 ALA B C 1
ATOM 2765 O O . ALA B 1 114 ? 2.086 2.533 10.625 1 98.81 114 ALA B O 1
ATOM 2766 N N . LEU B 1 115 ? 4.195 2.188 10.008 1 98.75 115 LEU B N 1
ATOM 2767 C CA . LEU B 1 115 ? 4.531 3.596 10.188 1 98.75 115 LEU B CA 1
ATOM 2768 C C . LEU B 1 115 ? 4.137 4.414 8.969 1 98.75 115 LEU B C 1
ATOM 2770 O O . LEU B 1 115 ? 3.566 5.496 9.094 1 98.75 115 LEU B O 1
ATOM 2774 N N . ASN B 1 116 ? 4.41 3.939 7.754 1 98.81 116 ASN B N 1
ATOM 2775 C CA . ASN B 1 116 ? 4.242 4.73 6.543 1 98.81 116 ASN B CA 1
ATOM 2776 C C . ASN B 1 116 ? 2.779 4.797 6.113 1 98.81 116 ASN B C 1
ATOM 2778 O O . ASN B 1 116 ? 2.359 5.758 5.469 1 98.81 116 ASN B O 1
ATOM 2782 N N . THR B 1 117 ? 2.033 3.748 6.414 1 98.94 117 THR B N 1
ATOM 2783 C CA . THR B 1 117 ? 0.711 3.645 5.805 1 98.94 117 THR B CA 1
ATOM 2784 C C . THR B 1 117 ? -0.373 3.568 6.879 1 98.94 117 THR B C 1
ATOM 2786 O O . THR B 1 117 ? -1.33 4.348 6.855 1 98.94 117 THR B O 1
ATOM 2789 N N . ILE B 1 118 ? -0.2 2.711 7.82 1 98.94 118 ILE B N 1
ATOM 2790 C CA . ILE B 1 118 ? -1.247 2.471 8.805 1 98.94 118 ILE B CA 1
ATOM 2791 C C . ILE B 1 118 ? -1.349 3.666 9.75 1 98.94 118 ILE B C 1
ATOM 2793 O O . ILE B 1 118 ? -2.449 4.082 10.125 1 98.94 118 ILE B O 1
ATOM 2797 N N . ALA B 1 119 ? -0.218 4.242 10.133 1 98.94 119 ALA B N 1
ATOM 2798 C CA . ALA B 1 119 ? -0.236 5.418 11 1 98.94 119 ALA B CA 1
ATOM 2799 C C . ALA B 1 119 ? -1.032 6.555 10.367 1 98.94 119 ALA B C 1
ATOM 2801 O O . ALA B 1 119 ? -1.922 7.129 11 1 98.94 119 ALA B O 1
ATOM 2802 N N . PRO B 1 120 ? -0.797 6.898 9.125 1 98.94 120 PRO B N 1
ATOM 2803 C CA . PRO B 1 120 ? -1.623 7.914 8.469 1 98.94 120 PRO B CA 1
ATOM 2804 C C . PRO B 1 120 ? -3.111 7.574 8.5 1 98.94 120 PRO B C 1
ATOM 2806 O O . PRO B 1 120 ? -3.947 8.461 8.703 1 98.94 120 PRO B O 1
ATOM 2809 N N . LEU B 1 121 ? -3.498 6.352 8.297 1 98.94 121 LEU B N 1
ATOM 2810 C CA . LEU B 1 121 ? -4.891 5.926 8.367 1 98.94 121 LEU B CA 1
ATOM 2811 C C . LEU B 1 121 ? -5.469 6.172 9.758 1 98.94 121 LEU B C 1
ATOM 2813 O O . LEU B 1 121 ? -6.594 6.66 9.891 1 98.94 121 LEU B O 1
ATOM 2817 N N . LEU B 1 122 ? -4.711 5.871 10.742 1 98.94 122 LEU B N 1
ATOM 2818 C CA . LEU B 1 122 ? -5.184 6.039 12.109 1 98.94 122 LEU B CA 1
ATOM 2819 C C . LEU B 1 122 ? -5.258 7.52 12.477 1 98.94 122 LEU B C 1
ATOM 2821 O O . LEU B 1 122 ? -6.141 7.93 13.234 1 98.94 122 LEU B O 1
ATOM 2825 N N . LEU B 1 123 ? -4.336 8.312 11.977 1 98.94 123 LEU B N 1
ATOM 2826 C CA . LEU B 1 123 ? -4.434 9.758 12.156 1 98.94 123 LEU B CA 1
ATOM 2827 C C . LEU B 1 123 ? -5.711 10.297 11.523 1 98.94 123 LEU B C 1
ATOM 2829 O O . LEU B 1 123 ? -6.395 11.133 12.117 1 98.94 123 LEU B O 1
ATOM 2833 N N . ILE B 1 124 ? -6.02 9.852 10.336 1 98.94 124 ILE B N 1
ATOM 2834 C CA . ILE B 1 124 ? -7.258 10.242 9.664 1 98.94 124 ILE B CA 1
ATOM 2835 C C . ILE B 1 124 ? -8.453 9.859 10.531 1 98.94 124 ILE B C 1
ATOM 2837 O O . ILE B 1 124 ? -9.352 10.68 10.75 1 98.94 124 ILE B O 1
ATOM 2841 N N . LYS B 1 125 ? -8.438 8.672 11.078 1 98.94 125 LYS B N 1
ATOM 2842 C CA . LYS B 1 125 ? -9.523 8.188 11.922 1 98.94 125 LYS B CA 1
ATOM 2843 C C . LYS B 1 125 ? -9.789 9.148 13.078 1 98.94 125 LYS B C 1
ATOM 2845 O O . LYS B 1 125 ? -10.945 9.492 13.359 1 98.94 125 LYS B O 1
ATOM 2850 N N . HIS B 1 126 ? -8.805 9.641 13.664 1 98.88 126 HIS B N 1
ATOM 2851 C CA . HIS B 1 126 ? -8.977 10.32 14.945 1 98.88 126 HIS B CA 1
ATOM 2852 C C . HIS B 1 126 ? -9 11.836 14.773 1 98.88 126 HIS B C 1
ATOM 2854 O O . HIS B 1 126 ? -9.539 12.555 15.617 1 98.88 126 HIS B O 1
ATOM 2860 N N . PHE B 1 127 ? -8.469 12.375 13.625 1 98.88 127 PHE B N 1
ATOM 2861 C CA . PHE B 1 127 ? -8.305 13.82 13.539 1 98.88 127 PHE B CA 1
ATOM 2862 C C . PHE B 1 127 ? -9.18 14.391 12.422 1 98.88 127 PHE B C 1
ATOM 2864 O O . PHE B 1 127 ? -9.383 15.609 12.344 1 98.88 127 PHE B O 1
ATOM 2871 N N . SER B 1 128 ? -9.727 13.539 11.516 1 98.31 128 SER B N 1
ATOM 2872 C CA . SER B 1 128 ? -10.438 14.055 10.344 1 98.31 128 SER B CA 1
ATOM 2873 C C . SER B 1 128 ? -11.664 14.867 10.758 1 98.31 128 SER B C 1
ATOM 2875 O O . SER B 1 128 ? -12.078 15.781 10.039 1 98.31 128 SER B O 1
ATOM 2877 N N . ALA B 1 129 ? -12.195 14.578 11.961 1 97.06 129 ALA B N 1
ATOM 2878 C CA . ALA B 1 129 ? -13.43 15.227 12.414 1 97.06 129 ALA B CA 1
ATOM 2879 C C . ALA B 1 129 ? -13.188 16.703 12.727 1 97.06 129 ALA B C 1
ATOM 2881 O O . ALA B 1 129 ? -14.141 17.469 12.875 1 97.06 129 ALA B O 1
ATOM 2882 N N . PHE B 1 130 ? -11.969 17.125 12.852 1 98.31 130 PHE B N 1
ATOM 2883 C CA . PHE B 1 130 ? -11.656 18.5 13.188 1 98.31 130 PHE B CA 1
ATOM 2884 C C . PHE B 1 130 ? -11.68 19.391 11.938 1 98.31 130 PHE B C 1
ATOM 2886 O O . PHE B 1 130 ? -11.617 20.609 12.031 1 98.31 130 PHE B O 1
ATOM 2893 N N . LEU B 1 131 ? -11.734 18.797 10.688 1 98.38 131 LEU B N 1
ATOM 2894 C CA . LEU B 1 131 ? -11.758 19.578 9.453 1 98.38 131 LEU B CA 1
ATOM 2895 C C . LEU B 1 131 ? -13.109 20.25 9.266 1 98.38 131 LEU B C 1
ATOM 2897 O O . LEU B 1 131 ? -14.141 19.734 9.688 1 98.38 131 LEU B O 1
ATOM 2901 N N . PRO B 1 132 ? -13.117 21.406 8.625 1 97 132 PRO B N 1
ATOM 2902 C CA . PRO B 1 132 ? -14.352 22.172 8.539 1 97 132 PRO B CA 1
ATOM 2903 C C . PRO B 1 132 ? -15.328 21.625 7.5 1 97 132 PRO B C 1
ATOM 2905 O O . PRO B 1 132 ? -14.93 21.344 6.363 1 97 132 PRO B O 1
ATOM 2908 N N . ALA B 1 133 ? -16.531 21.531 7.852 1 94.31 133 ALA B N 1
ATOM 2909 C CA . ALA B 1 133 ? -17.594 21.109 6.945 1 94.31 133 ALA B CA 1
ATOM 2910 C C . ALA B 1 133 ? -18.234 22.312 6.254 1 94.31 133 ALA B C 1
ATOM 2912 O O . ALA B 1 133 ? -18.969 22.156 5.273 1 94.31 133 ALA B O 1
ATOM 2913 N N . THR B 1 134 ? -17.969 23.5 6.781 1 93.38 134 THR B N 1
ATOM 2914 C CA . THR B 1 134 ? -18.469 24.75 6.223 1 93.38 134 THR B CA 1
ATOM 2915 C C . THR B 1 134 ? -17.344 25.75 6.027 1 93.38 134 THR B C 1
ATOM 2917 O O . THR B 1 134 ? -16.234 25.547 6.523 1 93.38 134 THR B O 1
ATOM 2920 N N . ALA B 1 135 ? -17.672 26.812 5.324 1 90.19 135 ALA B N 1
ATOM 2921 C CA . ALA B 1 135 ? -16.688 27.844 5.031 1 90.19 135 ALA B CA 1
ATOM 2922 C C . ALA B 1 135 ? -16.25 28.562 6.309 1 90.19 135 ALA B C 1
ATOM 2924 O O . ALA B 1 135 ? -17.078 29.141 7.012 1 90.19 135 ALA B O 1
ATOM 2925 N N . VAL B 1 136 ? -15.055 28.422 6.613 1 89 136 VAL B N 1
ATOM 2926 C CA . VAL B 1 136 ? -14.523 29.109 7.781 1 89 136 VAL B CA 1
ATOM 2927 C C . VAL B 1 136 ? -13.422 30.078 7.352 1 89 136 VAL B C 1
ATOM 2929 O O . VAL B 1 136 ? -13.055 30.984 8.102 1 89 136 VAL B O 1
ATOM 2932 N N . ALA B 1 137 ? -12.852 29.859 6.195 1 88.5 137 ALA B N 1
ATOM 2933 C CA . ALA B 1 137 ? -11.797 30.703 5.617 1 88.5 137 ALA B CA 1
ATOM 2934 C C . ALA B 1 137 ? -11.961 30.812 4.105 1 88.5 137 ALA B C 1
ATOM 2936 O O . ALA B 1 137 ? -12.781 30.109 3.508 1 88.5 137 ALA B O 1
ATOM 2937 N N . ALA B 1 138 ? -11.211 31.75 3.617 1 87.75 138 ALA B N 1
ATOM 2938 C CA . ALA B 1 138 ? -11.266 31.984 2.178 1 87.75 138 ALA B CA 1
ATOM 2939 C C . ALA B 1 138 ? -10.633 30.844 1.404 1 87.75 138 ALA B C 1
ATOM 2941 O O . ALA B 1 138 ? -11 30.578 0.259 1 87.75 138 ALA B O 1
ATOM 2942 N N . THR B 1 139 ? -9.711 30.156 2.094 1 91.06 139 THR B N 1
ATOM 2943 C CA . THR B 1 139 ? -9.031 29.031 1.455 1 91.06 139 THR B CA 1
ATOM 2944 C C . THR B 1 139 ? -9.383 27.734 2.158 1 91.06 139 THR B C 1
ATOM 2946 O O . THR B 1 139 ? -9.648 27.719 3.361 1 91.06 139 THR B O 1
ATOM 2949 N N . PRO B 1 140 ? -9.43 26.672 1.448 1 94.75 140 PRO B N 1
ATOM 2950 C CA . PRO B 1 140 ? -9.789 25.391 2.035 1 94.75 140 PRO B CA 1
ATOM 2951 C C . PRO B 1 140 ? -8.742 24.875 3.029 1 94.75 140 PRO B C 1
ATOM 2953 O O . PRO B 1 140 ? -7.57 25.234 2.934 1 94.75 140 PRO B O 1
ATOM 2956 N N . ALA B 1 141 ? -9.195 24.047 4 1 97.19 141 ALA B N 1
ATOM 2957 C CA . ALA B 1 141 ? -8.289 23.266 4.828 1 97.19 141 ALA B CA 1
ATOM 2958 C C . ALA B 1 141 ? -7.582 22.188 4.004 1 97.19 141 ALA B C 1
ATOM 2960 O O . ALA B 1 141 ? -8.164 21.641 3.057 1 97.19 141 ALA B O 1
ATOM 2961 N N . VAL B 1 142 ? -6.32 21.938 4.328 1 98.38 142 VAL B N 1
ATOM 2962 C CA . VAL B 1 142 ? -5.559 20.953 3.566 1 98.38 142 VAL B CA 1
ATOM 2963 C C . VAL B 1 142 ? -4.973 19.906 4.516 1 98.38 142 VAL B C 1
ATOM 2965 O O . VAL B 1 142 ? -4.348 20.25 5.523 1 98.38 142 VAL B O 1
ATOM 2968 N N . TRP B 1 143 ? -5.281 18.641 4.238 1 98.81 143 TRP B N 1
ATOM 2969 C CA . TRP B 1 143 ? -4.648 17.484 4.859 1 98.81 143 TRP B CA 1
ATOM 2970 C C . TRP B 1 143 ? -3.547 16.922 3.973 1 98.81 143 TRP B C 1
ATOM 2972 O O . TRP B 1 143 ? -3.811 16.469 2.859 1 98.81 143 TRP B O 1
ATOM 2982 N N . LEU B 1 144 ? -2.324 16.984 4.441 1 98.94 144 LEU B N 1
ATOM 2983 C CA . LEU B 1 144 ? -1.19 16.516 3.648 1 98.94 144 LEU B CA 1
ATOM 2984 C C . LEU B 1 144 ? -0.619 15.219 4.219 1 98.94 144 LEU B C 1
ATOM 2986 O O . LEU B 1 144 ? -0.28 15.156 5.406 1 98.94 144 LEU B O 1
ATOM 2990 N N . ASN B 1 145 ? -0.562 14.156 3.414 1 98.94 145 ASN B N 1
ATOM 2991 C CA . ASN B 1 145 ? 0.169 12.938 3.73 1 98.94 145 ASN B CA 1
ATOM 2992 C C . ASN B 1 145 ? 1.536 12.906 3.053 1 98.94 145 ASN B C 1
ATOM 2994 O O . ASN B 1 145 ? 1.656 13.242 1.873 1 98.94 145 ASN B O 1
ATOM 2998 N N . MET B 1 146 ? 2.535 12.461 3.818 1 98.75 146 MET B N 1
ATOM 2999 C CA . MET B 1 146 ? 3.883 12.383 3.262 1 98.75 146 MET B CA 1
ATOM 3000 C C . MET B 1 146 ? 4.035 11.164 2.361 1 98.75 146 MET B C 1
ATOM 3002 O O . MET B 1 146 ? 3.953 10.031 2.83 1 98.75 146 MET B O 1
ATOM 3006 N N . SER B 1 147 ? 4.16 11.398 1.131 1 98.75 147 SER B N 1
ATOM 3007 C CA . SER B 1 147 ? 4.477 10.367 0.145 1 98.75 147 SER B CA 1
ATOM 3008 C C . SER B 1 147 ? 5.863 10.578 -0.45 1 98.75 147 SER B C 1
ATOM 3010 O O . SER B 1 147 ? 6.766 11.078 0.228 1 98.75 147 SER B O 1
ATOM 3012 N N . ALA B 1 148 ? 6.191 10.016 -1.499 1 98.38 148 ALA B N 1
ATOM 3013 C CA . ALA B 1 148 ? 7.43 10.125 -2.27 1 98.38 148 ALA B CA 1
ATOM 3014 C C . ALA B 1 148 ? 7.176 9.859 -3.752 1 98.38 148 ALA B C 1
ATOM 3016 O O . ALA B 1 148 ? 6.191 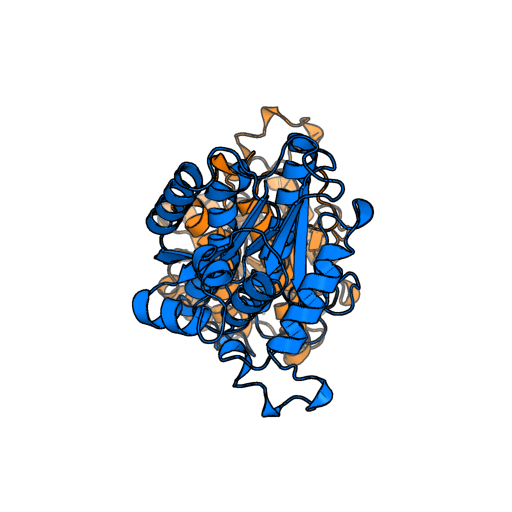9.203 -4.113 1 98.38 148 ALA B O 1
ATOM 3017 N N . ARG B 1 149 ? 8.023 10.391 -4.578 1 97.88 149 ARG B N 1
ATOM 3018 C CA . ARG B 1 149 ? 7.91 10.141 -6.008 1 97.88 149 ARG B CA 1
ATOM 3019 C C . ARG B 1 149 ? 7.945 8.641 -6.305 1 97.88 149 ARG B C 1
ATOM 3021 O O . ARG B 1 149 ? 7.223 8.156 -7.176 1 97.88 149 ARG B O 1
ATOM 3028 N N . VAL B 1 150 ? 8.75 7.879 -5.555 1 98 150 VAL B N 1
ATOM 3029 C CA . VAL B 1 150 ? 8.922 6.453 -5.812 1 98 150 VAL B CA 1
ATOM 3030 C C . VAL B 1 150 ? 7.621 5.715 -5.496 1 98 150 VAL B C 1
ATOM 3032 O O . VAL B 1 150 ? 7.465 4.547 -5.859 1 98 150 VAL B O 1
ATOM 3035 N N . GLY B 1 151 ? 6.652 6.359 -4.852 1 98.62 151 GLY B N 1
ATOM 3036 C CA . GLY B 1 151 ? 5.34 5.77 -4.633 1 98.62 151 GLY B CA 1
ATOM 3037 C C . GLY B 1 151 ? 4.516 5.664 -5.898 1 98.62 151 GLY B C 1
ATOM 3038 O O . GLY B 1 151 ? 3.451 5.043 -5.902 1 98.62 151 GLY B O 1
ATOM 3039 N N . SER B 1 152 ? 4.969 6.281 -6.98 1 98.88 152 SER B N 1
ATOM 3040 C CA . SER B 1 152 ? 4.316 6.184 -8.281 1 98.88 152 SER B CA 1
ATOM 3041 C C . SER B 1 152 ? 4.629 4.855 -8.961 1 98.88 152 SER B C 1
ATOM 3043 O O . SER B 1 152 ? 5.781 4.582 -9.305 1 98.88 152 SER B O 1
ATOM 3045 N N . THR B 1 153 ? 3.582 4.07 -9.141 1 98.81 153 THR B N 1
ATOM 3046 C CA . THR B 1 153 ? 3.748 2.842 -9.914 1 98.81 153 THR B CA 1
ATOM 3047 C C . THR B 1 153 ? 3.957 3.158 -11.391 1 98.81 153 THR B C 1
ATOM 3049 O O . THR B 1 153 ? 4.758 2.508 -12.062 1 98.81 153 THR B O 1
ATOM 3052 N N . THR B 1 154 ? 3.301 4.219 -11.875 1 98.5 154 THR B N 1
ATOM 3053 C CA . THR B 1 154 ? 3.369 4.656 -13.258 1 98.5 154 THR B CA 1
ATOM 3054 C C . THR B 1 154 ? 4.789 5.082 -13.625 1 98.5 154 THR B C 1
ATOM 3056 O O . THR B 1 154 ? 5.273 4.781 -14.719 1 98.5 154 THR B O 1
ATOM 3059 N N . ASP B 1 155 ? 5.473 5.68 -12.695 1 97.5 155 ASP B N 1
ATOM 3060 C CA . ASP B 1 155 ? 6.777 6.27 -12.977 1 97.5 155 ASP B CA 1
ATOM 3061 C C . ASP B 1 155 ? 7.906 5.34 -12.531 1 97.5 155 ASP B C 1
ATOM 3063 O O . ASP B 1 155 ? 9.078 5.723 -12.562 1 97.5 155 ASP B O 1
ATOM 3067 N N . ASN B 1 156 ? 7.586 4.156 -12.094 1 98.38 156 ASN B N 1
ATOM 3068 C CA . ASN B 1 156 ? 8.609 3.227 -11.625 1 98.38 156 ASN B CA 1
ATOM 3069 C C . ASN B 1 156 ? 9.359 2.584 -12.789 1 98.38 156 ASN B C 1
ATOM 3071 O O . ASN B 1 156 ? 8.812 1.727 -13.484 1 98.38 156 ASN B O 1
ATOM 3075 N N . ARG B 1 157 ? 10.617 2.975 -12.992 1 97.25 157 ARG B N 1
ATOM 3076 C CA . ARG B 1 157 ? 11.43 2.428 -14.07 1 97.25 157 ARG B CA 1
ATOM 3077 C C . ARG B 1 157 ? 12.664 1.716 -13.523 1 97.25 157 ARG B C 1
ATOM 3079 O O . ARG B 1 157 ? 13.352 1.006 -14.258 1 97.25 157 ARG B O 1
ATOM 3086 N N . LEU B 1 158 ? 12.891 1.924 -12.227 1 96.19 158 LEU B N 1
ATOM 3087 C CA . LEU B 1 158 ? 14.164 1.46 -11.688 1 96.19 158 LEU B CA 1
ATOM 3088 C C . LEU B 1 158 ? 13.969 0.218 -10.82 1 96.19 158 LEU B C 1
ATOM 3090 O O . LEU B 1 158 ? 14.867 -0.623 -10.727 1 96.19 158 LEU B O 1
ATOM 3094 N N . GLY B 1 159 ? 12.812 0.089 -10.211 1 97.62 159 GLY B N 1
ATOM 3095 C CA . GLY B 1 159 ? 12.586 -1 -9.273 1 97.62 159 GLY B CA 1
ATOM 3096 C C . GLY B 1 159 ? 13.305 -0.814 -7.949 1 97.62 159 GLY B C 1
ATOM 3097 O O . GLY B 1 159 ? 13.617 0.313 -7.562 1 97.62 159 GLY B O 1
ATOM 3098 N N . GLY B 1 160 ? 13.422 -1.915 -7.164 1 97.81 160 GLY B N 1
ATOM 3099 C CA . GLY B 1 160 ? 14.008 -1.815 -5.836 1 97.81 160 GLY B CA 1
ATOM 3100 C C . GLY B 1 160 ? 13.109 -1.104 -4.84 1 97.81 160 GLY B C 1
ATOM 3101 O O . GLY B 1 160 ? 11.977 -0.75 -5.164 1 97.81 160 GLY B O 1
ATOM 3102 N N . TRP B 1 161 ? 13.648 -0.988 -3.555 1 98.12 161 TRP B N 1
ATOM 3103 C CA . TRP B 1 161 ? 12.938 -0.309 -2.48 1 98.12 161 TRP B CA 1
ATOM 3104 C C . TRP B 1 161 ? 11.508 -0.832 -2.361 1 98.12 161 TRP B C 1
ATOM 3106 O O . TRP B 1 161 ? 10.555 -0.049 -2.283 1 98.12 161 TRP B O 1
ATOM 3116 N N . TYR B 1 162 ? 11.375 -2.121 -2.332 1 98.81 162 TYR B N 1
ATOM 3117 C CA . TYR B 1 162 ? 10.086 -2.797 -2.434 1 98.81 162 TYR B CA 1
ATOM 3118 C C . TYR B 1 162 ? 9.102 -2.256 -1.404 1 98.81 162 TYR B C 1
ATOM 3120 O O . TYR B 1 162 ? 8.023 -1.767 -1.761 1 98.81 162 TYR B O 1
ATOM 3128 N N . SER B 1 163 ? 9.492 -2.318 -0.122 1 98.75 163 SER B N 1
ATOM 3129 C CA . SER B 1 163 ? 8.57 -1.96 0.953 1 98.75 163 SER B CA 1
ATOM 3130 C C . SER B 1 163 ? 8.242 -0.471 0.925 1 98.75 163 SER B C 1
ATOM 3132 O O . SER B 1 163 ? 7.094 -0.081 1.135 1 98.75 163 SER B O 1
ATOM 3134 N N . TYR B 1 164 ? 9.25 0.36 0.624 1 98.75 164 TYR B N 1
ATOM 3135 C CA . TYR B 1 164 ? 9.055 1.805 0.627 1 98.75 164 TYR B CA 1
ATOM 3136 C C . TYR B 1 164 ? 8.133 2.232 -0.514 1 98.75 164 TYR B C 1
ATOM 3138 O O . TYR B 1 164 ? 7.156 2.949 -0.296 1 98.75 164 TYR B O 1
ATOM 3146 N N . ARG B 1 165 ? 8.422 1.762 -1.766 1 98.88 165 ARG B N 1
ATOM 3147 C CA . ARG B 1 165 ? 7.586 2.066 -2.92 1 98.88 165 ARG B CA 1
ATOM 3148 C C . ARG B 1 165 ? 6.141 1.651 -2.67 1 98.88 165 ARG B C 1
ATOM 3150 O O . ARG B 1 165 ? 5.215 2.438 -2.887 1 98.88 165 ARG B O 1
ATOM 3157 N N . ALA B 1 166 ? 5.977 0.456 -2.199 1 98.94 166 ALA B N 1
ATOM 3158 C CA . ALA B 1 166 ? 4.637 -0.085 -1.99 1 98.94 166 ALA B CA 1
ATOM 3159 C C . ALA B 1 166 ? 3.893 0.694 -0.909 1 98.94 166 ALA B C 1
ATOM 3161 O O . ALA B 1 166 ? 2.705 0.99 -1.054 1 98.94 166 ALA B O 1
ATOM 3162 N N . SER B 1 167 ? 4.562 1.03 0.183 1 98.94 167 SER B N 1
ATOM 3163 C CA . SER B 1 167 ? 3.928 1.766 1.271 1 98.94 167 SER B CA 1
ATOM 3164 C C . SER B 1 167 ? 3.494 3.156 0.821 1 98.94 167 SER B C 1
ATOM 3166 O O . SER B 1 167 ? 2.445 3.652 1.238 1 98.94 167 SER B O 1
ATOM 3168 N N . LYS B 1 168 ? 4.332 3.793 -0.004 1 98.94 168 LYS B N 1
ATOM 3169 C CA . LYS B 1 168 ? 4.004 5.137 -0.467 1 98.94 168 LYS B CA 1
ATOM 3170 C C . LYS B 1 168 ? 2.932 5.102 -1.552 1 98.94 168 LYS B C 1
ATOM 3172 O O . LYS B 1 168 ? 2.107 6.012 -1.648 1 98.94 168 LYS B O 1
ATOM 3177 N N . ALA B 1 169 ? 2.873 4.02 -2.359 1 98.94 169 ALA B N 1
ATOM 3178 C CA . ALA B 1 169 ? 1.729 3.814 -3.246 1 98.94 169 ALA B CA 1
ATOM 3179 C C . ALA B 1 169 ? 0.434 3.684 -2.449 1 98.94 169 ALA B C 1
ATOM 3181 O O . ALA B 1 169 ? -0.601 4.227 -2.84 1 98.94 169 ALA B O 1
ATOM 3182 N N . ALA B 1 170 ? 0.508 2.971 -1.373 1 99 170 ALA B N 1
ATOM 3183 C CA . ALA B 1 170 ? -0.642 2.828 -0.484 1 99 170 ALA B CA 1
ATOM 3184 C C . ALA B 1 170 ? -1.066 4.18 0.084 1 99 170 ALA B C 1
ATOM 3186 O O . ALA B 1 170 ? -2.26 4.477 0.165 1 99 170 ALA B O 1
ATOM 3187 N N . VAL B 1 171 ? -0.113 4.992 0.449 1 98.94 171 VAL B N 1
ATOM 3188 C CA . VAL B 1 171 ? -0.402 6.316 0.992 1 98.94 171 VAL B CA 1
ATOM 3189 C C . VAL B 1 171 ? -1.143 7.148 -0.051 1 98.94 171 VAL B C 1
ATOM 3191 O O . VAL B 1 171 ? -2.09 7.867 0.279 1 98.94 171 VAL B O 1
ATOM 3194 N N . ASN B 1 172 ? -0.716 7.102 -1.3 1 98.94 172 ASN B N 1
ATOM 3195 C CA . ASN B 1 172 ? -1.408 7.816 -2.367 1 98.94 172 ASN B CA 1
ATOM 3196 C C . ASN B 1 172 ? -2.855 7.352 -2.508 1 98.94 172 ASN B C 1
ATOM 3198 O O . ASN B 1 172 ? -3.756 8.164 -2.705 1 98.94 172 ASN B O 1
ATOM 3202 N N . SER B 1 173 ? -3.045 6.039 -2.424 1 98.94 173 SER B N 1
ATOM 3203 C CA . SER B 1 173 ? -4.395 5.488 -2.463 1 98.94 173 SER B CA 1
ATOM 3204 C C . SER B 1 173 ? -5.234 5.992 -1.294 1 98.94 173 SER B C 1
ATOM 3206 O O . SER B 1 173 ? -6.383 6.395 -1.476 1 98.94 173 SER B O 1
ATOM 3208 N N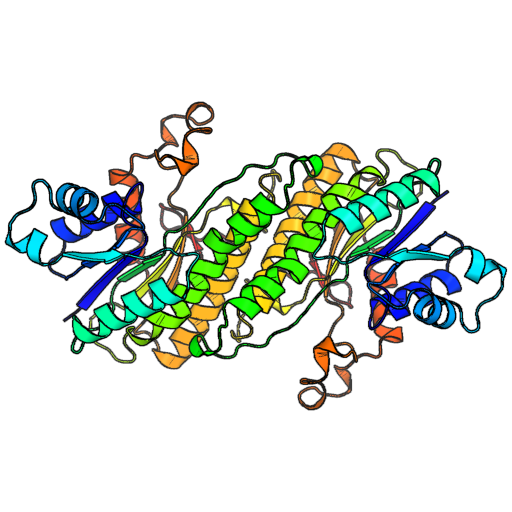 . VAL B 1 174 ? -4.676 6.008 -0.087 1 98.94 174 VAL B N 1
ATOM 3209 C CA . VAL B 1 174 ? -5.336 6.504 1.116 1 98.94 174 VAL B CA 1
ATOM 3210 C C . VAL B 1 174 ? -5.73 7.965 0.925 1 98.94 174 VAL B C 1
ATOM 3212 O O . VAL B 1 174 ? -6.848 8.359 1.261 1 98.94 174 VAL B O 1
ATOM 3215 N N . THR B 1 175 ? -4.832 8.734 0.354 1 98.94 175 THR B N 1
ATOM 3216 C CA . THR B 1 175 ? -5.051 10.164 0.152 1 98.94 175 THR B CA 1
ATOM 3217 C C . THR B 1 175 ? -6.234 10.398 -0.781 1 98.94 175 THR B C 1
ATOM 3219 O O . THR B 1 175 ? -7.117 11.203 -0.477 1 98.94 175 THR B O 1
ATOM 3222 N N . LYS B 1 176 ? -6.238 9.68 -1.878 1 98.94 176 LYS B N 1
ATOM 3223 C CA . LYS B 1 176 ? -7.332 9.812 -2.836 1 98.94 176 LYS B CA 1
ATOM 3224 C C . LYS B 1 176 ? -8.664 9.438 -2.205 1 98.94 176 LYS B C 1
ATOM 3226 O O . LYS B 1 176 ? -9.648 10.164 -2.336 1 98.94 176 LYS B O 1
ATOM 3231 N N . THR B 1 177 ? -8.703 8.344 -1.521 1 98.94 177 THR B N 1
ATOM 3232 C CA . THR B 1 177 ? -9.914 7.848 -0.88 1 98.94 177 THR B CA 1
ATOM 3233 C C . THR B 1 177 ? -10.398 8.828 0.183 1 98.94 177 THR B C 1
ATOM 3235 O O . THR B 1 177 ? -11.594 9.133 0.255 1 98.94 177 THR B O 1
ATOM 3238 N N . PHE B 1 178 ? -9.5 9.32 1.015 1 98.94 178 PHE B N 1
ATOM 3239 C CA . PHE B 1 178 ? -9.852 10.266 2.064 1 98.94 178 PHE B CA 1
ATOM 3240 C C . PHE B 1 178 ? -10.375 11.57 1.466 1 98.94 178 PHE B C 1
ATOM 3242 O O . PHE B 1 178 ? -11.32 12.164 1.986 1 98.94 178 PHE B O 1
ATOM 3249 N N . ASP B 1 179 ? -9.75 12.008 0.388 1 98.88 179 ASP B N 1
ATOM 3250 C CA . ASP B 1 179 ? -10.203 13.234 -0.259 1 98.88 179 ASP B CA 1
ATOM 3251 C C . ASP B 1 179 ? -11.641 13.102 -0.741 1 98.88 179 ASP B C 1
ATOM 3253 O O . ASP B 1 179 ? -12.422 14.055 -0.66 1 98.88 179 ASP B O 1
ATOM 3257 N N . LEU B 1 180 ? -11.945 11.969 -1.298 1 98.75 180 LEU B N 1
ATOM 3258 C CA . LEU B 1 180 ? -13.32 11.734 -1.722 1 98.75 180 LEU B CA 1
ATOM 3259 C C . LEU B 1 180 ? -14.273 11.797 -0.534 1 98.75 180 LEU B C 1
ATOM 3261 O O . LEU B 1 180 ? -15.391 12.312 -0.656 1 98.75 180 LEU B O 1
ATOM 3265 N N . HIS B 1 181 ? -13.844 11.289 0.567 1 98.81 181 HIS B N 1
ATOM 3266 C CA . HIS B 1 181 ? -14.625 11.422 1.793 1 98.81 181 HIS B CA 1
ATOM 3267 C C . HIS B 1 181 ? -14.797 12.891 2.182 1 98.81 181 HIS B C 1
ATOM 3269 O O . HIS B 1 181 ? -15.898 13.32 2.533 1 98.81 181 HIS B O 1
ATOM 3275 N N . LEU B 1 182 ? -13.695 13.641 2.113 1 98.5 182 LEU B N 1
ATOM 3276 C CA . LEU B 1 182 ? -13.75 15.055 2.461 1 98.5 182 LEU B CA 1
ATOM 3277 C C . LEU B 1 182 ? -14.664 15.812 1.508 1 98.5 182 LEU B C 1
ATOM 3279 O O . LEU B 1 182 ? -15.391 16.719 1.928 1 98.5 182 LEU B O 1
ATOM 3283 N N . GLN B 1 183 ? -14.578 15.477 0.247 1 97.69 183 GLN B N 1
ATOM 3284 C CA . GLN B 1 183 ? -15.461 16.109 -0.729 1 97.69 183 GLN B CA 1
ATOM 3285 C C . GLN B 1 183 ? -16.922 15.922 -0.361 1 97.69 183 GLN B C 1
ATOM 3287 O O . GLN B 1 183 ? -17.719 16.859 -0.46 1 97.69 183 GLN B O 1
ATOM 3292 N N . ALA B 1 184 ? -17.266 14.758 0.052 1 97.69 184 ALA B N 1
ATOM 3293 C CA . ALA B 1 184 ? -18.641 14.438 0.418 1 97.69 184 ALA B CA 1
ATOM 3294 C C . ALA B 1 184 ? -19.031 15.133 1.716 1 97.69 184 ALA B C 1
ATOM 3296 O O . ALA B 1 184 ? -20.141 15.664 1.827 1 97.69 184 ALA B O 1
ATOM 3297 N N . ARG B 1 185 ? -18.141 15.211 2.598 1 97.19 185 ARG B N 1
ATOM 3298 C CA . ARG B 1 185 ? -18.469 15.688 3.939 1 97.19 185 ARG B CA 1
ATOM 3299 C C . ARG B 1 185 ? -18.281 17.203 4.043 1 97.19 185 ARG B C 1
ATOM 3301 O O . ARG B 1 185 ? -19.047 17.875 4.734 1 97.19 185 ARG B O 1
ATOM 3308 N N . CYS B 1 186 ? -17.219 17.719 3.406 1 96.88 186 CYS B N 1
ATOM 3309 C CA . CYS B 1 186 ? -16.781 19.094 3.633 1 96.88 186 CYS B CA 1
ATOM 3310 C C . CYS B 1 186 ? -16.969 19.938 2.379 1 96.88 186 CYS B C 1
ATOM 3312 O O . CYS B 1 186 ? -16.781 21.156 2.41 1 96.88 186 CYS B O 1
ATOM 3314 N N . GLY B 1 187 ? -17.344 19.328 1.26 1 96 187 GLY B N 1
ATOM 3315 C CA . GLY B 1 187 ? -17.391 20.062 0.01 1 96 187 GLY B CA 1
ATOM 3316 C C . GLY B 1 187 ? -16.062 20.688 -0.363 1 96 187 GLY B C 1
ATOM 3317 O O . GLY B 1 187 ? -15.023 20.031 -0.314 1 96 187 GLY B O 1
ATOM 3318 N N . PRO B 1 188 ? -16.062 21.953 -0.777 1 95.44 188 PRO B N 1
ATOM 3319 C CA . PRO B 1 188 ? -14.82 22.594 -1.193 1 95.44 188 PRO B CA 1
ATOM 3320 C C . PRO B 1 188 ? -14.016 23.141 -0.016 1 95.44 188 PRO B C 1
ATOM 3322 O O . PRO B 1 188 ? -13 23.812 -0.215 1 95.44 188 PRO B O 1
ATOM 3325 N N . HIS B 1 189 ? -14.43 22.906 1.201 1 96.19 189 HIS B N 1
ATOM 3326 C CA . HIS B 1 189 ? -13.875 23.578 2.363 1 96.19 189 HIS B CA 1
ATOM 3327 C C . HIS B 1 189 ? -12.695 22.812 2.939 1 96.19 189 HIS B C 1
ATOM 3329 O O . HIS B 1 189 ? -11.969 23.328 3.799 1 96.19 189 HIS B O 1
ATOM 3335 N N . ALA B 1 190 ? -12.477 21.547 2.486 1 97.62 190 ALA B N 1
ATOM 3336 C CA . ALA B 1 190 ? -11.32 20.75 2.887 1 97.62 190 ALA B CA 1
ATOM 3337 C C . ALA B 1 190 ? -10.914 19.781 1.779 1 97.62 190 ALA B C 1
ATOM 3339 O O . ALA B 1 190 ? -11.758 19.281 1.044 1 97.62 190 ALA B O 1
ATOM 3340 N N . MET B 1 191 ? -9.656 19.531 1.683 1 98.25 191 MET B N 1
ATOM 3341 C CA . MET B 1 191 ? -9.125 18.594 0.706 1 98.25 191 MET B CA 1
ATOM 3342 C C . MET B 1 191 ? -7.906 17.859 1.257 1 98.25 191 MET B C 1
ATOM 3344 O O . MET B 1 191 ? -7.332 18.281 2.264 1 98.25 191 MET B O 1
ATOM 3348 N N . ALA B 1 192 ? -7.574 16.75 0.675 1 98.81 192 ALA B N 1
ATOM 3349 C CA . ALA B 1 192 ? -6.375 15.977 1.008 1 98.81 192 ALA B CA 1
ATOM 3350 C C . ALA B 1 192 ? -5.414 15.922 -0.178 1 98.81 192 ALA B C 1
ATOM 3352 O O . ALA B 1 192 ? -5.844 15.953 -1.333 1 98.81 192 ALA B O 1
ATOM 3353 N N . MET B 1 193 ? -4.156 15.844 0.121 1 98.81 193 MET B N 1
ATOM 3354 C CA . MET B 1 193 ? -3.113 15.648 -0.88 1 98.81 193 MET B CA 1
ATOM 3355 C C . MET B 1 193 ? -1.968 14.812 -0.316 1 98.81 193 MET B C 1
ATOM 3357 O O . MET B 1 193 ? -1.782 14.75 0.9 1 98.81 193 MET B O 1
ATOM 3361 N N . SER B 1 194 ? -1.303 14.148 -1.191 1 98.75 194 SER B N 1
ATOM 3362 C CA . SER B 1 194 ? -0.004 13.578 -0.852 1 98.75 194 SER B CA 1
ATOM 3363 C C . SER B 1 194 ? 1.135 14.438 -1.389 1 98.75 194 SER B C 1
ATOM 3365 O O . SER B 1 194 ? 0.926 15.273 -2.271 1 98.75 194 SER B O 1
ATOM 3367 N N . TYR B 1 195 ? 2.348 14.25 -0.804 1 98.88 195 TYR B N 1
ATOM 3368 C CA . TYR B 1 195 ? 3.404 15.211 -1.095 1 98.88 195 TYR B CA 1
ATOM 3369 C C . TYR B 1 195 ? 4.77 14.531 -1.106 1 98.88 195 TYR B C 1
ATOM 3371 O O . TYR B 1 195 ? 5.062 13.695 -0.25 1 98.88 195 TYR B O 1
ATOM 3379 N N . HIS B 1 196 ? 5.559 14.82 -2.086 1 98.69 196 HIS B N 1
ATOM 3380 C CA . HIS B 1 196 ? 6.961 14.438 -2.193 1 98.69 196 HIS B CA 1
ATOM 3381 C C . HIS B 1 196 ? 7.875 15.641 -1.963 1 98.69 196 HIS B C 1
ATOM 3383 O O . HIS B 1 196 ? 7.969 16.531 -2.812 1 98.69 196 HIS B O 1
ATOM 3389 N N . PRO B 1 197 ? 8.609 15.656 -0.923 1 97.94 197 PRO B N 1
ATOM 3390 C CA . PRO B 1 197 ? 9.367 16.859 -0.546 1 97.94 197 PRO B CA 1
ATOM 3391 C C . PRO B 1 197 ? 10.688 16.969 -1.306 1 97.94 197 PRO B C 1
ATOM 3393 O O . PRO B 1 197 ? 11.383 17.984 -1.191 1 97.94 197 PRO B O 1
ATOM 3396 N N . GLY B 1 198 ? 10.984 15.969 -2.143 1 95.94 198 GLY B N 1
ATOM 3397 C CA . GLY B 1 198 ? 12.352 15.852 -2.621 1 95.94 198 GLY B CA 1
ATOM 3398 C C . GLY B 1 198 ? 13.273 15.148 -1.641 1 95.94 198 GLY B C 1
ATOM 3399 O O . GLY B 1 198 ? 12.812 14.617 -0.626 1 95.94 198 GLY B O 1
ATOM 3400 N N . THR B 1 199 ? 14.516 14.984 -1.974 1 94.62 199 THR B N 1
ATOM 3401 C CA . THR B 1 199 ? 15.477 14.398 -1.038 1 94.62 199 THR B CA 1
ATOM 3402 C C . THR B 1 199 ? 15.984 15.453 -0.056 1 94.62 199 THR B C 1
ATOM 3404 O O . THR B 1 199 ? 16.688 16.391 -0.447 1 94.62 199 THR B O 1
ATOM 3407 N N . VAL B 1 200 ? 15.586 15.266 1.197 1 94.94 200 VAL B N 1
ATOM 3408 C CA . VAL B 1 200 ? 15.867 16.25 2.232 1 94.94 200 VAL B CA 1
ATOM 3409 C C . VAL B 1 200 ? 16.953 15.727 3.176 1 94.94 200 VAL B C 1
ATOM 3411 O O . VAL B 1 200 ? 16.953 14.539 3.523 1 94.94 200 VAL B O 1
ATOM 3414 N N . LYS B 1 201 ? 17.828 16.531 3.609 1 92.62 201 LYS B N 1
ATOM 3415 C CA . LYS B 1 201 ? 18.891 16.156 4.531 1 92.62 201 LYS B CA 1
ATOM 3416 C C . LYS B 1 201 ? 18.344 15.867 5.926 1 92.62 201 LYS B C 1
ATOM 3418 O O . LYS B 1 201 ? 18.312 16.75 6.781 1 92.62 201 LYS B O 1
ATOM 3423 N N . THR B 1 202 ? 17.906 14.68 6.125 1 93 202 THR B N 1
ATOM 3424 C CA . THR B 1 202 ? 17.422 14.141 7.387 1 93 202 THR B CA 1
ATOM 3425 C C . THR B 1 202 ? 17.984 12.742 7.629 1 93 202 THR B C 1
ATOM 3427 O O . THR B 1 202 ? 18.641 12.172 6.758 1 93 202 THR B O 1
ATOM 3430 N N . ASP B 1 203 ? 17.75 12.219 8.781 1 87.5 203 ASP B N 1
ATOM 3431 C CA . ASP B 1 203 ? 18.219 10.875 9.109 1 87.5 203 ASP B CA 1
ATOM 3432 C C . ASP B 1 203 ? 17.656 9.844 8.133 1 87.5 203 ASP B C 1
ATOM 3434 O O . ASP B 1 203 ? 18.312 8.852 7.816 1 87.5 203 ASP B O 1
ATOM 3438 N N . LEU B 1 204 ? 16.469 10.023 7.609 1 86.44 204 LEU B N 1
ATOM 3439 C CA . LEU B 1 204 ? 15.789 9.094 6.711 1 86.44 204 LEU B CA 1
ATOM 3440 C C . LEU B 1 204 ? 16.578 8.906 5.418 1 86.44 204 LEU B C 1
ATOM 3442 O O . LEU B 1 204 ? 16.641 7.805 4.875 1 86.44 204 LEU B O 1
ATOM 3446 N N . SER B 1 205 ? 17.281 9.938 4.992 1 86.12 205 SER B N 1
ATOM 3447 C CA . SER B 1 205 ? 17.938 9.914 3.688 1 86.12 205 SER B CA 1
ATOM 3448 C C . SER B 1 205 ? 19.453 9.82 3.826 1 86.12 205 SER B C 1
ATOM 3450 O O . SER B 1 205 ? 20.172 9.914 2.834 1 86.12 205 SER B O 1
ATOM 3452 N N . LYS B 1 206 ? 20.016 9.711 5.016 1 87.19 206 LYS B N 1
ATOM 3453 C CA . LYS B 1 206 ? 21.438 9.828 5.34 1 87.19 206 LYS B CA 1
ATOM 3454 C C . LYS B 1 206 ? 22.281 8.922 4.449 1 87.19 206 LYS B C 1
ATOM 3456 O O . LYS B 1 206 ? 23.328 9.336 3.953 1 87.19 206 LYS B O 1
ATOM 3461 N N . ASN B 1 207 ? 21.781 7.762 4.211 1 83.62 207 ASN B N 1
ATOM 3462 C CA . ASN B 1 207 ? 22.562 6.777 3.465 1 83.62 207 ASN B CA 1
ATOM 3463 C C . ASN B 1 207 ? 22.562 7.086 1.971 1 83.62 207 ASN B C 1
ATOM 3465 O O . ASN B 1 207 ? 23.297 6.453 1.205 1 83.62 207 ASN B O 1
ATOM 3469 N N . TYR B 1 208 ? 21.891 8.164 1.597 1 84.12 208 TYR B N 1
ATOM 3470 C CA . TYR B 1 208 ? 21.766 8.422 0.167 1 84.12 208 TYR B CA 1
ATOM 3471 C C . TYR B 1 208 ? 22.312 9.789 -0.197 1 84.12 208 TYR B C 1
ATOM 3473 O O . TYR B 1 208 ? 22.281 10.195 -1.361 1 84.12 208 TYR B O 1
ATOM 3481 N N . TRP B 1 209 ? 22.875 10.469 0.813 1 82 209 TRP B N 1
ATOM 3482 C CA . TRP B 1 209 ? 23.375 11.82 0.608 1 82 209 TRP B CA 1
ATOM 3483 C C . TRP B 1 209 ? 24.516 11.82 -0.409 1 82 209 TRP B C 1
ATOM 3485 O O . TRP B 1 209 ? 24.609 12.727 -1.242 1 82 209 TRP B O 1
ATOM 3495 N N . ASP B 1 210 ? 25.266 10.719 -0.381 1 80.69 210 ASP B N 1
ATOM 3496 C CA . ASP B 1 210 ? 26.5 10.703 -1.171 1 80.69 210 ASP B CA 1
ATOM 3497 C C . ASP B 1 210 ? 26.219 10.242 -2.602 1 80.69 210 ASP B C 1
ATOM 3499 O O . ASP B 1 210 ? 27.094 10.328 -3.465 1 80.69 210 ASP B O 1
ATOM 3503 N N . THR B 1 211 ? 25.031 9.82 -2.82 1 78.25 211 THR B N 1
ATOM 3504 C CA . THR B 1 211 ? 24.719 9.289 -4.141 1 78.25 211 THR B CA 1
ATOM 3505 C C . THR B 1 211 ? 24.047 10.344 -5.004 1 78.25 211 THR B C 1
ATOM 3507 O O . THR B 1 211 ? 23.828 10.133 -6.199 1 78.25 211 THR B O 1
ATOM 3510 N N . LEU B 1 212 ? 23.797 11.461 -4.434 1 79.81 212 LEU B N 1
ATOM 3511 C CA . LEU B 1 212 ? 23.047 12.492 -5.152 1 79.81 212 LEU B CA 1
ATOM 3512 C C . LEU B 1 212 ? 23.906 13.734 -5.367 1 79.81 212 LEU B C 1
ATOM 3514 O O . LEU B 1 212 ? 24.75 14.062 -4.531 1 79.81 212 LEU B O 1
ATOM 3518 N N . PRO B 1 213 ? 23.641 14.312 -6.512 1 79.88 213 PRO B N 1
ATOM 3519 C CA . PRO B 1 213 ? 24.234 15.648 -6.637 1 79.88 213 PRO B CA 1
ATOM 3520 C C . PRO B 1 213 ? 23.734 16.609 -5.562 1 79.88 213 PRO B C 1
ATOM 3522 O O . PRO B 1 213 ? 22.562 16.547 -5.156 1 79.88 213 PRO B O 1
ATOM 3525 N N . PRO B 1 214 ? 24.656 17.453 -5.129 1 79.5 214 PRO B N 1
ATOM 3526 C CA . PRO B 1 214 ? 24.312 18.375 -4.043 1 79.5 214 PRO B CA 1
ATOM 3527 C C . PRO B 1 214 ? 23.062 19.203 -4.34 1 79.5 214 PRO B C 1
ATOM 3529 O O . PRO B 1 214 ? 22.297 19.516 -3.43 1 79.5 214 PRO B O 1
ATOM 3532 N N . GLU B 1 215 ? 22.859 19.422 -5.609 1 81.62 215 GLU B N 1
ATOM 3533 C CA . GLU B 1 215 ? 21.734 20.281 -5.973 1 81.62 215 GLU B CA 1
ATOM 3534 C C . GLU B 1 215 ? 20.406 19.531 -5.82 1 81.62 215 GLU B C 1
ATOM 3536 O O . GLU B 1 215 ? 19.344 20.156 -5.832 1 81.62 215 GLU B O 1
ATOM 3541 N N . LYS B 1 216 ? 20.516 18.234 -5.59 1 84.69 216 LYS B N 1
ATOM 3542 C CA . LYS B 1 216 ? 19.312 17.438 -5.438 1 84.69 216 LYS B CA 1
ATOM 3543 C C . LYS B 1 216 ? 19.062 17.094 -3.975 1 84.69 216 LYS B C 1
ATOM 3545 O O . LYS B 1 216 ? 18.109 16.359 -3.656 1 84.69 216 LYS B O 1
ATOM 3550 N N . LEU B 1 217 ? 19.953 17.641 -3.131 1 90.75 217 LEU B N 1
ATOM 3551 C CA . LEU B 1 217 ? 19.812 17.469 -1.688 1 90.75 217 LEU B CA 1
ATOM 3552 C C . LEU B 1 217 ? 19.391 18.781 -1.024 1 90.75 217 LEU B C 1
ATOM 3554 O O . LEU B 1 217 ? 20.156 19.75 -1.033 1 90.75 217 LEU B O 1
ATOM 3558 N N . PHE B 1 218 ? 18.188 18.75 -0.45 1 94.81 218 PHE B N 1
ATOM 3559 C CA . PHE B 1 218 ? 17.625 19.969 0.085 1 94.81 218 PHE B CA 1
ATOM 3560 C C . PHE B 1 218 ? 17.906 20.094 1.578 1 94.81 218 PHE B C 1
ATOM 3562 O O . PHE B 1 218 ? 17.906 19.094 2.297 1 94.81 218 PHE B O 1
ATOM 3569 N N . SER B 1 219 ? 18.094 21.375 2.02 1 94.88 219 SER B N 1
ATOM 3570 C CA . SER B 1 219 ? 18.016 21.625 3.455 1 94.88 219 SER B CA 1
ATOM 3571 C C . SER B 1 219 ? 16.578 21.484 3.965 1 94.88 219 SER B C 1
ATOM 3573 O O . SER B 1 219 ? 15.625 21.688 3.215 1 94.88 219 SER B O 1
ATOM 3575 N N . PRO B 1 220 ? 16.422 21.141 5.219 1 95.31 220 PRO B N 1
ATOM 3576 C CA . PRO B 1 220 ? 15.062 21.062 5.773 1 95.31 220 PRO B CA 1
ATOM 3577 C C . PRO B 1 220 ? 14.305 22.375 5.668 1 95.31 220 PRO B C 1
ATOM 3579 O O . PRO B 1 220 ? 13.094 22.391 5.41 1 95.31 220 PRO B O 1
ATOM 3582 N N . GLU B 1 221 ? 14.961 23.547 5.828 1 95.56 221 GLU B N 1
ATOM 3583 C CA . GLU B 1 221 ? 14.336 24.859 5.734 1 95.56 221 GLU B CA 1
ATOM 3584 C C . GLU B 1 221 ? 13.789 25.109 4.336 1 95.56 221 GLU B C 1
ATOM 3586 O O . GLU B 1 221 ? 12.664 25.594 4.18 1 95.56 221 GLU B O 1
ATOM 3591 N N . PHE B 1 222 ? 14.594 24.766 3.359 1 96.88 222 PHE B N 1
ATOM 3592 C CA . PHE B 1 222 ? 14.141 24.891 1.979 1 96.88 222 PHE B CA 1
ATOM 3593 C C . PHE B 1 222 ? 12.93 24 1.721 1 96.88 222 PHE B C 1
ATOM 3595 O O . PHE B 1 222 ? 11.945 24.422 1.12 1 96.88 222 PHE B O 1
ATOM 3602 N N . ALA B 1 223 ? 13.016 22.766 2.182 1 98 223 ALA B N 1
ATOM 3603 C CA . ALA B 1 223 ? 11.961 21.781 1.964 1 98 223 ALA B CA 1
ATOM 3604 C C . ALA B 1 223 ? 10.641 22.25 2.576 1 98 223 ALA B C 1
ATOM 3606 O O . ALA B 1 223 ? 9.586 22.125 1.954 1 98 223 ALA B O 1
ATOM 3607 N N . VAL B 1 224 ? 10.688 22.812 3.754 1 98.25 224 VAL B N 1
ATOM 3608 C CA . VAL B 1 224 ? 9.461 23.234 4.426 1 98.25 224 VAL B CA 1
ATOM 3609 C C . VAL B 1 224 ? 8.891 24.469 3.74 1 98.25 224 VAL B C 1
ATOM 3611 O O . VAL B 1 224 ? 7.672 24.641 3.666 1 98.25 224 VAL B O 1
ATOM 3614 N N . GLY B 1 225 ? 9.789 25.375 3.275 1 97.94 225 GLY B N 1
ATOM 3615 C CA . GLY B 1 225 ? 9.32 26.5 2.488 1 97.94 225 GLY B CA 1
ATOM 3616 C C . GLY B 1 225 ? 8.547 26.094 1.25 1 97.94 225 GLY B C 1
ATOM 3617 O O . GLY B 1 225 ? 7.465 26.609 0.986 1 97.94 225 GLY B O 1
ATOM 3618 N N . LYS B 1 226 ? 9.102 25.141 0.51 1 98.31 226 LYS B N 1
ATOM 3619 C CA . LYS B 1 226 ? 8.453 24.641 -0.701 1 98.31 226 LYS B CA 1
ATOM 3620 C C . LYS B 1 226 ? 7.145 23.938 -0.372 1 98.31 226 LYS B C 1
ATOM 3622 O O . LYS B 1 226 ? 6.148 24.109 -1.076 1 98.31 226 LYS B O 1
ATOM 3627 N N . MET B 1 227 ? 7.148 23.203 0.695 1 98.69 227 MET B N 1
ATOM 3628 C CA . MET B 1 227 ? 5.953 22.484 1.117 1 98.69 227 MET B CA 1
ATOM 3629 C C . MET B 1 227 ? 4.809 23.438 1.406 1 98.69 227 MET B C 1
ATOM 3631 O O . MET B 1 227 ? 3.693 23.25 0.917 1 98.69 227 MET B O 1
ATOM 3635 N N . THR B 1 228 ? 5.059 24.5 2.23 1 98.19 228 THR B N 1
ATOM 3636 C CA . THR B 1 228 ? 4.012 25.438 2.594 1 98.19 228 THR B CA 1
ATOM 3637 C C . THR B 1 228 ? 3.547 26.234 1.372 1 98.19 228 THR B C 1
ATOM 3639 O O . THR B 1 228 ? 2.365 26.562 1.249 1 98.19 228 THR B O 1
ATOM 3642 N N . GLU B 1 229 ? 4.484 26.484 0.45 1 97.94 229 GLU B N 1
ATOM 3643 C CA . GLU B 1 229 ? 4.125 27.156 -0.794 1 97.94 229 GLU B CA 1
ATOM 3644 C C . GLU B 1 229 ? 3.16 26.312 -1.619 1 97.94 229 GLU B C 1
ATOM 3646 O O . GLU B 1 229 ? 2.143 26.812 -2.104 1 97.94 229 GLU B O 1
ATOM 3651 N N . VAL B 1 230 ? 3.465 25.031 -1.787 1 98.12 230 VAL B N 1
ATOM 3652 C CA . VAL B 1 230 ? 2.617 24.141 -2.57 1 98.12 230 VAL B CA 1
ATOM 3653 C C . VAL B 1 230 ? 1.244 24.016 -1.912 1 98.12 230 VAL B C 1
ATOM 3655 O O . VAL B 1 230 ? 0.215 24.094 -2.588 1 98.12 230 VAL B O 1
ATOM 3658 N N . VAL B 1 231 ? 1.188 23.875 -0.612 1 97.69 231 VAL B N 1
ATOM 3659 C CA . VAL B 1 231 ? -0.061 23.734 0.13 1 97.69 231 VAL B CA 1
ATOM 3660 C C . VAL B 1 231 ? -0.896 25 -0.012 1 97.69 231 VAL B C 1
ATOM 3662 O O . VAL B 1 231 ? -2.104 24.938 -0.251 1 97.69 231 VAL B O 1
ATOM 3665 N N . ASP B 1 232 ? -0.281 26.172 0.115 1 95.38 232 ASP B N 1
ATOM 3666 C CA . ASP B 1 232 ? -0.968 27.453 0.079 1 95.38 232 ASP B CA 1
ATOM 3667 C C . ASP B 1 232 ? -1.525 27.734 -1.313 1 95.38 232 ASP B C 1
ATOM 3669 O O . ASP B 1 232 ? -2.484 28.5 -1.46 1 95.38 232 ASP B O 1
ATOM 3673 N N . ASN B 1 233 ? -0.934 27.094 -2.32 1 94.5 233 ASN B N 1
ATOM 3674 C CA . ASN B 1 233 ? -1.331 27.391 -3.693 1 94.5 233 ASN B CA 1
ATOM 3675 C C . ASN B 1 233 ? -2.238 26.297 -4.258 1 94.5 233 ASN B C 1
ATOM 3677 O O . ASN B 1 233 ? -2.604 26.344 -5.438 1 94.5 233 ASN B O 1
ATOM 3681 N N . LEU B 1 234 ? -2.521 25.328 -3.465 1 92.56 234 LEU B N 1
ATOM 3682 C CA . LEU B 1 234 ? -3.385 24.25 -3.936 1 92.56 234 LEU B CA 1
ATOM 3683 C C . LEU B 1 234 ? -4.82 24.734 -4.109 1 92.56 234 LEU B C 1
ATOM 3685 O O . LEU B 1 234 ? -5.375 25.375 -3.215 1 92.56 234 LEU B O 1
ATOM 3689 N N . ASP B 1 235 ? -5.398 24.531 -5.297 1 88.12 235 ASP B N 1
ATOM 3690 C CA . ASP B 1 235 ? -6.812 24.844 -5.504 1 88.12 235 ASP B CA 1
ATOM 3691 C C . ASP B 1 235 ? -7.648 23.562 -5.539 1 88.12 235 ASP B C 1
ATOM 3693 O O . ASP B 1 235 ? -7.109 22.453 -5.426 1 88.12 235 ASP B O 1
ATOM 3697 N N . VAL B 1 236 ? -8.93 23.734 -5.672 1 85.75 236 VAL B N 1
ATOM 3698 C CA . VAL B 1 236 ? -9.867 22.625 -5.531 1 85.75 236 VAL B CA 1
ATOM 3699 C C . VAL B 1 236 ? -9.617 21.594 -6.625 1 85.75 236 VAL B C 1
ATOM 3701 O O . VAL B 1 236 ? -9.82 20.391 -6.418 1 85.75 236 VAL B O 1
ATOM 3704 N N . ASP B 1 237 ? -9.031 22.016 -7.703 1 88.94 237 ASP B N 1
ATOM 3705 C CA . ASP B 1 237 ? -8.758 21.109 -8.812 1 88.94 237 ASP B CA 1
ATOM 3706 C C . ASP B 1 237 ? -7.566 20.203 -8.492 1 88.94 237 ASP B C 1
ATOM 3708 O O . ASP B 1 237 ? -7.363 19.188 -9.156 1 88.94 237 ASP B O 1
ATOM 3712 N N . GLY B 1 238 ? -6.852 20.547 -7.512 1 92.5 238 GLY B N 1
ATOM 3713 C CA . GLY B 1 238 ? -5.656 19.812 -7.141 1 92.5 238 GLY B CA 1
ATOM 3714 C C . GLY B 1 238 ? -5.906 18.797 -6.035 1 92.5 238 GLY B C 1
ATOM 3715 O O . GLY B 1 238 ? -4.977 18.125 -5.586 1 92.5 238 GLY B O 1
ATOM 3716 N N . ARG B 1 239 ? -7.172 18.656 -5.637 1 97.56 239 ARG B N 1
ATOM 3717 C CA . ARG B 1 239 ? -7.516 17.766 -4.535 1 97.56 239 ARG B CA 1
ATOM 3718 C C . ARG B 1 239 ? -7.219 16.312 -4.898 1 97.56 239 ARG B C 1
ATOM 3720 O O . ARG B 1 239 ? -7.34 15.922 -6.062 1 97.56 239 ARG B O 1
ATOM 3727 N N . GLY B 1 240 ? -6.777 15.516 -3.957 1 98.38 240 GLY B N 1
ATOM 3728 C CA . GLY B 1 240 ? -6.688 14.07 -4.023 1 98.38 240 GLY B CA 1
ATOM 3729 C C . GLY B 1 240 ? -5.496 13.578 -4.824 1 98.38 240 GLY B C 1
ATOM 3730 O O . GLY B 1 240 ? -5.43 12.398 -5.188 1 98.38 240 GLY B O 1
ATOM 3731 N N . LYS B 1 241 ? -4.57 14.484 -5.141 1 98.44 241 LYS B N 1
ATOM 3732 C CA . LYS B 1 241 ? -3.439 14.117 -5.988 1 98.44 241 LYS B CA 1
ATOM 3733 C C . LYS B 1 241 ? -2.131 14.156 -5.207 1 98.44 241 LYS B C 1
ATOM 3735 O O . LYS B 1 241 ? -2.102 14.609 -4.059 1 98.44 241 LYS B O 1
ATOM 3740 N N . CYS B 1 242 ? -1.121 13.594 -5.77 1 98.75 242 CYS B N 1
ATOM 3741 C CA . CYS B 1 242 ? 0.23 13.672 -5.227 1 98.75 242 CYS B CA 1
ATOM 3742 C C . CYS B 1 242 ? 1.038 14.758 -5.922 1 98.75 242 CYS B C 1
ATOM 3744 O O . CYS B 1 242 ? 1.128 14.781 -7.152 1 98.75 242 CYS B O 1
ATOM 3746 N N . TYR B 1 243 ? 1.633 15.609 -5.156 1 98.75 243 TYR B N 1
ATOM 3747 C CA . TYR B 1 243 ? 2.432 16.703 -5.695 1 98.75 243 TYR B CA 1
ATOM 3748 C C . TYR B 1 243 ? 3.883 16.594 -5.246 1 98.75 243 TYR B C 1
ATOM 3750 O O . TYR B 1 243 ? 4.164 16.109 -4.145 1 98.75 243 TYR B O 1
ATOM 3758 N N . ASP B 1 244 ? 4.777 17.078 -6.121 1 98.31 244 ASP B N 1
ATOM 3759 C CA . ASP B 1 244 ? 6.156 17.219 -5.672 1 98.31 244 ASP B CA 1
ATOM 3760 C C . ASP B 1 244 ? 6.445 18.641 -5.211 1 98.31 244 ASP B C 1
ATOM 3762 O O . ASP B 1 244 ? 5.555 19.5 -5.211 1 98.31 244 ASP B O 1
ATOM 3766 N N . TRP B 1 245 ? 7.68 18.906 -4.832 1 98 245 TRP B N 1
ATOM 3767 C CA . TRP B 1 245 ? 8.086 20.156 -4.207 1 98 245 TRP B CA 1
ATOM 3768 C C . TRP B 1 245 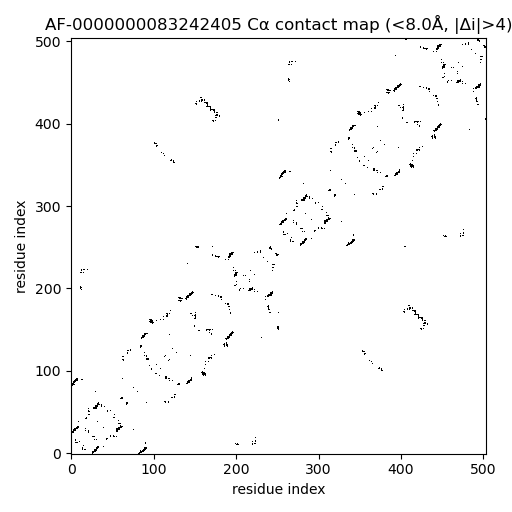? 7.984 21.328 -5.191 1 98 245 TRP B C 1
ATOM 3770 O O . TRP B 1 245 ? 7.992 22.484 -4.789 1 98 245 TRP B O 1
ATOM 3780 N N . ARG B 1 246 ? 7.836 21.047 -6.461 1 97.38 246 ARG B N 1
ATOM 3781 C CA . ARG B 1 246 ? 7.684 22.094 -7.473 1 97.38 246 ARG B CA 1
ATOM 3782 C C . ARG B 1 246 ? 6.211 22.406 -7.723 1 97.38 246 ARG B C 1
ATOM 3784 O O . ARG B 1 246 ? 5.883 23.281 -8.508 1 97.38 246 ARG B O 1
ATOM 3791 N N . GLY B 1 247 ? 5.355 21.625 -7.152 1 97.56 247 GLY B N 1
ATOM 3792 C CA . GLY B 1 247 ? 3.932 21.797 -7.395 1 97.56 247 GLY B CA 1
ATOM 3793 C C . GLY B 1 247 ? 3.436 21.031 -8.609 1 97.56 247 GLY B C 1
ATOM 3794 O O . GLY B 1 247 ? 2.385 21.359 -9.164 1 97.56 247 GLY B O 1
ATOM 3795 N N . GLU B 1 248 ? 4.195 20.109 -9.023 1 97.62 248 GLU B N 1
ATOM 3796 C CA . GLU B 1 248 ? 3.805 19.281 -10.156 1 97.62 248 GLU B CA 1
ATOM 3797 C C . GLU B 1 248 ? 3.16 17.984 -9.688 1 97.62 248 GLU B C 1
ATOM 3799 O O . GLU B 1 248 ? 3.59 17.391 -8.695 1 97.62 248 GLU B O 1
ATOM 3804 N N . VAL B 1 249 ? 2.195 17.516 -10.461 1 98.19 249 VAL B N 1
ATOM 3805 C CA . VAL B 1 249 ? 1.475 16.297 -10.109 1 98.19 249 VAL B CA 1
ATOM 3806 C C . VAL B 1 249 ? 2.34 15.086 -10.422 1 98.19 249 VAL B C 1
ATOM 3808 O O . VAL B 1 249 ? 2.965 15.016 -11.484 1 98.19 249 VAL B O 1
ATOM 3811 N N . ILE B 1 250 ? 2.447 14.18 -9.5 1 98.5 250 ILE B N 1
ATOM 3812 C CA . ILE B 1 250 ? 3.037 12.859 -9.688 1 98.5 250 ILE B CA 1
ATOM 3813 C C . ILE B 1 250 ? 1.933 11.828 -9.93 1 98.5 250 ILE B C 1
ATOM 3815 O O . ILE B 1 250 ? 1.039 11.664 -9.094 1 98.5 250 ILE B O 1
ATOM 3819 N N . PRO B 1 251 ? 1.948 11.156 -11.102 1 98.56 251 PRO B N 1
ATOM 3820 C CA . PRO B 1 251 ? 0.891 10.18 -11.359 1 98.56 251 PRO B CA 1
ATOM 3821 C C . PRO B 1 251 ? 0.946 8.984 -10.398 1 98.56 251 PRO B C 1
ATOM 3823 O O . PRO B 1 251 ? 1.987 8.727 -9.789 1 98.56 251 PRO B O 1
ATOM 3826 N N . PRO B 1 252 ? -0.17 8.32 -10.227 1 98.25 252 PRO B N 1
ATOM 3827 C CA . PRO B 1 252 ? -0.133 7.137 -9.359 1 98.25 252 PRO B CA 1
ATOM 3828 C C . PRO B 1 252 ? 0.8 6.047 -9.883 1 98.25 252 PRO B C 1
ATOM 3830 O O . PRO B 1 252 ? 0.998 5.93 -11.094 1 98.25 252 PRO B O 1
#

Sequence (504 aa):
MAWSLVTPASRGIGFHLTRHLLSTTQIPVLATARKDLASVEAALVAGLSAAAAARLTLVQVDLTDEGSIAAAAATARTRFAKTRLRRAFCLPGQLWAERAPRQLDAAQLHATFALNTIAPLLLIKHFSAFLPATAVAATPAVWLNMSARVGSTTDNRLGGWYSYRASKAAVNSVTKTFDLHLQARCGPHAMAMSYHPGTVKTDLSKNYWDTLPPEKLFSPEFAVGKMTEVVDNLDVDGRGKCYDWRGEVIPPMAWSLVTPASRGIGFHLTRHLLSTTQIPVLATARKDLASVEAALVAGLSAAAAARLTLVQVDLTDEGSIAAAAATARTRFAKTRLRRAFCLPGQLWAERAPRQLDAAQLHATFALNTIAPLLLIKHFSAFLPATAVAATPAVWLNMSARVGSTTDNRLGGWYSYRASKAAVNSVTKTFDLHLQARCGPHAMAMSYHPGTVKTDLSKNYWDTLPPEKLFSPEFAVGKMTEVVDNLDVDGRGKCYDWRGEVIPP

Radius of gyration: 24.07 Å; Cα contacts (8 Å, |Δi|>4): 1060; chains: 2; bounding box: 53×76×53 Å

Foldseek 3Di:
DEEEEQPAQQFFLSVLLLLVCLVPHQAAYEHEDADDQVVSLCSSCPPHDPSSSVSYDYAHDDLLDLVRLLVSLVVCCVVAVPYAYQEYEAAWAAFDWFADPVPDDPVVLVVGLSTQAVSVVSNCVRRVVRAALEAPDPAAREHEHEAALLLFPPPDDRDTSVSNNVSRVNNLVVQLVVQVVCCVRRNQRYAYEYEHLFAEPTPRCVVPCVVDDPVRYHYSNLSSVLVVVLRVPDGSVNGSFYAYSPNDTRHD/DEEEEQPAQQFFLSVLLLLVCLAPHQAAYEHEDADDQVVSLCSSCPPHDPSSSVSYDYAHDDLLDLVRLLVSLVVCCVVAVPYAYQYYEAAWAAFDWFADPVPDDPVVLVVGLSTQAVSVVSNCVRRVVRAALDAPDPAAREHEHEAALLLFPPPDDRDTSVSRNVSRVNVLVVQLVVQVVCCVRRNQRYAYEYEHLFAEPTPRCVVCCVVDDPVRYHYSNLSSVLVVVLVVPDGSVNGSFYAYSPNDTRHD

Organism: NCBI:txid62690

Secondary structure (DSSP, 8-state):
-EEEEEE--SSHHHHHHHHHHHHH--S-EEEEESS-HHHHHHHHHTT--HHHHTTEEEEE--TT-HHHHHHHHHHHHHHTTTSEEEEEEE---------SGGG--HHHHHHHHIIIIIHHHHHHHHHGGGS-SS--SSS-EEEEEE--GGG-STT--S---HHHHHHHHHHHHHHHHHHHHHHHHHGGGEEEEEEE--EESSGGGGGGGGGS-GGGEE-HHHHHHHHHHHHHT--GGGTT-EEETTSPEEP-/-EEEEEE--SSHHHHHHHHHHHHH--S-EEEEESS-HHHHHHHHHTT--HHHHTTEEEEE--TT-HHHHHHHHHHHHHHTTTSEEEEEEE---------SGGG--HHHHHHHHIIIIIHHHHHHHHHGGGS-SS--SSS-EEEEEE--GGG-STT--S---HHHHHHHHHHHHHHHHHHHHHHHHHGGGEEEEEEE--EESSGGGGGGGGGS-GGGEE-HHHHHHHHHHHHHT--GGGTT-EEETTSPEEP-

InterPro domains:
  IPR002347 Short-chain dehydrogenase/reductase SDR [PF00106] (5-210)
  IPR002347 Short-chain dehydrogenase/reductase SDR [PR00081] (3-20)
  IPR002347 Short-chain dehydrogenase/reductase SDR [PR00081] (164-183)
  IPR002347 Short-chain dehydrogenase/reductase SDR [PR00081] (188-205)
  IPR036291 NAD(P)-binding domain superfamily [SSF51735] (2-251)
  IPR051468 Fungal Secondary Metabolite SDRs [PTHR43544] (4-251)

Nearest PDB structures (foldseek):
  5iz4-assembly1_A  TM=7.737E-01  e=4.014E-14  Paraburkholderia xenovorans LB400
  2cfc-assembly1_D  TM=7.758E-01  e=1.199E-12  Xanthobacter autotrophicus Py2
  5thk-assembly2_G  TM=7.569E-01  e=3.220E-12  Burkholderia cenocepacia J2315
  4cr7-assembly1_H-2  TM=7.708E-01  e=1.231E-10  Flavobacterium sp. 141-8
  5f1p-assembly1_A  TM=7.687E-01  e=8.884E-10  Streptomyces platensis subsp. rosaceus